Protein AF-B3S530-F1 (afdb_monomer_lite)

Sequence (484 aa):
MNIATVSGSIDFATFRKLKKTHNVGGILVSKGNHGKASSIPSDVLRILDPAKKKLTSVEGQRILAVISEGIKRVEIVSLCKYAIENLDRFSVSFGTELTSCLEAHKELLTKYMDIWTELKNVTGTDFFSLGVSKTTTRRASSATSHSDRGEDTADVHHLSDKERFKGQYNYLQTLEGQIYHSCRTLLRHFSNNPTAVDALKSENIAINRQKETGDLIATMVELKAILLSKLLTTPNEEKIKEQHLAHVTQSERKAGEVIKMLEAELNAAVEDRDEEVSKRNEIIRRLKNDLHSIEKYSEEMNRRTLSEAVKQEAADTKNSEGRRSKMQHDIANIRQTLATITLTHRESELNLRKKKYKLETEVENWIQKYDQDMSERQNEIEEIQEVYTKEKAQLAAIEGKFKTLKEEYDAIMKERRIAREAAEAAERQMAAMARAAIRIQTYYRAFKARRLLQKKKEKLRKKRRKGKGKKTGMLSKLGRKRRR

Organism: Trichoplax adhaerens (NCBI:txid10228)

Foldseek 3Di:
DDDDDDPPPPPPVVVVVVVPPDPDDPPPPVPPPPPDPPPPPVVLCVLVFQPDPDFPDPVLVVVLVVLVVVLLLLLVLQLLVVCLVPVVVCCVQLDDVLSVLSVVLVVLVVVLVVLVVVVCVVVPDDPPPPDDPPDDDDDDDDDDDDDDDDDDDDPPPPPVVVVVSVVSVVVSVVSVVVNVVSSVVSSVSCVVRVSSSVVSVVPDSVPRGDPVSVVVSVVSVVVSVVSSRVSSHDPVSVVSVVVSVVVVVVVVVVVVVVVVVVVVVVVVVVVVVVVVVVVVVVVVVVVVVVVVVVVVVVVVVVVVVVVVVVVVVVVVVVVVVVVVVVVVVVVVVVVVVVVVVVVVVVVVVVVVVVVVVVVVVVVVVVVVVVVVVVVVVVVVVVVVVVVVVVVVVVVVVVVVVVVVVVVVVVVVVVVVVVVVVVVVVVVVVVVVVVVVVVVVVVVVVVVVVVVVVVVPPPPPVPDDDDDDDDDDDDDDDDDDDDDD

Secondary structure (DSSP, 8-state):
-----------HHHHHHGGG---------------------HHHHGGGS-S-SS---HHHHHHHHHHHHHHHHHHHHHHHHHHHHTHHHHHHHHHHHHHHHHHHHHHHHHHHHHHHHHHHHHT-S-GGGS----------------------S--SSHHHHHHHHHHHHHHHHHHHHHHHHHHHHHHHHHHH-HHHHHHHHHS-HHHHS-HHHHHHHHHHHHHHHHHHHHHHS-HHHHHHHHHHHHHHHHHHHHHHHHHHHHHHHHHHHHHHHHHHHHHHHHHHHHHHHHHHHHHHHHHHHHHHHHHHHHHHHHHHHHHHHHHHHHHHHHHHHHHHHHHHHHHHHHHHHHHHHHHHHHHHHHHHHHHHHHHHHHHHHHHHHHHHHHHHHHHHHHHHHHHHHHHHHHHHHHHHHHHHHHHHHHHHHHHHHHHHHHHHHHHHHHHHHHHHHHHHHHTTSSS-SS----------------------

InterPro domains:
  IPR042815 Dynein regulatory complex protein 10 [PTHR31598] (27-472)
  IPR060661 DRC9/10, N-terminal domain [PF27661] (59-235)

pLDDT: mean 73.75, std 22.48, range [25.42, 98.38]

Radius of gyration: 115.24 Å; chains: 1; bounding box: 172×77×327 Å

Structure (mmCIF, N/CA/C/O backbone):
data_AF-B3S530-F1
#
_entry.id   AF-B3S530-F1
#
loop_
_atom_site.group_PDB
_atom_site.id
_atom_site.type_symbol
_atom_site.label_atom_id
_atom_site.label_alt_id
_atom_site.label_comp_id
_atom_site.label_asym_id
_atom_site.label_entity_id
_atom_site.label_seq_id
_atom_site.pdbx_PDB_ins_code
_atom_site.Cartn_x
_atom_site.Cartn_y
_atom_site.Cartn_z
_atom_site.occupancy
_atom_site.B_iso_or_equiv
_atom_site.auth_seq_id
_atom_site.auth_comp_id
_atom_site.auth_asym_id
_atom_site.auth_atom_id
_atom_site.pdbx_PDB_model_num
ATOM 1 N N . MET A 1 1 ? -4.061 6.729 -33.223 1.00 40.56 1 MET A N 1
ATOM 2 C CA . MET A 1 1 ? -4.426 5.880 -32.070 1.00 40.56 1 MET A CA 1
ATOM 3 C C . MET A 1 1 ? -4.106 6.665 -30.808 1.00 40.56 1 MET A C 1
ATOM 5 O O . MET A 1 1 ? -2.953 6.705 -30.412 1.00 40.56 1 MET A O 1
ATOM 9 N N . ASN A 1 2 ? -5.095 7.369 -30.252 1.00 31.06 2 ASN A N 1
ATOM 10 C CA . ASN A 1 2 ? -4.932 8.153 -29.026 1.00 31.06 2 ASN A CA 1
ATOM 11 C C . ASN A 1 2 ? -5.381 7.292 -27.845 1.00 31.06 2 ASN A C 1
ATOM 13 O O . ASN A 1 2 ? -6.569 7.011 -27.713 1.00 31.06 2 ASN A O 1
ATOM 17 N N . ILE A 1 3 ? -4.431 6.855 -27.020 1.00 33.56 3 ILE A N 1
ATOM 18 C CA . ILE A 1 3 ? -4.702 6.182 -25.748 1.00 33.56 3 ILE A CA 1
ATOM 19 C C . ILE A 1 3 ? -4.674 7.270 -24.677 1.00 33.56 3 ILE A C 1
ATOM 21 O O . ILE A 1 3 ? -3.615 7.801 -24.350 1.00 33.56 3 ILE A O 1
ATOM 25 N N . ALA A 1 4 ? -5.855 7.647 -24.191 1.00 33.81 4 ALA A N 1
ATOM 26 C CA . AL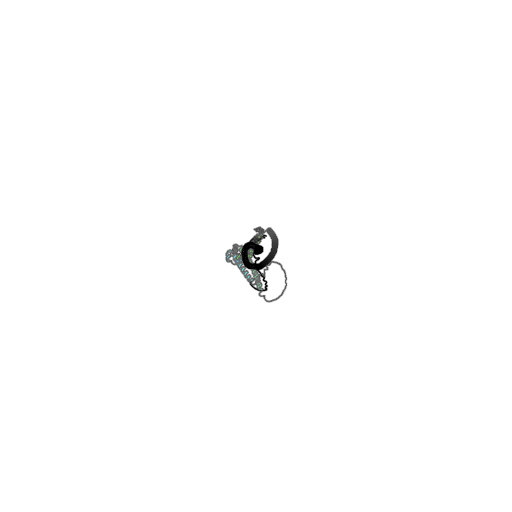A A 1 4 ? -6.010 8.563 -23.072 1.00 33.81 4 ALA A CA 1
ATOM 27 C C . ALA A 1 4 ? -5.726 7.814 -21.762 1.00 33.81 4 ALA A C 1
ATOM 29 O O . ALA A 1 4 ? -6.473 6.925 -21.356 1.00 33.81 4 ALA A O 1
ATOM 30 N N . THR A 1 5 ? -4.625 8.175 -21.113 1.00 36.16 5 THR A N 1
ATOM 31 C CA . THR A 1 5 ? -4.247 7.764 -19.761 1.00 36.16 5 THR A CA 1
ATOM 32 C C . THR A 1 5 ? -5.163 8.459 -18.753 1.00 36.16 5 THR A C 1
ATOM 34 O O . THR A 1 5 ? -5.054 9.660 -18.523 1.00 36.16 5 THR A O 1
ATOM 37 N N . VAL A 1 6 ? -6.077 7.708 -18.138 1.00 36.47 6 VAL A N 1
ATOM 38 C CA . VAL A 1 6 ? -6.858 8.175 -16.986 1.00 36.47 6 VAL A CA 1
ATOM 39 C C . VAL A 1 6 ? -6.040 7.896 -15.725 1.00 36.47 6 VAL A C 1
ATOM 41 O O . VAL A 1 6 ? -6.042 6.787 -15.197 1.00 36.47 6 VAL A O 1
ATOM 44 N N . SER A 1 7 ? -5.301 8.902 -15.256 1.00 37.53 7 SER A N 1
ATOM 45 C CA . SER A 1 7 ? -4.655 8.889 -13.942 1.00 37.53 7 SER A CA 1
ATOM 46 C C . SER A 1 7 ? -5.696 9.202 -12.863 1.00 37.53 7 SER A C 1
ATOM 48 O O . SER A 1 7 ? -5.982 10.363 -12.568 1.00 37.53 7 SER A O 1
ATOM 50 N N . GLY A 1 8 ? -6.289 8.163 -12.282 1.00 36.53 8 GLY A N 1
ATOM 51 C CA . GLY A 1 8 ? -7.101 8.285 -11.074 1.00 36.53 8 GLY A CA 1
ATOM 52 C C . GLY A 1 8 ? -6.208 8.424 -9.843 1.00 36.53 8 GLY A C 1
ATOM 53 O O . GLY A 1 8 ? -5.891 7.428 -9.200 1.00 36.53 8 GLY A O 1
ATOM 54 N N . SER A 1 9 ? -5.795 9.649 -9.512 1.00 38.38 9 SER A N 1
ATOM 55 C CA . SER A 1 9 ? -5.222 9.961 -8.199 1.00 38.38 9 SER A CA 1
ATOM 56 C C . SER A 1 9 ? -6.299 9.764 -7.134 1.00 38.38 9 SER A C 1
ATOM 58 O O . SER A 1 9 ? -7.191 10.597 -6.977 1.00 38.38 9 SER A O 1
ATOM 60 N N . ILE A 1 10 ? -6.236 8.647 -6.407 1.00 43.25 10 ILE A N 1
ATOM 61 C CA . ILE A 1 10 ? -7.031 8.445 -5.195 1.00 43.25 10 ILE A CA 1
ATOM 62 C C . ILE A 1 10 ? -6.402 9.319 -4.113 1.00 43.25 10 ILE A C 1
ATOM 64 O O . ILE A 1 10 ? -5.378 8.992 -3.516 1.00 43.25 10 ILE A O 1
ATOM 68 N N . ASP A 1 11 ? -7.011 10.481 -3.929 1.00 37.88 11 ASP A N 1
ATOM 69 C CA . ASP A 1 11 ? -6.595 11.504 -2.988 1.00 37.88 11 ASP A CA 1
ATOM 70 C C . ASP A 1 11 ? -6.683 10.970 -1.543 1.00 37.88 11 ASP A C 1
ATOM 72 O O . ASP A 1 11 ? -7.767 10.775 -0.979 1.00 37.88 11 ASP A O 1
ATOM 76 N N . PHE A 1 12 ? -5.520 10.711 -0.934 1.00 44.69 12 PHE A N 1
ATOM 77 C CA . PHE A 1 12 ? -5.360 10.215 0.444 1.00 44.69 12 PHE A CA 1
ATOM 78 C C . PHE A 1 12 ? -5.968 11.178 1.490 1.00 44.69 12 PHE A C 1
ATOM 80 O O . PHE A 1 12 ? -6.204 10.801 2.644 1.00 44.69 12 PHE A O 1
ATOM 87 N N . ALA A 1 13 ? -6.271 12.422 1.093 1.00 44.91 13 ALA A N 1
ATOM 88 C CA . ALA A 1 13 ? -6.972 13.411 1.905 1.00 44.91 13 ALA A CA 1
ATOM 89 C C . ALA A 1 13 ? -8.446 13.041 2.164 1.00 44.91 13 ALA A C 1
ATOM 91 O O . ALA A 1 13 ? -8.982 13.342 3.237 1.00 44.91 13 ALA A O 1
ATOM 92 N N . THR A 1 14 ? -9.090 12.323 1.240 1.00 43.94 14 THR A N 1
ATOM 93 C CA . THR A 1 14 ? -10.504 11.930 1.360 1.00 43.94 14 THR A CA 1
ATOM 94 C C . THR A 1 14 ? -10.693 10.806 2.382 1.00 43.94 14 THR A C 1
ATOM 96 O O . THR A 1 14 ? -11.691 10.780 3.102 1.00 43.94 14 THR A O 1
ATOM 99 N N . PHE A 1 15 ? -9.683 9.947 2.566 1.00 40.88 15 PHE A N 1
ATOM 100 C CA . PHE A 1 15 ? -9.720 8.871 3.565 1.00 40.88 15 PHE A CA 1
ATOM 101 C C . PHE A 1 15 ? -9.546 9.387 5.005 1.00 40.88 15 PHE A C 1
ATOM 103 O O . PHE A 1 15 ? -10.064 8.807 5.960 1.00 40.88 15 PHE A O 1
ATOM 110 N N . ARG A 1 16 ? -8.876 10.536 5.190 1.00 43.41 16 ARG A N 1
ATOM 111 C CA . ARG A 1 16 ? -8.687 11.147 6.518 1.00 43.41 16 ARG A CA 1
ATOM 112 C C . ARG A 1 16 ? -9.922 11.934 6.997 1.00 43.41 16 ARG A C 1
ATOM 114 O O . ARG A 1 16 ? -10.062 12.160 8.198 1.00 43.41 16 ARG A O 1
ATOM 121 N N . LYS A 1 17 ? -10.849 12.290 6.094 1.00 38.62 17 LYS A N 1
ATOM 122 C CA . LYS A 1 17 ? -12.123 12.965 6.423 1.00 38.62 17 LYS A CA 1
ATOM 123 C C . LYS A 1 17 ? -13.252 12.017 6.851 1.00 38.62 17 LYS A C 1
ATOM 125 O O . LYS A 1 17 ? -14.174 12.478 7.515 1.00 38.62 17 LYS A O 1
ATOM 130 N N . LEU A 1 18 ? -13.144 10.708 6.596 1.00 34.91 18 LEU A N 1
ATOM 131 C CA . LEU A 1 18 ? -14.108 9.705 7.083 1.00 34.91 18 LEU A CA 1
ATOM 132 C C . LEU A 1 18 ? -13.840 9.194 8.511 1.00 34.91 18 LEU A C 1
ATOM 134 O O . LEU A 1 18 ? -14.651 8.461 9.066 1.00 34.91 18 LEU A O 1
ATOM 138 N N . LYS A 1 19 ? -12.753 9.626 9.163 1.00 40.19 19 LYS A N 1
ATOM 139 C CA . LYS A 1 19 ? -12.438 9.252 10.556 1.00 40.19 19 LYS A CA 1
ATOM 140 C C . LYS A 1 19 ? -13.151 10.101 11.625 1.00 40.19 19 LYS A C 1
ATOM 142 O O . LYS A 1 19 ? -12.833 9.970 12.802 1.00 40.19 19 LYS A O 1
ATOM 147 N N . LYS A 1 20 ? -14.083 10.987 11.242 1.00 43.91 20 LYS A N 1
ATOM 148 C CA . LYS A 1 20 ? -14.747 11.937 12.162 1.00 43.91 20 LYS A CA 1
ATOM 149 C C . LYS A 1 20 ? -16.261 11.777 12.320 1.00 43.91 20 LYS A C 1
ATOM 151 O O . LYS A 1 20 ? -16.861 12.554 13.053 1.00 43.91 20 LYS A O 1
ATOM 156 N N . THR A 1 21 ? -16.880 10.764 11.725 1.00 43.16 21 THR A N 1
ATOM 157 C CA . THR A 1 21 ? -18.330 10.555 11.858 1.00 43.16 21 THR A CA 1
ATOM 158 C C . THR A 1 21 ? -18.654 9.085 12.078 1.00 43.16 21 THR A C 1
ATOM 160 O O . THR A 1 21 ? -19.153 8.413 11.190 1.00 43.16 21 THR A O 1
ATOM 163 N N . HIS A 1 22 ? -18.350 8.587 13.273 1.00 36.12 22 HIS A N 1
ATOM 164 C CA . HIS A 1 22 ? -19.110 7.512 13.914 1.00 36.12 22 HIS A CA 1
ATOM 165 C C . HIS A 1 22 ? -18.867 7.594 15.424 1.00 36.12 22 HIS A C 1
ATOM 167 O O . HIS A 1 22 ? -18.200 6.768 16.034 1.00 36.12 22 HIS A O 1
ATOM 173 N N . ASN A 1 23 ? -19.400 8.660 16.023 1.00 33.09 23 ASN A N 1
ATOM 174 C CA . ASN A 1 23 ? -19.729 8.672 17.441 1.00 33.09 23 ASN A CA 1
ATOM 175 C C . ASN A 1 23 ? -21.113 8.018 17.562 1.00 33.09 23 ASN A C 1
ATOM 177 O O . ASN A 1 23 ? -22.135 8.698 17.539 1.00 33.09 23 ASN A O 1
ATOM 181 N N . VAL A 1 24 ? -21.147 6.685 17.536 1.00 40.38 24 VAL A N 1
ATOM 182 C CA . VAL A 1 24 ? -22.358 5.893 17.778 1.00 40.38 24 VAL A CA 1
ATOM 183 C C . VAL A 1 24 ? -22.036 4.962 18.929 1.00 40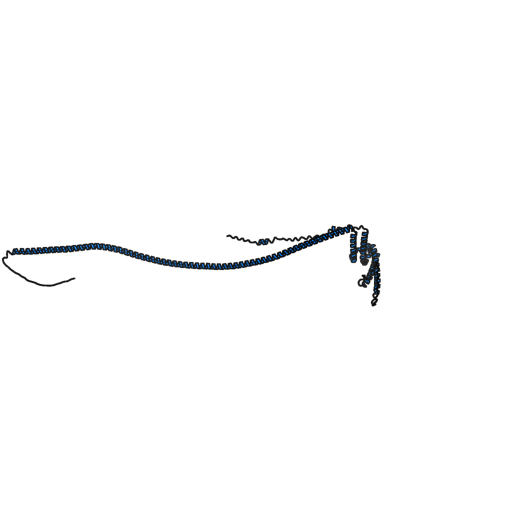.38 24 VAL A C 1
ATOM 185 O O . VAL A 1 24 ? -21.088 4.187 18.863 1.00 40.38 24 VAL A O 1
ATOM 188 N N . GLY A 1 25 ? -22.815 5.096 19.993 1.00 33.59 25 GLY A N 1
ATOM 189 C CA . GLY A 1 25 ? -22.578 4.426 21.262 1.00 33.59 25 GLY A CA 1
ATOM 190 C C . GLY A 1 25 ? -22.526 5.407 22.422 1.00 33.59 25 GLY A C 1
ATOM 191 O O . GLY A 1 25 ? -21.691 5.266 23.308 1.00 33.59 25 GLY A O 1
ATOM 192 N N . GLY A 1 26 ? -23.417 6.406 22.426 1.00 30.34 26 GLY A N 1
ATOM 193 C CA . GLY A 1 26 ? -23.834 7.011 23.679 1.00 30.34 26 GLY A CA 1
ATOM 194 C C . GLY A 1 26 ? -24.391 5.892 24.547 1.00 30.34 26 GLY A C 1
ATOM 195 O O . GLY A 1 26 ? -25.515 5.441 24.341 1.00 30.34 26 GLY A O 1
ATOM 196 N N . ILE A 1 27 ? -23.573 5.409 25.478 1.00 35.16 27 ILE A N 1
ATOM 197 C CA . ILE A 1 27 ? -24.052 4.664 26.629 1.00 35.16 27 ILE A CA 1
ATOM 198 C C . ILE A 1 27 ? -24.945 5.664 27.353 1.00 35.16 27 ILE A C 1
ATOM 200 O O . ILE A 1 27 ? -24.468 6.566 28.043 1.00 35.16 27 ILE A O 1
ATOM 204 N N . LEU A 1 28 ? -26.256 5.544 27.129 1.00 32.91 28 LEU A N 1
ATOM 205 C CA . LEU A 1 28 ? -27.240 5.988 28.096 1.00 32.91 28 LEU A CA 1
ATOM 206 C C . LEU A 1 28 ? -26.914 5.215 29.371 1.00 32.91 28 LEU A C 1
ATOM 208 O O . LEU A 1 28 ? -27.404 4.114 29.605 1.00 32.91 28 LEU A O 1
ATOM 212 N N . VAL A 1 29 ? -26.051 5.805 30.196 1.00 33.69 29 VAL A N 1
ATOM 213 C CA . VAL A 1 29 ? -26.085 5.583 31.629 1.00 33.69 29 VAL A CA 1
ATOM 214 C C . VAL A 1 29 ? -27.457 6.102 32.023 1.00 33.69 29 VAL A C 1
ATOM 216 O O . VAL A 1 29 ? -27.655 7.301 32.229 1.00 33.69 29 VAL A O 1
ATOM 219 N N . SER A 1 30 ? -28.436 5.196 31.983 1.00 33.62 30 SER A N 1
ATOM 220 C CA . SER A 1 30 ? -29.721 5.373 32.629 1.00 33.62 30 SER A CA 1
ATOM 221 C C . SER A 1 30 ? -29.379 5.814 34.039 1.00 33.62 30 SER A C 1
ATOM 223 O O . SER A 1 30 ? -28.806 5.047 34.815 1.00 33.62 30 SER A O 1
ATOM 225 N N . LYS A 1 31 ? -29.595 7.104 34.317 1.00 31.34 31 LYS A N 1
ATOM 226 C CA . LYS A 1 31 ? -29.521 7.640 35.665 1.00 31.34 31 LYS A CA 1
ATOM 227 C C . LYS A 1 31 ? -30.455 6.760 36.469 1.00 31.34 31 LYS A C 1
ATOM 229 O O . LYS A 1 31 ? -31.670 6.864 36.306 1.00 31.34 31 LYS A O 1
ATOM 234 N N . GLY A 1 32 ? -29.866 5.872 37.270 1.00 30.58 32 GLY A N 1
ATOM 235 C CA . GLY A 1 32 ? -30.572 5.138 38.295 1.00 30.58 32 GLY A CA 1
ATOM 236 C C . GLY A 1 32 ? -31.384 6.172 39.043 1.00 30.58 32 GLY A C 1
ATOM 237 O O . GLY A 1 32 ? -30.835 7.076 39.675 1.00 30.58 32 GLY A O 1
ATOM 238 N N . ASN A 1 33 ? -32.695 6.109 38.847 1.00 32.50 33 ASN A N 1
ATOM 239 C CA . ASN A 1 33 ? -33.632 6.864 39.634 1.00 32.50 33 ASN A CA 1
ATOM 240 C C . ASN A 1 33 ? -33.410 6.317 41.039 1.00 32.50 33 ASN A C 1
ATOM 242 O O . ASN A 1 33 ? -33.831 5.199 41.330 1.00 32.50 33 ASN A O 1
ATOM 246 N N . HIS A 1 34 ? -32.621 7.026 41.851 1.00 33.22 34 HIS A N 1
ATOM 247 C CA . HIS A 1 34 ? -32.487 6.729 43.263 1.00 33.22 34 HIS A CA 1
ATOM 248 C C . HIS A 1 34 ? -33.905 6.791 43.804 1.00 33.22 34 HIS A C 1
ATOM 250 O O . HIS A 1 34 ? -34.463 7.876 43.986 1.00 33.22 34 HIS A O 1
ATOM 256 N N . GLY A 1 35 ? -34.512 5.610 43.939 1.00 32.06 35 GLY A N 1
ATOM 257 C CA . GLY A 1 35 ? -35.799 5.434 44.563 1.00 32.06 35 GLY A CA 1
ATOM 258 C C . GLY A 1 35 ? -35.702 6.173 45.876 1.00 32.06 35 GLY A C 1
ATOM 259 O O . GLY A 1 35 ? -34.897 5.814 46.737 1.00 32.06 35 GLY A O 1
ATOM 260 N N . LYS A 1 36 ? -36.457 7.272 45.977 1.00 31.80 36 LYS A N 1
ATOM 261 C CA . LYS A 1 36 ? -36.752 7.902 47.255 1.00 31.80 36 LYS A CA 1
ATOM 262 C C . LYS A 1 36 ? -37.063 6.747 48.186 1.00 31.80 36 LYS A C 1
ATOM 264 O O . LYS A 1 36 ? -37.953 5.965 47.855 1.00 31.80 36 LYS A O 1
ATOM 269 N N . ALA A 1 37 ? -36.302 6.622 49.274 1.00 34.12 37 ALA A N 1
ATOM 270 C CA . ALA A 1 37 ? -36.674 5.758 50.375 1.00 34.12 37 ALA A CA 1
ATOM 271 C C . ALA A 1 37 ? -38.140 6.078 50.649 1.00 34.12 37 ALA A C 1
ATOM 273 O O . ALA A 1 37 ? -38.468 7.186 51.083 1.00 34.12 37 ALA A O 1
ATOM 274 N N . SER A 1 38 ? -39.024 5.178 50.223 1.00 36.41 38 SER A N 1
ATOM 275 C CA . SER A 1 38 ? -40.445 5.328 50.421 1.00 36.41 38 SER A CA 1
ATOM 276 C C . SER A 1 38 ? -40.603 5.136 51.910 1.00 36.41 38 SER A C 1
ATOM 278 O O . SER A 1 38 ? -40.708 4.011 52.394 1.00 36.41 38 SER A O 1
ATOM 280 N N . SER A 1 39 ? -40.538 6.240 52.653 1.00 40.88 39 SER A N 1
ATOM 281 C CA . SER A 1 39 ? -41.166 6.305 53.953 1.00 40.88 39 SER A CA 1
ATOM 282 C C . SER A 1 39 ? -42.571 5.780 53.703 1.00 40.88 39 SER A C 1
ATOM 284 O O . SER A 1 39 ? -43.334 6.409 52.960 1.00 40.88 39 SER A O 1
ATOM 286 N N . ILE A 1 40 ? -42.851 4.577 54.202 1.00 41.97 40 ILE A N 1
ATOM 287 C CA . ILE A 1 40 ? -44.188 3.999 54.215 1.00 41.97 40 ILE A CA 1
ATOM 288 C C . ILE A 1 40 ? -45.115 5.148 54.619 1.00 41.97 40 ILE A C 1
ATOM 290 O O . ILE A 1 40 ? -44.824 5.788 55.638 1.00 41.97 40 ILE A O 1
ATOM 294 N N . PRO A 1 41 ? -46.127 5.508 53.805 1.00 41.34 41 PRO A N 1
ATOM 295 C CA . PRO A 1 41 ? -46.965 6.655 54.105 1.00 41.34 41 PRO A CA 1
ATOM 296 C C . PRO A 1 41 ? -47.445 6.502 55.543 1.00 41.34 41 PRO A C 1
ATOM 298 O O . PRO A 1 41 ? -47.977 5.450 55.901 1.00 41.34 41 PRO A O 1
ATOM 301 N N . SER A 1 42 ? -47.217 7.514 56.380 1.00 51.16 42 SER A N 1
ATOM 302 C CA . SER A 1 42 ? -47.606 7.489 57.796 1.00 51.16 42 SER A CA 1
ATOM 303 C C . SER A 1 42 ? -49.097 7.167 57.984 1.00 51.16 42 SER A C 1
ATOM 305 O O . SER A 1 42 ? -49.502 6.696 59.043 1.00 51.16 42 SER A O 1
ATOM 307 N N . ASP A 1 43 ? -49.896 7.338 56.928 1.00 52.72 43 ASP A N 1
ATOM 308 C CA . ASP A 1 43 ? -51.297 6.939 56.827 1.00 52.72 43 ASP A CA 1
ATOM 309 C C . ASP A 1 43 ? -51.558 5.423 56.804 1.00 52.72 43 ASP A C 1
ATOM 311 O O . ASP A 1 43 ? -52.605 5.002 57.287 1.00 52.72 43 ASP A O 1
ATOM 315 N N . VAL A 1 44 ? -50.635 4.584 56.319 1.00 56.25 44 VAL A N 1
ATOM 316 C CA . VAL A 1 44 ? -50.800 3.113 56.347 1.00 56.25 44 VAL A CA 1
ATOM 317 C C . VAL A 1 44 ? -50.572 2.578 57.764 1.00 56.25 44 VAL A C 1
ATOM 319 O O . VAL A 1 44 ? -51.278 1.688 58.231 1.00 56.25 44 VAL A O 1
ATOM 322 N N . LEU A 1 45 ? -49.626 3.180 58.493 1.00 61.72 45 LEU A N 1
ATOM 323 C CA . LEU A 1 45 ? -49.302 2.802 59.872 1.00 61.72 45 LEU A CA 1
ATOM 324 C C . LEU A 1 45 ? -50.273 3.400 60.900 1.00 61.72 45 LEU A C 1
ATOM 326 O O . LEU A 1 45 ? -50.384 2.860 61.996 1.00 61.72 45 LEU A O 1
ATOM 330 N N . ARG A 1 46 ? -51.045 4.439 60.546 1.00 65.62 46 ARG A N 1
ATOM 331 C CA . ARG A 1 46 ? -52.118 4.994 61.397 1.00 65.62 46 ARG A CA 1
ATOM 332 C C . ARG A 1 46 ? -53.185 3.972 61.778 1.00 65.62 46 ARG A C 1
ATOM 334 O O . ARG A 1 46 ? -53.799 4.108 62.830 1.00 65.62 46 ARG A O 1
ATOM 341 N N . ILE A 1 47 ? -53.396 2.944 60.953 1.00 68.62 47 ILE A N 1
ATOM 342 C CA . ILE A 1 47 ? -54.304 1.830 61.271 1.00 68.62 47 ILE A CA 1
ATOM 343 C C . ILE A 1 47 ? -53.813 1.057 62.508 1.00 68.62 47 ILE A C 1
ATOM 345 O O . ILE A 1 47 ? -54.623 0.447 63.201 1.00 68.62 47 ILE A O 1
ATOM 349 N N . LEU A 1 48 ? -52.512 1.111 62.823 1.00 66.19 48 LEU A N 1
ATOM 350 C CA . LEU A 1 48 ? -51.892 0.447 63.971 1.00 66.19 48 LEU A CA 1
ATOM 351 C C . LEU A 1 48 ? -51.957 1.269 65.267 1.00 66.19 48 LEU A C 1
ATOM 353 O O . LEU A 1 48 ? -51.742 0.702 66.342 1.00 66.19 48 LEU A O 1
ATOM 357 N N . ASP A 1 49 ? -52.329 2.547 65.213 1.00 74.75 49 ASP A N 1
ATOM 358 C CA . ASP A 1 49 ? -52.498 3.370 66.412 1.00 74.75 49 ASP A CA 1
ATOM 359 C C . ASP A 1 49 ? -53.824 3.036 67.129 1.00 74.75 49 ASP A C 1
ATOM 361 O O . ASP A 1 49 ? -54.811 2.663 66.490 1.00 74.75 49 ASP A O 1
ATOM 365 N N . PRO A 1 50 ? -53.896 3.092 68.473 1.00 73.62 50 PRO A N 1
ATOM 366 C CA . PRO A 1 50 ? -55.168 2.982 69.186 1.00 73.62 50 PRO A CA 1
ATOM 367 C C . PRO A 1 50 ? -56.082 4.162 68.830 1.00 73.62 50 PRO A C 1
ATOM 369 O O . PRO A 1 50 ? -55.663 5.320 68.907 1.00 73.62 50 PRO A O 1
ATOM 372 N N . ALA A 1 51 ? -57.350 3.903 68.498 1.00 70.81 51 ALA A N 1
ATOM 373 C CA . ALA A 1 51 ? -58.278 4.978 68.130 1.00 70.81 51 ALA A CA 1
ATOM 374 C C . ALA A 1 51 ? -58.609 5.894 69.326 1.00 70.81 51 ALA A C 1
ATOM 376 O O . ALA A 1 51 ? -58.898 7.086 69.174 1.00 70.81 51 ALA A O 1
ATOM 377 N N . LYS A 1 52 ? -58.553 5.344 70.546 1.00 73.31 52 LYS A N 1
ATOM 378 C CA . LYS A 1 52 ? -58.813 6.066 71.794 1.00 73.31 52 LYS A CA 1
ATOM 379 C C . LYS A 1 52 ? -57.512 6.585 72.394 1.00 73.31 52 LYS A C 1
ATOM 381 O O . LYS A 1 52 ? -56.565 5.841 72.592 1.00 73.31 52 LYS A O 1
ATOM 386 N N . LYS A 1 53 ? -57.507 7.863 72.782 1.00 73.75 53 LYS A N 1
ATOM 387 C CA . LYS A 1 53 ? -56.367 8.515 73.460 1.00 73.75 53 LYS A CA 1
ATOM 388 C C . LYS A 1 53 ? -56.500 8.560 74.988 1.00 73.75 53 LYS A C 1
ATOM 390 O O . LYS A 1 53 ? -55.552 8.925 75.674 1.00 73.75 53 LYS A O 1
ATOM 395 N N . LYS A 1 54 ? -57.682 8.238 75.531 1.00 73.31 54 LYS A N 1
ATOM 396 C CA . LYS A 1 54 ? -57.986 8.263 76.972 1.00 73.31 54 LYS A CA 1
ATOM 397 C C . LYS A 1 54 ? -58.734 7.000 77.384 1.00 73.31 54 LYS A C 1
ATOM 399 O O . LYS A 1 54 ? -59.595 6.518 76.650 1.00 73.31 54 LYS A O 1
ATOM 404 N N . LEU A 1 55 ? -58.422 6.499 78.575 1.00 75.12 55 LEU A N 1
ATOM 405 C CA . LEU A 1 55 ? -59.011 5.283 79.117 1.00 75.12 55 LEU A CA 1
ATOM 406 C C . LEU A 1 55 ? -60.306 5.604 79.866 1.00 75.12 55 LEU A C 1
ATOM 408 O O . LEU A 1 55 ? -60.282 6.356 80.837 1.00 75.12 55 LEU A O 1
ATOM 412 N N . THR A 1 56 ? -61.428 5.042 79.419 1.00 75.12 56 THR A N 1
ATOM 413 C CA . THR A 1 56 ? -62.750 5.233 80.045 1.00 75.12 56 THR A CA 1
ATOM 414 C C . THR A 1 56 ? -63.097 4.148 81.068 1.00 75.12 56 THR A C 1
ATOM 416 O O . THR A 1 56 ? -64.028 4.322 81.847 1.00 75.12 56 THR A O 1
ATOM 419 N N . SER A 1 57 ? -62.356 3.033 81.088 1.00 81.31 57 SER A N 1
ATOM 420 C CA . SER A 1 57 ? -62.559 1.940 82.046 1.00 81.31 57 SER A CA 1
ATOM 421 C C . SER A 1 57 ? -61.902 2.255 83.388 1.00 81.31 57 SER A C 1
ATOM 423 O O . SER A 1 57 ? -60.689 2.463 83.454 1.00 81.31 57 SER A O 1
ATOM 425 N N . VAL A 1 58 ? -62.697 2.225 84.461 1.00 79.62 58 VAL A N 1
ATOM 426 C CA . VAL A 1 58 ? -62.225 2.398 85.846 1.00 79.62 58 VAL A CA 1
ATOM 427 C C . VAL A 1 58 ? -61.188 1.334 86.208 1.00 79.62 58 VAL A C 1
ATOM 429 O O . VAL A 1 58 ? -60.185 1.640 86.846 1.00 79.62 58 VAL A O 1
ATOM 432 N N . GLU A 1 59 ? -61.379 0.095 85.755 1.00 80.62 59 GLU A N 1
ATOM 433 C CA . GLU A 1 59 ? -60.460 -1.004 86.060 1.00 80.62 59 GLU A CA 1
ATOM 434 C C . GLU A 1 59 ? -59.114 -0.835 85.346 1.00 80.62 59 GLU A C 1
ATOM 436 O O . GLU A 1 59 ? -58.055 -0.975 85.952 1.00 80.62 59 GLU A O 1
ATOM 441 N N . GLY A 1 60 ? -59.125 -0.407 84.082 1.00 79.50 60 GLY A N 1
ATOM 442 C CA . GLY A 1 60 ? -57.884 -0.102 83.372 1.00 79.50 60 GLY A CA 1
ATOM 443 C C . GLY A 1 60 ? -57.149 1.116 83.955 1.00 79.50 60 GLY A C 1
ATOM 444 O O . GLY A 1 60 ? -55.917 1.133 83.995 1.00 79.50 60 GLY A O 1
ATOM 445 N N . GLN A 1 61 ? -57.882 2.120 84.458 1.00 83.75 61 GLN A N 1
ATOM 446 C CA . GLN A 1 61 ? -57.286 3.252 85.178 1.00 83.75 61 GLN A CA 1
ATOM 447 C C . GLN A 1 61 ? -56.626 2.793 86.486 1.00 83.75 61 GLN A C 1
ATOM 449 O O . GLN A 1 61 ? -55.529 3.253 86.801 1.00 83.75 61 GLN A O 1
ATOM 454 N N . ARG A 1 62 ? -57.239 1.845 87.212 1.00 84.00 62 ARG A N 1
ATOM 455 C CA . ARG A 1 62 ? -56.651 1.225 88.411 1.00 84.00 62 ARG A CA 1
ATOM 456 C C . ARG A 1 62 ? -55.377 0.451 88.089 1.00 84.00 62 ARG A C 1
ATOM 458 O O . ARG A 1 62 ? -54.377 0.655 88.768 1.00 84.00 62 ARG A O 1
ATOM 465 N N . ILE A 1 63 ? -55.373 -0.364 87.035 1.00 84.62 63 ILE A N 1
ATOM 466 C CA . ILE A 1 63 ? -54.186 -1.127 86.607 1.00 84.62 63 ILE A CA 1
ATOM 467 C C . ILE A 1 63 ? -53.011 -0.183 86.299 1.00 84.62 63 ILE A C 1
ATOM 469 O O . ILE A 1 63 ? -51.901 -0.379 86.798 1.00 84.62 63 ILE A O 1
ATOM 473 N N . LEU A 1 64 ? -53.251 0.897 85.547 1.00 85.19 64 LEU A N 1
ATOM 474 C CA . LEU A 1 64 ? -52.220 1.904 85.264 1.00 85.19 64 LEU A CA 1
ATOM 475 C C . LEU A 1 64 ? -51.783 2.682 86.510 1.00 85.19 64 LEU A C 1
ATOM 477 O O . LEU A 1 64 ? -50.608 3.050 86.617 1.00 85.19 64 LEU A O 1
ATOM 481 N N . ALA A 1 65 ? -52.698 2.939 87.447 1.00 85.44 65 ALA A N 1
ATOM 482 C CA . ALA A 1 65 ? -52.388 3.592 88.714 1.00 85.44 65 ALA A CA 1
ATOM 483 C C . ALA A 1 65 ? -51.488 2.714 89.593 1.00 85.44 65 ALA A C 1
ATOM 485 O O . ALA A 1 65 ? -50.503 3.220 90.120 1.00 85.44 65 ALA A O 1
ATOM 486 N N . VAL A 1 66 ? -51.755 1.405 89.681 1.00 87.56 66 VAL A N 1
ATOM 487 C CA . VAL A 1 66 ? -50.923 0.444 90.427 1.00 87.56 66 VAL A CA 1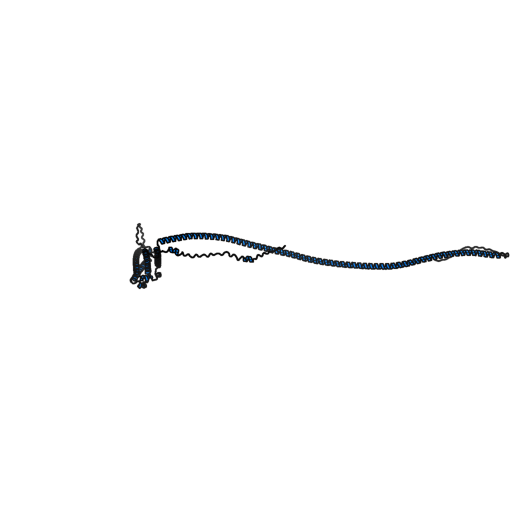
ATOM 488 C C . VAL A 1 66 ? -49.501 0.403 89.875 1.00 87.56 66 VAL A C 1
ATOM 490 O O . VAL A 1 66 ? -48.547 0.471 90.645 1.00 87.56 66 VAL A O 1
ATOM 493 N N . ILE A 1 67 ? -49.337 0.359 88.552 1.00 85.75 67 ILE A N 1
ATOM 494 C CA . ILE A 1 67 ? -48.006 0.347 87.927 1.00 85.75 67 ILE A CA 1
ATOM 495 C C . ILE A 1 67 ? -47.304 1.694 88.101 1.00 85.75 67 ILE A C 1
ATOM 497 O O . ILE A 1 67 ? -46.120 1.732 88.417 1.00 85.75 67 ILE A O 1
ATOM 501 N N . SER A 1 68 ? -48.029 2.806 87.962 1.00 85.44 68 SER A N 1
ATOM 502 C CA . SER A 1 68 ? -47.466 4.144 88.189 1.00 85.44 68 SER A CA 1
ATOM 503 C C . SER A 1 68 ? -47.020 4.340 89.639 1.00 85.44 68 SER A C 1
ATOM 505 O O . SER A 1 68 ? -45.991 4.958 89.886 1.00 85.44 68 SER A O 1
ATOM 507 N N . GLU A 1 69 ? -47.777 3.807 90.593 1.00 84.75 69 GLU A N 1
ATOM 508 C CA . GLU A 1 69 ? -47.440 3.816 92.013 1.00 84.75 69 GLU A CA 1
ATOM 509 C C . GLU A 1 69 ? -46.273 2.867 92.327 1.00 84.75 69 GLU A C 1
ATOM 511 O O . GLU A 1 69 ? -45.380 3.216 93.094 1.00 84.75 69 GLU A O 1
ATOM 516 N N . GLY A 1 70 ? -46.221 1.701 91.677 1.00 82.88 70 GLY A N 1
ATOM 517 C CA . GLY A 1 70 ? -45.089 0.777 91.751 1.00 82.88 70 GLY A CA 1
ATOM 518 C C . GLY A 1 70 ? -43.786 1.414 91.268 1.00 82.88 70 GLY A C 1
ATOM 519 O O . GLY A 1 70 ? -42.791 1.368 91.987 1.00 82.88 70 GLY A O 1
ATOM 520 N N . ILE A 1 71 ? -43.811 2.088 90.111 1.00 83.19 71 ILE A N 1
ATOM 521 C CA . ILE A 1 71 ? -42.663 2.839 89.576 1.00 83.19 71 ILE A CA 1
ATOM 522 C C . ILE A 1 71 ? -42.205 3.898 90.585 1.00 83.19 71 ILE A C 1
ATOM 524 O O . ILE A 1 71 ? -41.031 3.927 90.940 1.00 83.19 71 ILE A O 1
ATOM 528 N N . LYS A 1 72 ? -43.127 4.705 91.130 1.00 82.06 72 LYS A N 1
ATOM 529 C CA . LYS A 1 72 ? -42.798 5.730 92.139 1.00 82.06 72 LYS A CA 1
ATOM 530 C C . LYS A 1 72 ? -42.141 5.145 93.392 1.00 82.06 72 LYS A C 1
ATOM 532 O O . LYS A 1 72 ? -41.212 5.741 93.926 1.00 82.06 72 LYS A O 1
ATOM 537 N N . ARG A 1 73 ? -42.606 3.993 93.882 1.00 83.38 73 ARG A N 1
ATOM 538 C CA . ARG A 1 73 ? -42.030 3.342 95.072 1.00 83.38 73 ARG A CA 1
ATOM 539 C C . ARG A 1 73 ? -40.629 2.805 94.805 1.00 83.38 73 ARG A C 1
ATOM 541 O O . ARG A 1 73 ? -39.743 3.015 95.627 1.00 83.38 73 ARG A O 1
ATOM 548 N N . VAL A 1 74 ? -40.414 2.165 93.656 1.00 82.12 74 VAL A N 1
ATOM 549 C CA . VAL A 1 74 ? -39.089 1.669 93.241 1.00 82.12 74 VAL A CA 1
ATOM 550 C C . VAL A 1 74 ? -38.118 2.836 93.010 1.00 82.12 74 VAL A C 1
ATOM 552 O O . VAL A 1 74 ? -36.956 2.773 93.411 1.00 82.12 74 VAL A O 1
ATOM 555 N N . GLU A 1 75 ? -38.600 3.950 92.457 1.00 79.31 75 GLU A N 1
ATOM 556 C CA . GLU A 1 75 ? -37.840 5.197 92.328 1.00 79.31 75 GLU A CA 1
ATOM 557 C C . GLU A 1 75 ? -37.380 5.771 93.677 1.00 79.31 75 GLU A C 1
ATOM 559 O O . GLU A 1 75 ? -36.265 6.279 93.769 1.00 79.31 75 GLU A O 1
ATOM 564 N N . ILE A 1 76 ? -38.217 5.709 94.714 1.00 78.81 76 ILE A N 1
ATOM 565 C CA . ILE A 1 76 ? -37.869 6.218 96.049 1.00 78.81 76 ILE A CA 1
ATOM 566 C C . ILE A 1 76 ? -36.868 5.278 96.731 1.00 78.81 76 ILE A C 1
ATOM 568 O O . ILE A 1 76 ? -35.824 5.733 97.188 1.00 78.81 76 ILE A O 1
ATOM 572 N N . VAL A 1 77 ? -37.132 3.965 96.735 1.00 79.25 77 VAL A N 1
ATOM 573 C CA . VAL A 1 77 ? -36.249 2.970 97.377 1.00 79.25 77 VAL A CA 1
ATOM 574 C C . VAL A 1 77 ? -34.858 2.944 96.741 1.00 79.25 77 VAL A C 1
ATOM 576 O O . VAL A 1 77 ? -33.861 2.857 97.452 1.00 79.25 77 VAL A O 1
ATOM 579 N N . SER A 1 78 ? -34.766 3.082 95.415 1.00 76.00 78 SER A N 1
ATOM 580 C CA . SER A 1 78 ? -33.474 3.142 94.710 1.00 76.00 78 SER A CA 1
ATOM 581 C C . SER A 1 78 ? -32.625 4.361 95.089 1.00 76.00 78 SER A C 1
ATOM 583 O O . SER A 1 78 ? -31.403 4.298 94.995 1.00 76.00 78 SER A O 1
ATOM 585 N N . LEU A 1 79 ? -33.245 5.449 95.555 1.00 75.19 79 LEU A N 1
ATOM 586 C CA . LEU A 1 79 ? -32.552 6.652 96.028 1.00 75.19 79 LEU A CA 1
ATOM 587 C C . LEU A 1 79 ? -32.298 6.639 97.542 1.00 75.19 79 LEU A C 1
ATOM 589 O O . LEU A 1 79 ? -31.520 7.459 98.026 1.00 75.19 79 LEU A O 1
ATOM 593 N N . CYS A 1 80 ? -32.887 5.703 98.297 1.00 75.19 80 CYS A N 1
ATOM 594 C CA . CYS A 1 80 ? -32.697 5.617 99.746 1.00 75.19 80 CYS A CA 1
ATOM 595 C C . CYS A 1 80 ? -31.231 5.390 100.135 1.00 75.19 80 CYS A C 1
ATOM 597 O O . CYS A 1 80 ? -30.784 5.965 101.118 1.00 75.19 80 CYS A O 1
ATOM 599 N N . LYS A 1 81 ? -30.456 4.620 99.359 1.00 75.62 81 LYS A N 1
ATOM 600 C CA . LYS A 1 81 ? -29.020 4.428 99.631 1.00 75.62 81 LYS A CA 1
ATOM 601 C C . LYS A 1 81 ? -28.241 5.750 99.554 1.00 75.62 81 LYS A C 1
ATOM 603 O O . LYS A 1 81 ? -27.492 6.071 100.468 1.00 75.62 81 LYS A O 1
ATOM 608 N N . TYR A 1 82 ? -28.491 6.548 98.517 1.00 73.31 82 TYR A N 1
ATOM 609 C CA . TYR A 1 82 ? -27.886 7.874 98.355 1.00 73.31 82 TYR A CA 1
ATOM 610 C C . TYR A 1 82 ? -28.332 8.859 99.447 1.00 73.31 82 TYR A C 1
ATOM 612 O O . TYR A 1 82 ? -27.525 9.631 99.968 1.00 73.31 82 TYR A O 1
ATOM 620 N N . ALA A 1 83 ? -29.611 8.795 99.829 1.00 72.56 83 ALA A N 1
ATOM 621 C CA . ALA A 1 83 ? -30.171 9.575 100.930 1.00 72.56 83 ALA A CA 1
ATOM 622 C C . ALA A 1 83 ? -29.481 9.256 102.268 1.00 72.56 83 ALA A C 1
ATOM 624 O O . ALA A 1 83 ? -29.238 10.150 103.072 1.00 72.56 83 ALA A O 1
ATOM 625 N N . ILE A 1 84 ? -29.138 7.981 102.480 1.00 73.69 84 ILE A N 1
ATOM 626 C CA . ILE A 1 84 ? -28.466 7.476 103.682 1.00 73.69 84 ILE A CA 1
ATOM 627 C C . ILE A 1 84 ? -26.987 7.901 103.752 1.00 73.69 84 ILE A C 1
ATOM 629 O O . ILE A 1 84 ? -26.431 8.100 104.837 1.00 73.69 84 ILE A O 1
ATOM 633 N N . GLU A 1 85 ? -26.335 8.037 102.599 1.00 73.69 85 GLU A N 1
ATOM 634 C CA . GLU A 1 85 ? -24.939 8.474 102.488 1.00 73.69 85 GLU A CA 1
ATOM 635 C C . GLU A 1 85 ? -24.783 9.998 102.658 1.00 73.69 85 GLU A C 1
ATOM 637 O O . GLU A 1 85 ? -23.730 10.450 103.095 1.00 73.69 85 GLU A O 1
ATOM 642 N N . ASN A 1 86 ? -25.836 10.786 102.394 1.00 73.62 86 ASN A N 1
ATOM 643 C CA . ASN A 1 86 ? -25.820 12.258 102.428 1.00 73.62 86 ASN A CA 1
ATOM 644 C C . ASN A 1 86 ? -26.869 12.842 103.394 1.00 73.62 86 ASN A C 1
ATOM 646 O O . ASN A 1 86 ? -27.558 13.812 103.070 1.00 73.62 86 ASN A O 1
ATOM 650 N N . LEU A 1 87 ? -27.001 12.239 104.577 1.00 70.88 87 LEU A N 1
ATOM 651 C CA . LEU A 1 87 ? -28.040 12.566 105.562 1.00 70.88 87 LEU A CA 1
ATOM 652 C C . LEU A 1 87 ? -28.042 14.049 105.978 1.00 70.88 87 LEU A C 1
ATOM 654 O O . LEU A 1 87 ? -29.105 14.661 106.082 1.00 70.88 87 LEU A O 1
ATOM 658 N N . ASP A 1 88 ? -26.859 14.648 106.128 1.00 66.56 88 ASP A N 1
ATOM 659 C CA . ASP A 1 88 ? -26.696 16.038 106.574 1.00 66.56 88 ASP A CA 1
ATOM 660 C C . ASP A 1 88 ? -27.348 17.043 105.615 1.00 66.56 88 ASP A C 1
ATOM 662 O O . ASP A 1 88 ? -27.943 18.032 106.048 1.00 66.56 88 ASP A O 1
ATOM 666 N N . ARG A 1 89 ? -27.307 16.751 104.308 1.00 69.75 89 ARG A N 1
ATOM 667 C CA . ARG A 1 89 ? -27.851 17.603 103.240 1.00 69.75 89 ARG A CA 1
ATOM 668 C C . ARG A 1 89 ? -29.380 17.585 103.189 1.00 69.75 89 ARG A C 1
ATOM 670 O O . ARG A 1 89 ? -29.985 18.568 102.770 1.00 69.75 89 ARG A O 1
ATOM 677 N N . PHE A 1 90 ? -29.998 16.487 103.624 1.00 68.00 90 PHE A N 1
ATOM 678 C CA . PHE A 1 90 ? -31.452 16.297 103.586 1.00 68.00 90 PHE A CA 1
ATOM 679 C C . PHE A 1 90 ? -32.119 16.353 104.967 1.00 68.00 90 PHE A C 1
ATOM 681 O O . PHE A 1 90 ? -33.340 16.261 105.062 1.00 68.00 90 PHE A O 1
ATOM 688 N N . SER A 1 91 ? -31.347 16.555 106.036 1.00 62.59 91 SER A N 1
ATOM 689 C CA . SER A 1 91 ? -31.831 16.627 107.423 1.00 62.59 91 SER A CA 1
ATOM 690 C C . SER A 1 91 ? -32.994 17.617 107.612 1.00 62.59 91 SER A C 1
ATOM 692 O O . SER A 1 91 ? -33.972 17.319 108.300 1.00 62.59 91 SER A O 1
ATOM 694 N N . VAL A 1 92 ? -32.939 18.767 106.928 1.00 69.38 92 VAL A N 1
ATOM 695 C CA . VAL A 1 92 ? -33.970 19.818 106.981 1.00 69.38 92 VAL A CA 1
ATOM 696 C C . VAL A 1 92 ? -35.234 19.439 106.200 1.00 69.38 92 VAL A C 1
ATOM 698 O O . VAL A 1 92 ? -36.340 19.745 106.639 1.00 69.38 92 VAL A O 1
ATOM 701 N N . SER A 1 93 ? -35.101 18.768 105.052 1.00 69.44 93 SER A N 1
ATOM 702 C CA . SER A 1 93 ? -36.239 18.391 104.199 1.00 69.44 93 SER A CA 1
ATOM 703 C C . SER A 1 93 ? -36.921 17.098 104.653 1.00 69.44 93 SER A C 1
ATOM 705 O O . SER A 1 93 ? -38.124 16.925 104.439 1.00 69.44 93 SER A O 1
ATOM 707 N N . PHE A 1 94 ? -36.179 16.200 105.303 1.00 74.50 94 PHE A N 1
ATOM 708 C CA . PHE A 1 94 ? -36.694 14.936 105.819 1.00 74.50 94 PHE A CA 1
ATOM 709 C C . PHE A 1 94 ? -37.361 15.087 107.187 1.00 74.50 94 PHE A C 1
ATOM 711 O O . PHE A 1 94 ? -38.369 14.426 107.444 1.00 74.50 94 PHE A O 1
ATOM 718 N N . GLY A 1 95 ? -36.874 15.997 108.033 1.00 75.81 95 GLY A N 1
ATOM 719 C CA . GLY A 1 95 ? -37.364 16.155 109.401 1.00 75.81 95 GLY A CA 1
ATOM 720 C C . GLY A 1 95 ? -36.845 15.054 110.331 1.00 75.81 95 GLY A C 1
ATOM 721 O O . GLY A 1 95 ? -36.301 14.039 109.893 1.00 75.81 95 GLY A O 1
ATOM 722 N N . THR A 1 96 ? -36.995 15.253 111.640 1.00 73.31 96 THR A N 1
ATOM 723 C CA . THR A 1 96 ? -36.364 14.412 112.676 1.00 73.31 96 THR A CA 1
ATOM 724 C C . THR A 1 96 ? -36.808 12.947 112.623 1.00 73.31 96 THR A C 1
ATOM 726 O O . THR A 1 96 ? -35.982 12.049 112.767 1.00 73.31 96 THR A O 1
ATOM 729 N N . GLU A 1 97 ? -38.087 12.687 112.344 1.00 74.69 97 GLU A N 1
ATOM 730 C CA . GLU A 1 97 ? -38.649 11.330 112.296 1.00 74.69 97 GLU A CA 1
ATOM 731 C C . GLU A 1 97 ? -38.136 10.505 111.107 1.00 74.69 97 GLU A C 1
ATOM 733 O O . GLU A 1 97 ? -37.762 9.342 111.268 1.00 74.69 97 GLU A O 1
ATOM 738 N N . LEU A 1 98 ? -38.091 11.094 109.907 1.00 77.62 98 LEU A N 1
ATOM 739 C CA . LEU A 1 98 ? -37.619 10.403 108.703 1.00 77.62 98 LEU A CA 1
ATOM 740 C C . LEU A 1 98 ? -36.096 10.230 108.725 1.00 77.62 98 LEU A C 1
ATOM 742 O O . LEU A 1 98 ? -35.602 9.186 108.308 1.00 77.62 98 LEU A O 1
ATOM 746 N N . THR A 1 99 ? -35.372 11.212 109.266 1.00 76.69 99 THR A N 1
ATOM 747 C CA . THR A 1 99 ? -33.915 11.159 109.471 1.00 76.69 99 THR A CA 1
ATOM 748 C C . THR A 1 99 ? -33.549 10.022 110.430 1.00 76.69 99 THR A C 1
ATOM 750 O O . THR A 1 99 ? -32.747 9.162 110.078 1.00 76.69 99 THR A O 1
ATOM 753 N N . SER A 1 100 ? -34.247 9.917 111.568 1.00 77.31 100 SER A N 1
ATOM 754 C CA . SER A 1 100 ? -34.073 8.812 112.521 1.00 77.31 100 SER A CA 1
ATOM 755 C C . SER A 1 100 ? -34.435 7.447 111.916 1.00 77.31 100 SER A C 1
ATOM 757 O O . SER A 1 100 ? -33.729 6.460 112.123 1.00 77.31 100 SER A O 1
ATOM 759 N N . CYS A 1 101 ? -35.491 7.371 111.097 1.00 79.00 101 CYS A N 1
ATOM 760 C CA . CYS A 1 101 ? -35.840 6.135 110.392 1.00 79.00 101 CYS A CA 1
ATOM 761 C C . CYS A 1 101 ? -34.791 5.729 109.342 1.00 79.00 101 CYS A C 1
ATOM 763 O O . CYS A 1 101 ? -34.561 4.534 109.152 1.00 79.00 101 CYS A O 1
ATOM 765 N N . LEU A 1 102 ? -34.167 6.690 108.652 1.00 79.56 102 LEU A N 1
ATOM 766 C CA . LEU A 1 102 ? -33.094 6.437 107.684 1.00 79.56 102 LEU A CA 1
ATOM 767 C C . LEU A 1 102 ? -31.801 5.993 108.376 1.00 79.56 102 LEU A C 1
ATOM 769 O O . LEU A 1 102 ? -31.137 5.092 107.871 1.00 79.56 102 LEU A O 1
ATOM 773 N N . GLU A 1 103 ? -31.474 6.556 109.540 1.00 78.75 103 GLU A N 1
ATOM 774 C CA . GLU A 1 103 ? -30.350 6.114 110.377 1.00 78.75 103 GLU A CA 1
ATOM 775 C C . GLU A 1 103 ? -30.564 4.694 110.903 1.00 78.75 103 GLU A C 1
ATOM 777 O O . GLU A 1 103 ? -29.693 3.840 110.745 1.00 78.75 103 GLU A O 1
ATOM 782 N N . ALA A 1 104 ? -31.756 4.393 111.422 1.00 79.94 104 ALA A N 1
ATOM 783 C CA . ALA A 1 104 ? -32.106 3.032 111.813 1.00 79.94 104 ALA A CA 1
ATOM 784 C C . ALA A 1 104 ? -32.014 2.072 110.613 1.00 79.94 104 ALA A C 1
ATOM 786 O O . ALA A 1 104 ? -31.451 0.985 110.725 1.00 79.94 104 ALA A O 1
ATOM 787 N N . HIS A 1 105 ? -32.501 2.474 109.434 1.00 81.94 105 HIS A N 1
ATOM 788 C CA . HIS A 1 105 ? -32.371 1.670 108.217 1.00 81.94 105 HIS A CA 1
ATOM 789 C C . HIS A 1 105 ? -30.907 1.452 107.811 1.00 81.94 105 HIS A C 1
ATOM 791 O O . HIS A 1 105 ? -30.542 0.344 107.423 1.00 81.94 105 HIS A O 1
ATOM 797 N N . LYS A 1 106 ? -30.061 2.482 107.939 1.00 82.19 106 LYS A N 1
ATOM 798 C CA . LYS A 1 106 ? -28.615 2.405 107.699 1.00 82.19 106 LYS A CA 1
ATOM 799 C C . LYS A 1 106 ? -27.967 1.375 108.609 1.00 82.19 106 LYS A C 1
ATOM 801 O O . LYS A 1 106 ? -27.243 0.525 108.110 1.00 82.19 106 LYS A O 1
ATOM 806 N N . GLU A 1 107 ? -28.262 1.413 109.905 1.00 80.94 107 GLU A N 1
ATOM 807 C CA . GLU A 1 107 ? -27.729 0.438 110.855 1.00 80.94 107 GLU A CA 1
ATOM 808 C C . GLU A 1 107 ? -28.169 -0.992 110.542 1.00 80.94 107 GLU A C 1
ATOM 810 O O . GLU A 1 107 ? -27.392 -1.932 110.700 1.00 80.94 107 GLU A O 1
ATOM 815 N N . LEU A 1 108 ? -29.422 -1.186 110.118 1.00 80.75 108 LEU A N 1
ATOM 816 C CA . LEU A 1 108 ? -29.895 -2.504 109.699 1.00 80.75 108 LEU A CA 1
ATOM 817 C C . LEU A 1 108 ? -29.179 -2.980 108.431 1.00 80.75 108 LEU A C 1
ATOM 819 O O . LEU A 1 108 ? -28.814 -4.152 108.349 1.00 80.75 108 LEU A O 1
ATOM 823 N N . LEU A 1 109 ? -28.949 -2.085 107.467 1.00 80.00 109 LEU A N 1
ATOM 824 C CA . LEU A 1 109 ? -28.201 -2.393 106.250 1.00 80.00 109 LEU A CA 1
ATOM 825 C C . LEU A 1 109 ? -26.734 -2.713 106.545 1.00 80.00 109 LEU A C 1
ATOM 827 O O . LEU A 1 109 ? -26.221 -3.666 105.970 1.00 80.00 109 LEU A O 1
ATOM 831 N N . THR A 1 110 ? -26.062 -1.976 107.435 1.00 81.12 110 THR A N 1
ATOM 832 C CA . THR A 1 110 ? -24.670 -2.275 107.811 1.00 81.12 110 THR A CA 1
ATOM 833 C C . THR A 1 110 ? -24.585 -3.608 108.536 1.00 81.12 110 THR A C 1
ATOM 835 O O . THR A 1 110 ? -23.825 -4.461 108.104 1.00 81.12 110 THR A O 1
ATOM 838 N N . LYS A 1 111 ? -25.457 -3.861 109.524 1.00 80.81 111 LYS A N 1
ATOM 839 C CA . LYS A 1 111 ? -25.525 -5.159 110.223 1.00 80.81 111 LYS A CA 1
ATOM 840 C C . LYS A 1 111 ? -25.756 -6.312 109.243 1.00 80.81 111 LYS A C 1
ATOM 842 O O . LYS A 1 111 ? -25.094 -7.339 109.333 1.00 80.81 111 LYS A O 1
ATOM 847 N N . TYR A 1 112 ? -26.666 -6.138 108.285 1.00 81.25 112 TYR A N 1
ATOM 848 C CA . TYR A 1 112 ? -26.922 -7.130 107.242 1.00 81.25 112 TYR A CA 1
ATOM 849 C C . TYR A 1 112 ? -25.708 -7.342 106.327 1.00 81.25 112 TYR A C 1
ATOM 851 O O . TYR A 1 112 ? -25.371 -8.484 106.033 1.00 81.25 112 TYR A O 1
ATOM 859 N N . MET A 1 113 ? -25.035 -6.272 105.897 1.00 78.81 113 MET A N 1
ATOM 860 C CA . MET A 1 113 ? -23.848 -6.357 105.038 1.00 78.81 113 MET A CA 1
ATOM 861 C C . MET A 1 113 ? -22.641 -6.953 105.764 1.00 78.81 113 MET A C 1
ATOM 863 O O . MET A 1 113 ? -21.921 -7.742 105.161 1.00 78.81 113 MET A O 1
ATOM 867 N N . ASP A 1 114 ? -22.439 -6.652 107.043 1.00 80.69 114 ASP A N 1
ATOM 868 C CA . ASP A 1 114 ? -21.363 -7.226 107.858 1.00 80.69 114 ASP A CA 1
ATOM 869 C C . ASP A 1 114 ? -21.543 -8.747 107.968 1.00 80.69 114 ASP A C 1
ATOM 871 O O . ASP A 1 114 ? -20.652 -9.516 107.623 1.00 80.69 114 ASP A O 1
ATOM 875 N N . ILE A 1 115 ? -22.753 -9.201 108.299 1.00 76.44 115 ILE A N 1
ATOM 876 C CA . ILE A 1 115 ? -23.075 -10.633 108.385 1.00 76.44 115 ILE A CA 1
ATOM 877 C C . ILE A 1 115 ? -23.009 -11.295 107.007 1.00 76.44 115 ILE A C 1
ATOM 879 O O . ILE A 1 115 ? -22.501 -12.405 106.870 1.00 76.44 115 ILE A O 1
ATOM 883 N N . TRP A 1 116 ? -23.491 -10.624 105.960 1.00 75.69 116 TRP A N 1
ATOM 884 C CA . TRP A 1 116 ? -23.436 -11.147 104.597 1.00 75.69 116 TRP A CA 1
ATOM 885 C C . TRP A 1 116 ? -21.999 -11.255 104.075 1.00 75.69 116 TRP A C 1
ATOM 887 O O . TRP A 1 116 ? -21.669 -12.221 103.391 1.00 75.69 116 TRP A O 1
ATOM 897 N N . THR A 1 117 ? -21.126 -10.299 104.400 1.00 75.69 117 THR A N 1
ATOM 898 C CA . THR A 1 117 ? -19.705 -10.340 104.021 1.00 75.69 117 THR A CA 1
ATOM 899 C C . THR A 1 117 ? -18.939 -11.388 104.815 1.00 75.69 117 THR A C 1
ATOM 901 O O . THR A 1 117 ? -18.145 -12.113 104.218 1.00 75.69 117 THR A O 1
ATOM 904 N N . GLU A 1 118 ? -19.229 -11.554 106.107 1.00 72.94 118 GLU A N 1
ATOM 905 C CA . GLU A 1 118 ? -18.734 -12.684 106.895 1.00 72.94 118 GLU A CA 1
ATOM 906 C C . GLU A 1 118 ? -19.150 -14.015 106.257 1.00 72.94 118 GLU A C 1
ATOM 908 O O . GLU A 1 118 ? -18.297 -14.843 105.945 1.00 72.94 118 GLU A O 1
ATOM 913 N N . LEU A 1 119 ? -20.436 -14.196 105.945 1.00 67.94 119 LEU A N 1
ATOM 914 C CA . LEU A 1 119 ? -20.935 -15.403 105.279 1.00 67.94 119 LEU A CA 1
ATOM 915 C C . LEU A 1 119 ? -20.290 -15.631 103.908 1.00 67.94 119 LEU A C 1
ATOM 917 O O . LEU A 1 119 ? -19.904 -16.757 103.595 1.00 67.94 119 LEU A O 1
ATOM 921 N N . LYS A 1 120 ? -20.130 -14.582 103.097 1.00 67.75 120 LYS A N 1
ATOM 922 C CA . LYS A 1 120 ? -19.494 -14.659 101.774 1.00 67.75 120 LYS A CA 1
ATOM 923 C C . LYS A 1 120 ? -18.015 -15.042 101.859 1.00 67.75 120 LYS A C 1
ATOM 925 O O . LYS A 1 120 ? -17.540 -15.790 101.009 1.00 67.75 120 LYS A O 1
ATOM 930 N N . ASN A 1 121 ? -17.299 -14.550 102.868 1.00 66.19 121 ASN A N 1
ATOM 931 C CA . ASN A 1 121 ? -15.880 -14.844 103.060 1.00 66.19 121 ASN A CA 1
ATOM 932 C C . ASN A 1 121 ? -15.647 -16.283 103.539 1.00 66.19 121 ASN A C 1
ATOM 934 O O . ASN A 1 121 ? -14.643 -16.885 103.165 1.00 66.19 121 ASN A O 1
ATOM 938 N N . VAL A 1 122 ? -16.571 -16.855 104.318 1.00 62.84 122 VAL A N 1
ATOM 939 C CA . VAL A 1 122 ? -16.458 -18.251 104.780 1.00 62.84 122 VAL A CA 1
ATOM 940 C C . VAL A 1 122 ? -16.968 -19.252 103.725 1.00 62.84 122 VAL A C 1
ATOM 942 O O . VAL A 1 122 ? -16.510 -20.388 103.689 1.00 62.84 122 VAL A O 1
ATOM 945 N N . THR A 1 123 ? -17.858 -18.851 102.810 1.00 57.97 123 THR A N 1
ATOM 946 C CA . THR A 1 123 ? -18.469 -19.742 101.794 1.00 57.97 123 THR A CA 1
ATOM 947 C C . THR A 1 123 ? -17.879 -19.600 100.392 1.00 57.97 123 THR A C 1
ATOM 949 O O . THR A 1 123 ? -18.607 -19.771 99.422 1.00 57.97 123 THR A O 1
ATOM 952 N N . GLY A 1 124 ? -16.581 -19.277 100.275 1.00 54.22 124 GLY A N 1
ATOM 953 C CA . GLY A 1 124 ? -15.868 -19.074 99.004 1.00 54.22 124 GLY A CA 1
ATOM 954 C C . GLY A 1 124 ? -16.470 -19.860 97.831 1.00 54.22 124 GLY A C 1
ATOM 955 O O . GLY A 1 124 ? -16.329 -21.075 97.764 1.00 54.22 124 GLY A O 1
ATOM 956 N N . THR A 1 125 ? -17.144 -19.130 96.934 1.00 44.53 125 THR A N 1
ATOM 957 C CA . THR A 1 125 ? -17.971 -19.592 95.798 1.00 44.53 125 THR A CA 1
ATOM 958 C C . THR A 1 125 ? -19.326 -20.256 96.143 1.00 44.53 125 THR A C 1
ATOM 960 O O . THR A 1 125 ? -19.411 -21.346 96.689 1.00 44.53 125 THR A O 1
ATOM 963 N N . ASP A 1 126 ? -20.398 -19.565 95.725 1.00 45.38 126 ASP A N 1
ATOM 964 C CA . ASP A 1 126 ? -21.800 -19.999 95.587 1.00 45.38 126 ASP A CA 1
ATOM 965 C C . ASP A 1 126 ? -22.615 -20.372 96.842 1.00 45.38 126 ASP A C 1
ATOM 967 O O . ASP A 1 126 ? -23.113 -21.481 97.031 1.00 45.38 126 ASP A O 1
ATOM 971 N N . PHE A 1 127 ? -22.943 -19.333 97.613 1.00 45.19 127 PHE A N 1
ATOM 972 C CA . PHE A 1 127 ? -23.957 -19.325 98.677 1.00 45.19 127 PHE A CA 1
ATOM 973 C C . PHE A 1 127 ? -25.411 -19.598 98.208 1.00 45.19 127 PHE A C 1
ATOM 975 O O . PHE A 1 127 ? -26.301 -19.809 99.027 1.00 45.19 127 PHE A O 1
ATOM 982 N N . PHE A 1 128 ? -25.697 -19.635 96.900 1.00 41.06 128 PHE A N 1
ATOM 983 C CA . PHE A 1 128 ? -27.069 -19.789 96.375 1.00 41.06 128 PHE A CA 1
ATOM 984 C C . PHE A 1 128 ? -27.601 -21.238 96.350 1.00 41.06 128 PHE A C 1
ATOM 986 O O . PHE A 1 128 ? -28.718 -21.474 95.890 1.00 41.06 128 PHE A O 1
ATOM 993 N N . SER A 1 129 ? -26.827 -22.207 96.849 1.00 46.09 129 SER A N 1
ATOM 994 C CA . SER A 1 129 ? -27.178 -23.637 96.824 1.00 46.09 129 SER A CA 1
ATOM 995 C C . SER A 1 129 ? -27.766 -24.172 98.144 1.00 46.09 129 SER A C 1
ATOM 997 O O . SER A 1 129 ? -28.453 -25.194 98.145 1.00 46.09 129 SER A O 1
ATOM 999 N N . LEU A 1 130 ? -27.591 -23.481 99.279 1.00 40.38 130 LEU A N 1
ATOM 1000 C CA . LEU A 1 130 ? -28.128 -23.927 100.574 1.00 40.38 130 LEU A CA 1
ATOM 1001 C C . LEU A 1 130 ? -29.208 -22.986 101.121 1.00 40.38 130 LEU A C 1
ATOM 1003 O O . LEU A 1 130 ? -29.004 -22.230 102.064 1.00 40.38 130 LEU A O 1
ATOM 1007 N N . GLY A 1 131 ? -30.409 -23.148 100.565 1.00 36.19 131 GLY A N 1
ATOM 1008 C CA . GLY A 1 131 ? -31.663 -22.895 101.271 1.00 36.19 131 GLY A CA 1
ATOM 1009 C C . GLY A 1 131 ? -32.408 -21.634 100.851 1.00 36.19 131 GLY A C 1
ATOM 1010 O O . GLY A 1 131 ? -32.113 -20.557 101.332 1.00 36.19 131 GLY A O 1
ATOM 1011 N N . VAL A 1 132 ? -33.474 -21.810 100.064 1.00 33.44 132 VAL A N 1
ATOM 1012 C CA . VAL A 1 132 ? -34.807 -21.267 100.377 1.00 33.44 132 VAL A CA 1
ATOM 1013 C C . VAL A 1 132 ? -35.825 -22.325 99.948 1.00 33.44 132 VAL A C 1
ATOM 1015 O O . VAL A 1 132 ? -36.388 -22.277 98.856 1.00 33.44 132 VAL A O 1
ATOM 1018 N N . SER A 1 133 ? -36.106 -23.286 100.830 1.00 33.03 133 SER A N 1
ATOM 1019 C CA . SER A 1 133 ? -37.419 -23.934 100.828 1.00 33.03 133 SER A CA 1
ATOM 1020 C C . SER A 1 133 ? -38.423 -22.905 101.335 1.00 33.03 133 SER A C 1
ATOM 1022 O O . SER A 1 133 ? -38.736 -22.857 102.522 1.00 33.03 133 SER A O 1
ATOM 1024 N N . LYS A 1 134 ? -38.927 -22.050 100.440 1.00 32.44 134 LYS A N 1
ATOM 1025 C CA . LYS A 1 134 ? -40.209 -21.389 100.679 1.00 32.44 134 LYS A CA 1
ATOM 1026 C C . LYS A 1 134 ? -41.263 -22.479 100.562 1.00 32.44 134 LYS A C 1
ATOM 1028 O O . LYS A 1 134 ? -41.515 -23.020 99.487 1.00 32.44 134 LYS A O 1
ATOM 1033 N N . THR A 1 135 ? -41.816 -22.833 101.714 1.00 30.81 135 THR A N 1
ATOM 1034 C CA . THR A 1 135 ? -42.992 -23.674 101.896 1.00 30.81 135 THR A CA 1
ATOM 1035 C C . THR A 1 135 ? -44.090 -23.262 100.921 1.00 30.81 135 THR A C 1
ATOM 1037 O O . THR A 1 135 ? -44.851 -22.328 101.147 1.00 30.81 135 THR A O 1
ATOM 1040 N N . THR A 1 136 ? -44.182 -24.000 99.820 1.00 27.22 136 THR A N 1
ATOM 1041 C CA . THR A 1 136 ? -45.359 -24.011 98.958 1.00 27.22 136 THR A CA 1
ATOM 1042 C C . THR A 1 136 ? -45.692 -25.473 98.710 1.00 27.22 136 THR A C 1
ATOM 1044 O O . THR A 1 136 ? -45.070 -26.168 97.918 1.00 27.22 136 THR A O 1
ATOM 1047 N N . THR A 1 137 ? -46.619 -25.945 99.534 1.00 36.44 137 THR A N 1
ATOM 1048 C CA . THR A 1 137 ? -47.411 -27.172 99.471 1.00 36.44 137 THR A CA 1
ATOM 1049 C C . THR A 1 137 ? -47.316 -27.951 98.151 1.00 36.44 137 THR A C 1
ATOM 1051 O O . THR A 1 137 ? -47.851 -27.477 97.150 1.00 36.44 137 THR A O 1
ATOM 1054 N N . ARG A 1 138 ? -46.767 -29.183 98.175 1.00 30.50 138 ARG A N 1
ATOM 1055 C CA . ARG A 1 138 ? -47.318 -30.378 97.480 1.00 30.50 138 ARG A CA 1
ATOM 1056 C C . ARG A 1 138 ? -46.506 -31.678 97.704 1.00 30.50 138 ARG A C 1
ATOM 1058 O O . ARG A 1 138 ? -45.372 -31.791 97.276 1.00 30.50 138 ARG A O 1
ATOM 1065 N N . ARG A 1 139 ? -47.192 -32.648 98.335 1.00 29.59 139 ARG A N 1
ATOM 1066 C CA . ARG A 1 139 ? -47.200 -34.127 98.171 1.00 29.59 139 ARG A CA 1
ATOM 1067 C C . ARG A 1 139 ? -45.884 -34.937 98.076 1.00 29.59 139 ARG A C 1
ATOM 1069 O O . ARG A 1 139 ? -45.268 -35.021 97.028 1.00 29.59 139 ARG A O 1
ATOM 1076 N N . ALA A 1 140 ? -45.618 -35.639 99.184 1.00 30.44 140 ALA A N 1
ATOM 1077 C CA . ALA A 1 140 ? -45.222 -37.048 99.373 1.00 30.44 140 ALA A CA 1
ATOM 1078 C C . ALA A 1 140 ? -44.669 -37.893 98.203 1.00 30.44 140 ALA A C 1
ATOM 1080 O O . ALA A 1 140 ? -45.382 -38.122 97.232 1.00 30.44 140 ALA A O 1
ATOM 1081 N N . SER A 1 141 ? -43.534 -38.566 98.458 1.00 34.75 141 SER A N 1
ATOM 1082 C CA . SER A 1 141 ? -43.428 -40.040 98.420 1.00 34.75 141 SER A CA 1
ATOM 1083 C C . SER A 1 141 ? -42.091 -40.551 98.988 1.00 34.75 141 SER A C 1
ATOM 1085 O O . SER A 1 141 ? -41.044 -39.937 98.826 1.00 34.75 141 SER A O 1
ATOM 1087 N N . SER A 1 142 ? -42.198 -41.687 99.669 1.00 31.11 142 SER A N 1
ATOM 1088 C CA . SER A 1 142 ? -41.225 -42.518 100.388 1.00 31.11 142 SER A CA 1
ATOM 1089 C C . SER A 1 142 ? -40.130 -43.180 99.541 1.00 31.11 142 SER A C 1
ATOM 1091 O O . SER A 1 142 ? -40.435 -43.619 98.436 1.00 31.11 142 SER A O 1
ATOM 1093 N N . ALA A 1 143 ? -38.957 -43.442 100.134 1.00 29.39 143 ALA A N 1
ATOM 1094 C CA . ALA A 1 143 ? -38.285 -44.752 100.073 1.00 29.39 143 ALA A CA 1
ATOM 1095 C C . ALA A 1 143 ? -37.079 -44.826 101.029 1.00 29.39 143 ALA A C 1
ATOM 1097 O O . ALA A 1 143 ? -36.344 -43.862 101.219 1.00 29.39 143 ALA A O 1
ATOM 1098 N N . THR A 1 144 ? -36.915 -46.009 101.608 1.00 30.69 144 THR A N 1
ATOM 1099 C CA . THR A 1 144 ? -35.954 -46.424 102.633 1.00 30.69 144 THR A CA 1
ATOM 1100 C C . THR A 1 144 ? -34.869 -47.299 101.998 1.00 30.69 144 THR A C 1
ATOM 1102 O O . THR A 1 144 ? -35.233 -48.208 101.259 1.00 30.69 144 THR A O 1
ATOM 1105 N N . SER A 1 145 ? -33.589 -47.114 102.347 1.00 31.94 145 SER A N 1
ATOM 1106 C CA . SER A 1 145 ? -32.549 -48.174 102.402 1.00 31.94 145 SER A CA 1
ATOM 1107 C C . SER A 1 145 ? -31.231 -47.569 102.923 1.00 31.94 145 SER A C 1
ATOM 1109 O O . SER A 1 145 ? -30.751 -46.601 102.348 1.00 31.94 145 SER A O 1
ATOM 1111 N N . HIS A 1 146 ? -30.774 -47.891 104.135 1.00 30.70 146 HIS A N 1
ATOM 1112 C CA . HIS A 1 146 ? -29.939 -49.034 104.561 1.00 30.70 146 HIS A CA 1
ATOM 1113 C C . HIS A 1 146 ? -28.413 -48.817 104.390 1.00 30.70 146 HIS A C 1
ATOM 1115 O O . HIS A 1 146 ? -27.911 -48.826 103.276 1.00 30.70 146 HIS A O 1
ATOM 1121 N N . SER A 1 147 ? -27.749 -48.633 105.547 1.00 33.09 147 SER A N 1
ATOM 1122 C CA . SER A 1 147 ? -26.361 -48.954 105.971 1.00 33.09 147 SER A CA 1
ATOM 1123 C C . SER A 1 147 ? -25.174 -48.851 104.999 1.00 33.09 147 SER A C 1
ATOM 1125 O O . SER A 1 147 ? -25.152 -49.577 104.016 1.00 33.09 147 SER A O 1
ATOM 1127 N N . ASP A 1 148 ? -24.088 -48.188 105.425 1.00 30.97 148 ASP A N 1
ATOM 1128 C CA . ASP A 1 148 ? -22.885 -48.898 105.912 1.00 30.97 148 ASP A CA 1
ATOM 1129 C C . ASP A 1 148 ? -21.941 -47.980 106.721 1.00 30.97 148 ASP A C 1
ATOM 1131 O O . ASP A 1 148 ? -21.953 -46.759 106.561 1.00 30.97 148 ASP A O 1
ATOM 1135 N N . ARG A 1 149 ? -21.172 -48.584 107.632 1.00 35.38 149 ARG A N 1
ATOM 1136 C CA . ARG A 1 149 ? -20.195 -47.978 108.552 1.00 35.38 149 ARG A CA 1
ATOM 1137 C C . ARG A 1 149 ? -18.822 -47.826 107.890 1.00 35.38 149 ARG A C 1
ATOM 1139 O O . ARG A 1 149 ? -18.314 -48.772 107.304 1.00 35.38 149 ARG A O 1
ATOM 1146 N N . GLY A 1 150 ? -18.166 -46.702 108.157 1.00 34.12 150 GLY A N 1
ATOM 1147 C CA . GLY A 1 150 ? -16.722 -46.528 108.014 1.00 34.12 150 GLY A CA 1
ATOM 1148 C C . GLY A 1 150 ? -16.295 -45.280 108.778 1.00 34.12 150 GLY A C 1
ATOM 1149 O O . GLY A 1 150 ? -16.584 -44.170 108.344 1.00 34.12 150 GLY A O 1
ATOM 1150 N N . GLU A 1 151 ? -15.697 -45.471 109.953 1.00 36.03 151 GLU A N 1
ATOM 1151 C CA . GLU A 1 151 ? -14.962 -44.427 110.666 1.00 36.03 151 GLU A CA 1
ATOM 1152 C C . GLU A 1 151 ? -13.692 -44.113 109.878 1.00 36.03 151 GLU A C 1
ATOM 1154 O O . GLU A 1 151 ? -12.935 -45.027 109.581 1.00 36.03 151 GLU A O 1
ATOM 1159 N N . ASP A 1 152 ? -13.448 -42.836 109.591 1.00 35.41 152 ASP A N 1
ATOM 1160 C CA . ASP A 1 152 ? -12.093 -42.301 109.584 1.00 35.41 152 ASP A CA 1
ATOM 1161 C C . ASP A 1 152 ? -12.126 -40.823 109.984 1.00 35.41 152 ASP A C 1
ATOM 1163 O O . ASP A 1 152 ? -12.953 -40.009 109.572 1.00 35.41 152 ASP A O 1
ATOM 1167 N N . THR A 1 153 ? -11.237 -40.528 110.913 1.00 47.78 153 THR A N 1
ATOM 1168 C CA . THR A 1 153 ? -11.145 -39.346 111.751 1.00 47.78 153 THR A CA 1
ATOM 1169 C C . THR A 1 153 ? -10.734 -38.099 110.964 1.00 47.78 153 THR A C 1
ATOM 1171 O O . THR A 1 153 ? -9.557 -37.931 110.652 1.00 47.78 153 THR A O 1
ATOM 1174 N N . ALA A 1 154 ? -11.679 -37.191 110.703 1.00 43.38 154 ALA A N 1
ATOM 1175 C CA . ALA A 1 154 ? -11.394 -35.803 110.302 1.00 43.38 154 ALA A CA 1
ATOM 1176 C C . ALA A 1 154 ? -12.505 -34.791 110.684 1.00 43.38 154 ALA A C 1
ATOM 1178 O O . ALA A 1 154 ? -12.524 -33.680 110.162 1.00 43.38 154 ALA A O 1
ATOM 1179 N N . ASP A 1 155 ? -13.438 -35.141 111.582 1.00 44.66 155 ASP A N 1
ATOM 1180 C CA . ASP A 1 155 ? -14.753 -34.469 111.655 1.00 44.66 155 ASP A CA 1
ATOM 1181 C C . ASP A 1 155 ? -15.101 -33.850 113.024 1.00 44.66 155 ASP A C 1
ATOM 1183 O O . ASP A 1 155 ? -16.217 -33.955 113.523 1.00 44.66 155 ASP A O 1
ATOM 1187 N N . VAL A 1 156 ? -14.130 -33.191 113.665 1.00 46.38 156 VAL A N 1
ATOM 1188 C CA . VAL A 1 156 ? -14.392 -32.367 114.869 1.00 46.38 156 VAL A CA 1
ATOM 1189 C C . VAL A 1 156 ? -14.431 -30.869 114.535 1.00 46.38 156 VAL A C 1
ATOM 1191 O O . VAL A 1 156 ? -15.052 -30.093 115.255 1.00 46.38 156 VAL A O 1
ATOM 1194 N N . HIS A 1 157 ? -13.868 -30.446 113.397 1.00 47.81 157 HIS A N 1
ATOM 1195 C CA . HIS A 1 157 ? -13.919 -29.045 112.963 1.00 47.81 157 HIS A CA 1
ATOM 1196 C C . HIS A 1 157 ? -15.186 -28.689 112.158 1.00 47.81 157 HIS A C 1
ATOM 1198 O O . HIS A 1 157 ? -15.595 -27.534 112.171 1.00 47.81 157 HIS A O 1
ATOM 1204 N N . HIS A 1 158 ? -15.855 -29.650 111.504 1.00 49.50 158 HIS A N 1
ATOM 1205 C CA . HIS A 1 158 ? -16.899 -29.351 110.510 1.00 49.50 158 HIS A CA 1
ATOM 1206 C C . HIS A 1 158 ? -18.350 -29.314 111.034 1.00 49.50 158 HIS A C 1
ATOM 1208 O O . HIS A 1 158 ? -19.202 -28.671 110.414 1.00 49.50 158 HIS A O 1
ATOM 1214 N N . LEU A 1 159 ? -18.659 -29.923 112.188 1.00 46.91 159 LEU A N 1
ATOM 1215 C CA . LEU A 1 159 ? -20.007 -29.842 112.781 1.00 46.91 159 LEU A CA 1
ATOM 1216 C C . LEU A 1 159 ? -20.296 -28.492 113.472 1.00 46.91 159 LEU A C 1
ATOM 1218 O O . LEU A 1 159 ? -21.414 -27.988 113.360 1.00 46.91 159 LEU A O 1
ATOM 1222 N N . SER A 1 160 ? -19.301 -27.870 114.117 1.00 53.28 160 SER A N 1
ATOM 1223 C CA . SER A 1 160 ? -19.440 -26.559 114.789 1.00 53.28 160 SER A CA 1
ATOM 1224 C C . SER A 1 160 ? -19.737 -25.419 113.803 1.00 53.28 160 SER A C 1
ATOM 1226 O O . SER A 1 160 ? -20.490 -24.489 114.105 1.00 53.28 160 SER A O 1
ATOM 1228 N N . ASP A 1 161 ? -19.181 -25.503 112.596 1.00 54.06 161 ASP A N 1
ATOM 1229 C CA . ASP A 1 161 ? -19.367 -24.479 111.572 1.00 54.06 161 ASP A CA 1
ATOM 1230 C C . ASP A 1 161 ? -20.781 -24.541 110.975 1.00 54.06 161 ASP A C 1
ATOM 1232 O O . ASP A 1 161 ? -21.424 -23.511 110.773 1.00 54.06 161 ASP A O 1
ATOM 1236 N N . LYS A 1 162 ? -21.338 -25.743 110.786 1.00 54.38 162 LYS A N 1
ATOM 1237 C CA . LYS A 1 162 ? -22.654 -25.954 110.157 1.00 54.38 162 LYS A CA 1
ATOM 1238 C C . LYS A 1 162 ? -23.829 -25.439 111.002 1.00 54.38 162 LYS A C 1
ATOM 1240 O O . LYS A 1 162 ? -24.799 -24.909 110.454 1.00 54.38 162 LYS A O 1
ATOM 1245 N N . GLU A 1 163 ? -23.750 -25.554 112.327 1.00 59.19 163 GLU A N 1
ATOM 1246 C CA . GLU A 1 163 ? -24.759 -25.004 113.247 1.00 59.19 163 GLU A CA 1
ATOM 1247 C C . GLU A 1 163 ? -24.651 -23.476 113.381 1.00 59.19 163 GLU A C 1
ATOM 1249 O O . GLU A 1 163 ? -25.678 -22.787 113.383 1.00 59.19 163 GLU A O 1
ATOM 1254 N N . ARG A 1 164 ? -23.426 -22.926 113.372 1.00 59.16 164 ARG A N 1
ATOM 1255 C CA . ARG A 1 164 ? -23.180 -21.474 113.288 1.00 59.16 164 ARG A CA 1
ATOM 1256 C C . ARG A 1 164 ? -23.751 -20.864 112.008 1.00 59.16 164 ARG A C 1
ATOM 1258 O O . ARG A 1 164 ? -24.445 -19.851 112.082 1.00 59.16 164 ARG A O 1
ATOM 1265 N N . PHE A 1 165 ? -23.546 -21.513 110.862 1.00 61.81 165 PHE A N 1
ATOM 1266 C CA . PHE A 1 165 ? -24.070 -21.060 109.570 1.00 61.81 165 PHE A CA 1
ATOM 1267 C C . PHE A 1 165 ? -25.599 -21.001 109.527 1.00 61.81 165 PHE A C 1
ATOM 1269 O O . PHE A 1 165 ? -26.174 -20.036 109.025 1.00 61.81 165 PHE A O 1
ATOM 1276 N N . LYS A 1 166 ? -26.284 -22.003 110.088 1.00 66.00 166 LYS A N 1
ATOM 1277 C CA . LYS A 1 166 ? -27.753 -22.030 110.142 1.00 66.00 166 LYS A CA 1
ATOM 1278 C C . LYS A 1 166 ? -28.315 -20.956 111.082 1.00 66.00 166 LYS A C 1
ATOM 1280 O O . LYS A 1 166 ? -29.345 -20.355 110.778 1.00 66.00 166 LYS A O 1
ATOM 1285 N N . GLY A 1 167 ? -27.628 -20.684 112.194 1.00 69.12 167 GLY A N 1
ATOM 1286 C CA . GLY A 1 167 ? -27.947 -19.573 113.096 1.00 69.12 167 GLY A CA 1
ATOM 1287 C C . GLY A 1 167 ? -27.781 -18.205 112.427 1.00 69.12 167 GLY A C 1
ATOM 1288 O O . GLY A 1 167 ? -28.693 -17.380 112.491 1.00 69.12 167 GLY A O 1
ATOM 1289 N N . GLN A 1 168 ? -26.670 -17.996 111.714 1.00 68.12 168 GLN A N 1
ATOM 1290 C CA . GLN A 1 168 ? -26.413 -16.768 110.954 1.00 68.12 168 GLN A CA 1
ATOM 1291 C C . GLN A 1 168 ? -27.405 -16.580 109.798 1.00 68.12 168 GLN A C 1
ATOM 1293 O O . GLN A 1 168 ? -27.878 -15.469 109.590 1.00 68.12 168 GLN A O 1
ATOM 1298 N N . TYR A 1 169 ? -27.800 -17.650 109.101 1.00 69.56 169 TYR A N 1
ATOM 1299 C CA . TYR A 1 169 ? -28.808 -17.596 108.038 1.00 69.56 169 TYR A CA 1
ATOM 1300 C C . TYR A 1 169 ? -30.203 -17.210 108.562 1.00 69.56 169 TYR A C 1
ATOM 1302 O O . TYR A 1 169 ? -30.858 -16.329 108.009 1.00 69.56 169 TYR A O 1
ATOM 1310 N N . ASN A 1 170 ? -30.661 -17.816 109.663 1.00 74.12 170 ASN A N 1
ATOM 1311 C CA . ASN A 1 170 ? -31.947 -17.458 110.277 1.00 74.12 170 ASN A CA 1
ATOM 1312 C C . ASN A 1 170 ? -31.946 -16.015 110.811 1.00 74.12 170 ASN A C 1
ATOM 1314 O O . ASN A 1 170 ? -32.965 -15.319 110.762 1.00 74.12 170 ASN A O 1
ATOM 1318 N N . TYR A 1 171 ? -30.796 -15.550 111.303 1.00 76.81 171 TYR A N 1
ATOM 1319 C CA . TYR A 1 171 ? -30.613 -14.164 111.715 1.00 76.81 171 TYR A CA 1
ATOM 1320 C C . TYR A 1 171 ? -30.615 -13.208 110.514 1.00 76.81 171 TYR A C 1
ATOM 1322 O O . TYR A 1 171 ? -31.288 -12.180 110.562 1.00 76.81 171 TYR A O 1
ATOM 1330 N N . LEU A 1 172 ? -29.982 -13.592 109.401 1.00 76.50 172 LEU A N 1
ATOM 1331 C CA . LEU A 1 172 ? -30.027 -12.867 108.133 1.00 76.50 172 LEU A CA 1
ATOM 1332 C C . LEU A 1 172 ? -31.466 -12.758 107.603 1.00 76.50 172 LEU A C 1
ATOM 1334 O O . LEU A 1 172 ? -31.904 -11.670 107.256 1.00 76.50 172 LEU A O 1
ATOM 1338 N N . GLN A 1 173 ? -32.245 -13.841 107.641 1.00 76.19 173 GLN A N 1
ATOM 1339 C CA . GLN A 1 173 ? -33.656 -13.843 107.236 1.00 76.19 173 GLN A CA 1
ATOM 1340 C C . GLN A 1 173 ? -34.535 -12.967 108.148 1.00 76.19 173 GLN A C 1
ATOM 1342 O O . GLN A 1 173 ? -35.475 -12.310 107.693 1.00 76.19 173 GLN A O 1
ATOM 1347 N N . THR A 1 174 ? -34.217 -12.917 109.443 1.00 80.94 174 THR A N 1
ATOM 1348 C CA . THR A 1 174 ? -34.872 -12.001 110.387 1.00 80.94 174 THR A CA 1
ATOM 1349 C C . THR A 1 174 ? -34.516 -10.546 110.066 1.00 80.94 174 THR A C 1
ATOM 1351 O O . THR A 1 174 ? -35.404 -9.692 110.050 1.00 80.94 174 THR A O 1
ATOM 1354 N N . LEU A 1 175 ? -33.251 -10.265 109.734 1.00 77.38 175 LEU A N 1
ATOM 1355 C CA . LEU A 1 175 ? -32.781 -8.955 109.275 1.00 77.38 175 LEU A CA 1
ATOM 1356 C C . LEU A 1 175 ? -33.412 -8.548 107.939 1.00 77.38 175 LEU A C 1
ATOM 1358 O O . LEU A 1 175 ? -33.849 -7.410 107.824 1.00 77.38 175 LEU A O 1
ATOM 1362 N N . GLU A 1 176 ? -33.567 -9.450 106.966 1.00 77.81 176 GLU A N 1
ATOM 1363 C CA . GLU A 1 176 ? -34.311 -9.186 105.722 1.00 77.81 176 GLU A CA 1
ATOM 1364 C C . GLU A 1 176 ? -35.761 -8.789 106.014 1.00 77.81 176 GLU A C 1
ATOM 1366 O O . GLU A 1 176 ? -36.281 -7.823 105.450 1.00 77.81 176 GLU A O 1
ATOM 1371 N N . GLY A 1 177 ? -36.414 -9.502 106.939 1.00 79.94 177 GLY A N 1
ATOM 1372 C CA . GLY A 1 177 ? -37.756 -9.170 107.406 1.00 79.94 177 GLY A CA 1
ATOM 1373 C C . GLY A 1 177 ? -37.822 -7.779 108.041 1.00 79.94 177 GLY A C 1
ATOM 1374 O O . GLY A 1 177 ? -38.745 -7.014 107.754 1.00 79.94 177 GLY A O 1
ATOM 1375 N N . GLN A 1 178 ? -36.838 -7.413 108.863 1.00 79.94 178 GLN A N 1
ATOM 1376 C CA . GLN A 1 178 ? -36.764 -6.092 109.489 1.00 79.94 178 GLN A CA 1
ATOM 1377 C C . GLN A 1 178 ? -36.418 -4.980 108.482 1.00 79.94 178 GLN A C 1
ATOM 1379 O O . GLN A 1 178 ? -37.034 -3.915 108.527 1.00 79.94 178 GLN A O 1
ATOM 1384 N N . ILE A 1 179 ? -35.524 -5.234 107.520 1.00 81.25 179 ILE A N 1
ATOM 1385 C CA . ILE A 1 179 ? -35.203 -4.333 106.401 1.00 81.25 179 ILE A CA 1
ATOM 1386 C C . ILE A 1 179 ? -36.454 -4.089 105.560 1.00 81.25 179 ILE A C 1
ATOM 1388 O O . ILE A 1 179 ? -36.759 -2.942 105.250 1.00 81.25 179 ILE A O 1
ATOM 1392 N N . TYR A 1 180 ? -37.239 -5.127 105.260 1.00 83.44 180 TYR A N 1
ATOM 1393 C CA . TYR A 1 180 ? -38.502 -4.989 104.536 1.00 83.44 180 TYR A CA 1
ATOM 1394 C C . TYR A 1 180 ? -39.508 -4.093 105.279 1.00 83.44 180 TYR A C 1
ATOM 1396 O O . TYR A 1 180 ? -40.095 -3.183 104.685 1.00 83.44 180 TYR A O 1
ATOM 1404 N N . HIS A 1 181 ? -39.692 -4.302 106.588 1.00 83.75 181 HIS A N 1
ATOM 1405 C CA . HIS A 1 181 ? -40.565 -3.451 107.407 1.00 83.75 181 HIS A CA 1
ATOM 1406 C C . HIS A 1 181 ? -40.032 -2.020 107.513 1.00 83.75 181 HIS A C 1
ATOM 1408 O O . HIS A 1 181 ? -40.814 -1.068 107.477 1.00 83.75 181 HIS A O 1
ATOM 1414 N N . SER A 1 182 ? -38.713 -1.858 107.578 1.00 80.88 182 SER A N 1
ATOM 1415 C CA . SER A 1 182 ? -38.047 -0.562 107.588 1.00 80.88 182 SER A CA 1
ATOM 1416 C C . SER A 1 182 ? -38.225 0.173 106.251 1.00 80.88 182 SER A C 1
ATOM 1418 O O . SER A 1 182 ? -38.712 1.298 106.259 1.00 80.88 182 SER A O 1
ATOM 1420 N N . CYS A 1 183 ? -38.019 -0.472 105.094 1.00 80.44 183 CYS A N 1
ATOM 1421 C CA . CYS A 1 183 ? -38.331 0.090 103.770 1.00 80.44 183 CYS A CA 1
ATOM 1422 C C . CYS A 1 183 ? -39.810 0.473 103.637 1.00 80.44 183 CYS A C 1
ATOM 1424 O O . CYS A 1 183 ? -40.136 1.514 103.073 1.00 80.44 183 CYS A O 1
ATOM 1426 N N . ARG A 1 184 ? -40.728 -0.348 104.163 1.00 82.94 184 ARG A N 1
ATOM 1427 C CA . ARG A 1 184 ? -42.170 -0.052 104.147 1.00 82.94 184 ARG A CA 1
ATOM 1428 C C . ARG A 1 184 ? -42.518 1.148 105.027 1.00 82.94 184 ARG A C 1
ATOM 1430 O O . ARG A 1 184 ? -43.376 1.948 104.660 1.00 82.94 184 ARG A O 1
ATOM 1437 N N . THR A 1 185 ? -41.849 1.275 106.166 1.00 81.75 185 THR A N 1
ATOM 1438 C CA . THR A 1 185 ? -42.003 2.405 107.086 1.00 81.75 185 THR A CA 1
ATOM 1439 C C . THR A 1 185 ? -41.424 3.676 106.465 1.00 81.75 185 THR A C 1
ATOM 1441 O O . THR A 1 185 ? -42.124 4.683 106.417 1.00 81.75 185 THR A O 1
ATOM 1444 N N . LEU A 1 186 ? -40.234 3.603 105.860 1.00 80.00 186 LEU A N 1
ATOM 1445 C CA . LEU A 1 186 ? -39.628 4.684 105.078 1.00 80.00 186 LEU A CA 1
ATOM 1446 C C . LEU A 1 186 ? -40.543 5.141 103.944 1.00 80.00 186 LEU A C 1
ATOM 1448 O O . LEU A 1 186 ? -40.849 6.323 103.854 1.00 80.00 186 LEU A O 1
ATOM 1452 N N . LEU A 1 187 ? -41.055 4.219 103.123 1.00 81.50 187 LEU A N 1
ATOM 1453 C CA . LEU A 1 187 ? -41.998 4.542 102.048 1.00 81.50 187 LEU A CA 1
ATOM 1454 C C . LEU A 1 187 ? -43.270 5.226 102.565 1.00 81.50 187 LEU A C 1
ATOM 1456 O O . LEU A 1 187 ? -43.793 6.106 101.887 1.00 81.50 187 LEU A O 1
ATOM 1460 N N . ARG A 1 188 ? -43.750 4.868 103.765 1.00 83.69 188 ARG A N 1
ATOM 1461 C CA . ARG A 1 188 ? -44.893 5.530 104.411 1.00 83.69 188 ARG A CA 1
ATOM 1462 C C . ARG A 1 188 ? -44.550 6.945 104.891 1.00 83.69 188 ARG A C 1
ATOM 1464 O O . ARG A 1 188 ? -45.356 7.856 104.723 1.00 83.69 188 ARG A O 1
ATOM 1471 N N . HIS A 1 189 ? -43.366 7.153 105.465 1.00 78.69 189 HIS A N 1
ATOM 1472 C CA . HIS A 1 189 ? -42.914 8.492 105.859 1.00 78.69 189 HIS A CA 1
ATOM 1473 C C . HIS A 1 189 ? -42.641 9.381 104.633 1.00 78.69 189 HIS A C 1
ATOM 1475 O O . HIS A 1 189 ? -43.065 10.533 104.624 1.00 78.69 189 HIS A O 1
ATOM 1481 N N . PHE A 1 190 ? -42.068 8.834 103.556 1.00 78.12 190 PHE A N 1
ATOM 1482 C CA . PHE A 1 190 ? -41.940 9.518 102.265 1.00 78.12 190 PHE A CA 1
ATOM 1483 C C . PHE A 1 190 ? -43.301 9.824 101.625 1.00 78.12 190 PHE A C 1
ATOM 1485 O O . PHE A 1 190 ? -43.477 10.900 101.066 1.00 78.12 190 PHE A O 1
ATOM 1492 N N . SER A 1 191 ? -44.305 8.945 101.743 1.00 78.19 191 SER A N 1
ATOM 1493 C CA . SER A 1 191 ? -45.653 9.259 101.244 1.00 78.19 191 SER A CA 1
ATOM 1494 C C . SER A 1 191 ? -46.361 10.352 102.052 1.00 78.19 191 SER A C 1
ATOM 1496 O O . SER A 1 191 ? -47.196 11.062 101.500 1.00 78.19 191 SER A O 1
ATOM 1498 N N . ASN A 1 192 ? -46.030 10.497 103.339 1.00 80.75 192 ASN A N 1
ATOM 1499 C CA . ASN A 1 192 ? -46.608 11.514 104.223 1.00 80.75 192 ASN A CA 1
ATOM 1500 C C . ASN A 1 192 ? -45.882 12.870 104.138 1.00 80.75 192 ASN A C 1
ATOM 1502 O O . ASN A 1 192 ? -46.457 13.880 104.534 1.00 80.75 192 ASN A O 1
ATOM 1506 N N . ASN A 1 193 ? -44.653 12.908 103.607 1.00 79.56 193 ASN A N 1
ATOM 1507 C CA . ASN A 1 193 ? -43.872 14.127 103.378 1.00 79.56 193 ASN A CA 1
ATOM 1508 C C . ASN A 1 193 ? -43.511 14.274 101.878 1.00 79.56 193 ASN A C 1
ATOM 1510 O O . ASN A 1 193 ? -42.434 13.847 101.455 1.00 79.56 193 ASN A O 1
ATOM 1514 N N . PRO A 1 194 ? -44.389 14.887 101.056 1.00 76.88 194 PRO A N 1
ATOM 1515 C CA . PRO A 1 194 ? -44.151 15.081 99.621 1.00 76.88 194 PRO A CA 1
ATOM 1516 C C . PRO A 1 194 ? -42.902 15.919 99.316 1.00 76.88 194 PRO A C 1
ATOM 1518 O O . PRO A 1 194 ? -42.183 15.630 98.364 1.00 76.88 194 PRO A O 1
ATOM 1521 N N . THR A 1 195 ? -42.595 16.900 100.168 1.00 76.75 195 THR A N 1
ATOM 1522 C CA . THR A 1 195 ? -41.415 17.769 100.045 1.00 76.75 195 THR A CA 1
ATOM 1523 C C . THR A 1 195 ? -40.112 16.970 100.126 1.00 76.75 195 THR A C 1
ATOM 1525 O O . THR A 1 195 ? -39.160 17.265 99.406 1.00 76.75 195 THR A O 1
ATOM 1528 N N . ALA A 1 196 ? -40.076 15.913 100.946 1.00 71.50 196 ALA A N 1
ATOM 1529 C CA . ALA A 1 196 ? -38.945 14.989 101.026 1.00 71.50 196 ALA A CA 1
ATOM 1530 C C . ALA A 1 196 ? -38.773 14.152 99.747 1.00 71.50 196 ALA A C 1
ATOM 1532 O O . ALA A 1 196 ? -37.649 13.898 99.315 1.00 71.50 196 ALA A O 1
ATOM 1533 N N . VAL A 1 197 ? -39.876 13.736 99.117 1.00 72.94 197 VAL A N 1
ATOM 1534 C CA . VAL A 1 197 ? -39.845 12.977 97.855 1.00 72.94 197 VAL A CA 1
ATOM 1535 C C . VAL A 1 197 ? -39.381 13.856 96.698 1.00 72.94 197 VAL A C 1
ATOM 1537 O O . VAL A 1 197 ? -38.566 13.411 95.892 1.00 72.94 197 VAL A O 1
ATOM 1540 N N . ASP A 1 198 ? -39.848 15.100 96.627 1.00 74.88 198 ASP A N 1
ATOM 1541 C CA . ASP A 1 198 ? -39.442 16.039 95.579 1.00 74.88 198 ASP A CA 1
ATOM 1542 C C . ASP A 1 198 ? -37.985 16.489 95.750 1.00 74.88 198 ASP A C 1
ATOM 1544 O O . ASP A 1 198 ? -37.261 16.578 94.760 1.00 74.88 198 ASP A O 1
ATOM 1548 N N . ALA A 1 199 ? -37.512 16.665 96.991 1.00 72.31 199 ALA A N 1
ATOM 1549 C CA . ALA A 1 199 ? -36.099 16.913 97.290 1.00 72.31 199 ALA A CA 1
ATOM 1550 C C . ALA A 1 199 ? -35.186 15.735 96.897 1.00 72.31 199 ALA A C 1
ATOM 1552 O O . ALA A 1 199 ? -34.050 15.947 96.487 1.00 72.31 199 ALA A O 1
ATOM 1553 N N . LEU A 1 200 ? -35.677 14.493 96.982 1.00 71.81 200 LEU A N 1
ATOM 1554 C CA . LEU A 1 200 ? -34.946 13.313 96.506 1.00 71.81 200 LEU A CA 1
ATOM 1555 C C . LEU A 1 200 ? -34.971 13.161 94.987 1.00 71.81 200 LEU A C 1
ATOM 1557 O O . LEU A 1 200 ? -34.013 12.661 94.404 1.00 71.81 200 LEU A O 1
ATOM 1561 N N . LYS A 1 201 ? -36.069 13.560 94.342 1.00 70.38 201 LYS A N 1
ATOM 1562 C CA . LYS A 1 201 ? -36.227 13.476 92.886 1.00 70.38 201 LYS A CA 1
ATOM 1563 C C . LYS A 1 201 ? -35.541 14.615 92.132 1.00 70.38 201 LYS A C 1
ATOM 1565 O O . LYS A 1 201 ? -35.246 14.441 90.954 1.00 70.38 201 LYS A O 1
ATOM 1570 N N . SER A 1 202 ? -35.326 15.763 92.776 1.00 68.69 202 SER A N 1
ATOM 1571 C CA . SER A 1 202 ? -34.611 16.909 92.200 1.00 68.69 202 SER A CA 1
ATOM 1572 C C . SER A 1 202 ? -33.093 16.710 92.166 1.00 68.69 202 SER A C 1
ATOM 1574 O O . SER A 1 202 ? -32.413 17.329 91.347 1.00 68.69 202 SER A O 1
ATOM 1576 N N . GLU A 1 203 ? -32.561 15.818 93.002 1.00 65.19 203 GLU A N 1
ATOM 1577 C CA . GLU A 1 203 ? -31.188 15.333 92.885 1.00 65.19 203 GLU A CA 1
ATOM 1578 C C . GLU A 1 203 ? -31.022 14.471 91.638 1.00 65.19 203 GLU A C 1
ATOM 1580 O O . GLU A 1 203 ? -31.957 13.824 91.171 1.00 65.19 203 GLU A O 1
ATOM 1585 N N . ASN A 1 204 ? -29.812 14.460 91.082 1.00 59.75 204 ASN A N 1
ATOM 1586 C CA . ASN A 1 204 ? -29.556 13.883 89.769 1.00 59.75 204 ASN A CA 1
ATOM 1587 C C . ASN A 1 204 ? -29.706 12.347 89.785 1.00 59.75 204 ASN A C 1
ATOM 1589 O O . ASN A 1 204 ? -28.753 11.596 90.008 1.00 59.75 204 ASN A O 1
ATOM 1593 N N . ILE A 1 205 ? -30.938 11.893 89.540 1.00 61.09 205 ILE A N 1
ATOM 1594 C CA . ILE A 1 205 ? -31.395 10.499 89.571 1.00 61.09 205 ILE A CA 1
ATOM 1595 C C . ILE A 1 205 ? -30.505 9.574 88.723 1.00 61.09 205 ILE A C 1
ATOM 1597 O O . ILE A 1 205 ? -30.342 8.400 89.048 1.00 61.09 205 ILE A O 1
ATOM 1601 N N . ALA A 1 206 ? -29.921 10.105 87.648 1.00 55.09 206 ALA A N 1
ATOM 1602 C CA . ALA A 1 206 ? -29.104 9.360 86.698 1.00 55.09 206 ALA A CA 1
ATOM 1603 C C . ALA A 1 206 ? -27.679 9.048 87.196 1.00 55.09 206 ALA A C 1
ATOM 1605 O O . ALA A 1 206 ? -27.071 8.104 86.704 1.00 55.09 206 ALA A O 1
ATOM 1606 N N . ILE A 1 207 ? -27.145 9.819 88.151 1.00 59.06 207 ILE A N 1
ATOM 1607 C CA . ILE A 1 207 ? -25.766 9.657 88.654 1.00 59.06 207 ILE A CA 1
ATOM 1608 C C . ILE A 1 207 ? -25.743 8.794 89.923 1.00 59.06 207 ILE A C 1
ATOM 1610 O O . ILE A 1 207 ? -24.808 8.030 90.145 1.00 59.06 207 ILE A O 1
ATOM 1614 N N . ASN A 1 208 ? -26.795 8.885 90.739 1.00 60.81 208 ASN A N 1
ATOM 1615 C CA . ASN A 1 208 ? -26.818 8.333 92.095 1.00 60.81 208 ASN A CA 1
ATOM 1616 C C . ASN A 1 208 ? -27.549 6.980 92.218 1.00 60.81 208 ASN A C 1
ATOM 1618 O O . ASN A 1 208 ? -27.641 6.432 93.317 1.00 60.81 208 ASN A O 1
ATOM 1622 N N . ARG A 1 209 ? -28.095 6.438 91.117 1.00 68.88 209 ARG A N 1
ATOM 1623 C CA . ARG A 1 209 ? -28.770 5.127 91.081 1.00 68.88 209 ARG A CA 1
ATOM 1624 C C . ARG A 1 209 ? -27.868 4.035 90.516 1.00 68.88 209 ARG A C 1
ATOM 1626 O O . ARG A 1 209 ? -27.087 4.262 89.599 1.00 68.88 209 ARG A O 1
ATOM 1633 N N . GLN A 1 210 ? -28.046 2.815 91.020 1.00 73.88 210 GLN A N 1
ATOM 1634 C CA . GLN A 1 210 ? -27.440 1.620 90.429 1.00 73.88 210 GLN A CA 1
ATOM 1635 C C . GLN A 1 210 ? -28.033 1.351 89.041 1.00 73.88 210 GLN A C 1
ATOM 1637 O O . GLN A 1 210 ? -29.248 1.470 88.850 1.00 73.88 210 GLN A O 1
ATOM 1642 N N . LYS A 1 211 ? -27.187 0.952 88.087 1.00 74.69 211 LYS A N 1
ATOM 1643 C CA . LYS A 1 211 ? -27.567 0.756 86.681 1.00 74.69 211 LYS A CA 1
ATOM 1644 C C . LYS A 1 211 ? -28.720 -0.242 86.532 1.00 74.69 211 LYS A C 1
ATOM 1646 O O . LYS A 1 211 ? -29.699 0.049 85.856 1.00 74.69 211 LYS A O 1
ATOM 1651 N N . GLU A 1 212 ? -28.659 -1.353 87.258 1.00 76.75 212 GLU A N 1
ATOM 1652 C CA . GLU A 1 212 ? -29.648 -2.433 87.231 1.00 76.75 212 GLU A CA 1
ATOM 1653 C C . GLU A 1 212 ? -31.036 -1.949 87.685 1.00 76.75 212 GLU A C 1
ATOM 1655 O O . GLU A 1 212 ? -32.063 -2.347 87.137 1.00 76.75 212 GLU A O 1
ATOM 1660 N N . THR A 1 213 ? -31.081 -1.039 88.665 1.00 77.56 213 THR A N 1
ATOM 1661 C CA . THR A 1 213 ? -32.339 -0.423 89.120 1.00 77.56 213 THR A CA 1
ATOM 1662 C C . THR A 1 213 ? -32.874 0.614 88.132 1.00 77.56 213 THR A C 1
ATOM 1664 O O . THR A 1 213 ? -34.088 0.760 88.000 1.00 77.56 213 THR A O 1
ATOM 1667 N N . GLY A 1 214 ? -31.988 1.306 87.409 1.00 78.50 214 GLY A N 1
ATOM 1668 C CA . GLY A 1 214 ? -32.356 2.218 86.327 1.00 78.50 214 GLY A CA 1
ATOM 1669 C C . GLY A 1 214 ? -32.982 1.481 85.143 1.00 78.50 214 GLY A C 1
ATOM 1670 O O . GLY A 1 214 ? -34.061 1.865 84.693 1.00 78.50 214 GLY A O 1
ATOM 1671 N N . ASP A 1 215 ? -32.362 0.380 84.712 1.00 82.38 215 ASP A N 1
ATOM 1672 C CA . ASP A 1 215 ? -32.863 -0.487 83.639 1.00 82.38 215 ASP A CA 1
ATOM 1673 C C . ASP A 1 215 ? -34.227 -1.105 84.012 1.00 82.38 215 ASP A C 1
ATOM 1675 O O . ASP A 1 215 ? -35.156 -1.139 83.199 1.00 82.38 215 ASP A O 1
ATOM 1679 N N . LEU A 1 216 ? -34.411 -1.514 85.274 1.00 84.31 216 LEU A N 1
ATOM 1680 C CA . LEU A 1 216 ? -35.709 -1.985 85.770 1.00 84.31 216 LEU A CA 1
ATOM 1681 C C . LEU A 1 216 ? -36.789 -0.890 85.711 1.00 84.31 216 LEU A C 1
ATOM 1683 O O . LEU A 1 216 ? -37.910 -1.145 85.281 1.00 84.31 216 LEU A O 1
ATOM 1687 N N . ILE A 1 217 ? -36.479 0.344 86.113 1.00 83.06 217 ILE A N 1
ATOM 1688 C CA . ILE A 1 217 ? -37.446 1.451 86.036 1.00 83.06 217 ILE A CA 1
ATOM 1689 C C . ILE A 1 217 ? -37.779 1.773 84.573 1.00 83.06 217 ILE A C 1
ATOM 1691 O O . ILE A 1 217 ? -38.951 1.964 84.250 1.00 83.06 217 ILE A O 1
ATOM 1695 N N . ALA A 1 218 ? -36.786 1.774 83.679 1.00 85.00 218 ALA A N 1
ATOM 1696 C CA . ALA A 1 218 ? -36.990 1.994 82.248 1.00 85.00 218 ALA A CA 1
ATOM 1697 C C . ALA A 1 218 ? -37.915 0.930 81.632 1.00 85.00 218 ALA A C 1
ATOM 1699 O O . ALA A 1 218 ? -38.901 1.278 80.982 1.00 85.00 218 ALA A O 1
ATOM 1700 N N . THR A 1 219 ? -37.674 -0.351 81.921 1.00 87.06 219 THR A N 1
ATOM 1701 C CA . THR A 1 219 ? -38.541 -1.453 81.465 1.00 87.06 219 THR A CA 1
ATOM 1702 C C . THR A 1 219 ? -39.944 -1.385 82.076 1.00 87.06 219 THR A C 1
ATOM 1704 O O . THR A 1 219 ? -40.922 -1.673 81.389 1.00 87.06 219 THR A O 1
ATOM 1707 N N . MET A 1 220 ? -40.101 -0.941 83.330 1.00 85.25 220 MET A N 1
ATOM 1708 C CA . MET A 1 220 ? -41.426 -0.707 83.926 1.00 85.25 220 MET A CA 1
ATOM 1709 C C . MET A 1 220 ? -42.171 0.467 83.270 1.00 85.25 220 MET A C 1
ATOM 1711 O O . MET A 1 220 ? -43.393 0.404 83.101 1.00 85.25 220 MET A O 1
ATOM 1715 N N . VAL A 1 221 ? -41.465 1.535 82.885 1.00 87.12 221 VAL A N 1
ATOM 1716 C CA . VAL A 1 221 ? -42.035 2.671 82.139 1.00 87.12 221 VAL A CA 1
ATOM 1717 C C . VAL A 1 221 ? -42.449 2.242 80.730 1.00 87.12 221 VAL A C 1
ATOM 1719 O O . VAL A 1 221 ? -43.546 2.587 80.284 1.00 87.12 221 VAL A O 1
ATOM 1722 N N . GLU A 1 222 ? -41.628 1.442 80.055 1.00 87.88 222 GLU A N 1
ATOM 1723 C CA . GLU A 1 222 ? -41.950 0.857 78.754 1.00 87.88 222 GLU A CA 1
ATOM 1724 C C . GLU A 1 222 ? -43.156 -0.088 78.848 1.00 87.88 222 GLU A C 1
ATOM 1726 O O . GLU A 1 222 ? -44.116 0.044 78.089 1.00 87.88 222 GLU A O 1
ATOM 1731 N N . LEU A 1 223 ? -43.190 -0.964 79.857 1.00 88.88 223 LEU A N 1
ATOM 1732 C CA . LEU A 1 223 ? -44.330 -1.837 80.130 1.00 88.88 223 LEU A CA 1
ATOM 1733 C C . LEU A 1 223 ? -45.610 -1.032 80.379 1.00 88.88 223 LEU A C 1
ATOM 1735 O O . LEU A 1 223 ? -46.673 -1.396 79.877 1.00 88.88 223 LEU A O 1
ATOM 1739 N N . LYS A 1 224 ? -45.530 0.084 81.113 1.00 86.06 224 LYS A N 1
ATOM 1740 C CA . LYS A 1 224 ? -46.664 0.999 81.299 1.00 86.06 224 LYS A CA 1
ATOM 1741 C C . LYS A 1 224 ? -47.149 1.567 79.962 1.00 86.06 224 LYS A C 1
ATOM 1743 O O . LYS A 1 224 ? -48.360 1.643 79.757 1.00 86.06 224 LYS A O 1
ATOM 1748 N N . ALA A 1 225 ? -46.244 1.956 79.065 1.00 85.25 225 ALA A N 1
ATOM 1749 C CA . ALA A 1 225 ? -46.602 2.449 77.735 1.00 85.25 225 ALA A CA 1
ATOM 1750 C C . ALA A 1 225 ? -47.273 1.354 76.883 1.00 85.25 225 ALA A C 1
ATOM 1752 O O . ALA A 1 225 ? -48.321 1.599 76.280 1.00 85.25 225 ALA A O 1
ATOM 1753 N N . ILE A 1 226 ? -46.745 0.126 76.914 1.00 85.25 226 ILE A N 1
ATOM 1754 C CA . ILE A 1 226 ? -47.330 -1.038 76.233 1.00 85.25 226 ILE A CA 1
ATOM 1755 C C . ILE A 1 226 ? -48.723 -1.343 76.792 1.00 85.25 226 ILE A C 1
ATOM 1757 O O . ILE A 1 226 ? -49.678 -1.471 76.028 1.00 85.25 226 ILE A O 1
ATOM 1761 N N . LEU A 1 227 ? -48.880 -1.415 78.113 1.00 83.69 227 LEU A N 1
ATOM 1762 C CA . LEU A 1 227 ? -50.171 -1.683 78.748 1.00 83.69 227 LEU A CA 1
ATOM 1763 C C . LEU A 1 227 ? -51.188 -0.586 78.457 1.00 83.69 227 LEU A C 1
ATOM 1765 O O . LEU A 1 227 ? -52.344 -0.896 78.190 1.00 83.69 227 LEU A O 1
ATOM 1769 N N . LEU A 1 228 ? -50.769 0.680 78.448 1.00 83.88 228 LEU A N 1
ATOM 1770 C CA . LEU A 1 228 ? -51.628 1.781 78.029 1.00 83.88 228 LEU A CA 1
ATOM 1771 C C . LEU A 1 228 ? -52.087 1.591 76.578 1.00 83.88 228 LEU A C 1
ATOM 1773 O O . LEU A 1 228 ? -53.281 1.691 76.315 1.00 83.88 228 LEU A O 1
ATOM 1777 N N . SER A 1 229 ? -51.176 1.264 75.656 1.00 82.31 229 SER A N 1
ATOM 1778 C CA . SER A 1 229 ? -51.537 1.018 74.255 1.00 82.31 229 SER A CA 1
ATOM 1779 C C . SER A 1 229 ? -52.535 -0.139 74.114 1.00 82.31 229 SER A C 1
ATOM 1781 O O . SER A 1 229 ? -53.553 0.027 73.448 1.00 82.31 229 SER A O 1
ATOM 1783 N N . LYS A 1 230 ? -52.328 -1.249 74.839 1.00 80.88 230 LYS A N 1
ATOM 1784 C CA . LYS A 1 230 ? -53.219 -2.421 74.840 1.00 80.88 230 LYS A CA 1
ATOM 1785 C C . LYS A 1 230 ? -54.579 -2.160 75.493 1.00 80.88 230 LYS A C 1
ATOM 1787 O O . LYS A 1 230 ? -55.589 -2.688 75.045 1.00 80.88 230 LYS A O 1
ATOM 1792 N N . LEU A 1 231 ? -54.625 -1.345 76.547 1.00 82.50 231 LEU A N 1
ATOM 1793 C CA . LEU A 1 231 ? -55.872 -0.955 77.217 1.00 82.50 231 LEU A CA 1
ATOM 1794 C C . LEU A 1 231 ? -56.677 0.073 76.405 1.00 82.50 231 LEU A C 1
ATOM 1796 O O . LEU A 1 231 ? -57.885 0.205 76.608 1.00 82.50 231 LEU A O 1
ATOM 1800 N N . LEU A 1 232 ? -56.019 0.819 75.513 1.00 81.25 232 LEU A N 1
ATOM 1801 C CA . LEU A 1 232 ? -56.657 1.775 74.607 1.00 81.25 232 LEU A CA 1
ATOM 1802 C C . LEU A 1 232 ? -57.149 1.133 73.303 1.00 81.25 232 LEU A C 1
ATOM 1804 O O . LEU A 1 232 ? -58.049 1.690 72.674 1.00 81.25 232 LEU A O 1
ATOM 1808 N N . THR A 1 233 ? -56.603 -0.020 72.908 1.00 80.69 233 THR A N 1
ATOM 1809 C CA . THR A 1 233 ? -57.068 -0.784 71.744 1.00 80.69 233 THR A CA 1
ATOM 1810 C C . THR A 1 233 ? -58.307 -1.604 72.066 1.00 80.69 233 THR A C 1
ATOM 1812 O O . THR A 1 233 ? -58.353 -2.331 73.057 1.00 80.69 233 THR A O 1
ATOM 1815 N N . THR A 1 234 ? -59.321 -1.521 71.205 1.00 81.50 234 THR A N 1
ATOM 1816 C CA . THR A 1 234 ? -60.491 -2.403 71.300 1.00 81.50 234 THR A CA 1
ATOM 1817 C C . THR A 1 234 ? -60.226 -3.754 70.617 1.00 81.50 234 THR A C 1
ATOM 1819 O O . THR A 1 234 ? -59.449 -3.803 69.663 1.00 81.50 234 THR A O 1
ATOM 1822 N N . PRO A 1 235 ? -60.906 -4.848 71.015 1.00 79.62 235 PRO A N 1
ATOM 1823 C CA . PRO A 1 235 ? -60.749 -6.152 70.356 1.00 79.62 235 PRO A CA 1
ATOM 1824 C C . PRO A 1 235 ? -61.063 -6.117 68.851 1.00 79.62 235 PRO A C 1
ATOM 1826 O O . PRO A 1 235 ? -60.479 -6.849 68.057 1.00 79.62 235 PRO A O 1
ATOM 1829 N N . ASN A 1 236 ? -61.984 -5.240 68.438 1.00 81.06 236 ASN A N 1
ATOM 1830 C CA . ASN A 1 236 ? -62.307 -5.043 67.028 1.00 81.06 236 ASN A CA 1
ATOM 1831 C C . ASN A 1 236 ? -61.195 -4.287 66.279 1.00 81.06 236 ASN A C 1
ATOM 1833 O O . ASN A 1 236 ? -60.868 -4.652 65.156 1.00 81.06 236 ASN A O 1
ATOM 1837 N N . GLU A 1 237 ? -60.584 -3.270 66.899 1.00 80.69 237 GLU A N 1
ATOM 1838 C CA . GLU A 1 237 ? -59.401 -2.593 66.345 1.00 80.69 237 GLU A CA 1
ATOM 1839 C C . GLU A 1 237 ? -58.219 -3.559 66.195 1.00 80.69 237 GLU A C 1
ATOM 1841 O O . GLU A 1 237 ? -57.535 -3.524 65.178 1.00 80.69 237 GLU A O 1
ATOM 1846 N N . GLU A 1 238 ? -57.997 -4.450 67.163 1.00 81.44 238 GLU A N 1
ATOM 1847 C CA . GLU A 1 238 ? -56.946 -5.475 67.097 1.00 81.44 238 GLU A CA 1
ATOM 1848 C C . GLU A 1 238 ? -57.162 -6.438 65.921 1.00 81.44 238 GLU A C 1
ATOM 1850 O O . GLU A 1 238 ? -56.248 -6.657 65.127 1.00 81.44 238 GLU A O 1
ATOM 1855 N N . LYS A 1 239 ? -58.400 -6.908 65.721 1.00 85.50 239 LYS A N 1
ATOM 1856 C CA . LYS A 1 239 ? -58.763 -7.748 64.570 1.00 85.50 239 LYS A CA 1
ATOM 1857 C C . LYS A 1 239 ? -58.565 -7.035 63.226 1.00 85.50 239 LYS A C 1
ATOM 1859 O O . LYS A 1 239 ? -58.101 -7.652 62.270 1.00 85.50 239 LYS A O 1
ATOM 1864 N N . ILE A 1 240 ? -58.897 -5.743 63.134 1.00 84.44 240 ILE A N 1
ATOM 1865 C CA . ILE A 1 240 ? -58.683 -4.938 61.917 1.00 84.44 240 ILE A CA 1
ATOM 1866 C C . ILE A 1 240 ? -57.183 -4.789 61.626 1.00 84.44 240 ILE A C 1
ATOM 1868 O O . ILE A 1 240 ? -56.767 -4.944 60.476 1.00 84.44 240 ILE A O 1
ATOM 1872 N N . LYS A 1 241 ? -56.363 -4.538 62.656 1.00 85.06 241 LYS A N 1
ATOM 1873 C CA . LYS A 1 241 ? -54.898 -4.467 62.528 1.00 85.06 241 LYS A CA 1
ATOM 1874 C C . LYS A 1 241 ? -54.319 -5.787 62.036 1.00 85.06 241 LYS A C 1
ATOM 1876 O O . LYS A 1 241 ? -53.525 -5.782 61.102 1.00 85.06 241 LYS A O 1
ATOM 1881 N N . GLU A 1 242 ? -54.748 -6.903 62.618 1.00 87.31 242 GLU A N 1
ATOM 1882 C CA . GLU A 1 242 ? -54.296 -8.241 62.231 1.00 87.31 242 GLU A CA 1
ATOM 1883 C C . GLU A 1 242 ? -54.648 -8.566 60.772 1.00 87.31 242 GLU A C 1
ATOM 1885 O O . GLU A 1 242 ? -53.791 -9.007 60.008 1.00 87.31 242 GLU A O 1
ATOM 1890 N N . GLN A 1 243 ? -55.878 -8.268 60.342 1.00 87.12 243 GLN A N 1
ATOM 1891 C CA . GLN A 1 243 ? -56.302 -8.457 58.950 1.00 87.12 243 GLN A CA 1
ATOM 1892 C C . GLN A 1 243 ? -55.525 -7.566 57.973 1.00 87.12 243 GLN A C 1
ATOM 1894 O O . GLN A 1 243 ? -55.142 -8.023 56.894 1.00 87.12 243 GLN A O 1
ATOM 1899 N N . HIS A 1 244 ? -55.274 -6.307 58.340 1.00 87.00 244 HIS A N 1
ATOM 1900 C CA . HIS A 1 244 ? -54.500 -5.390 57.509 1.00 87.00 244 HIS A CA 1
ATOM 1901 C C . HIS A 1 244 ? -53.042 -5.843 57.378 1.00 87.00 244 HIS A C 1
ATOM 1903 O O . HIS A 1 244 ? -52.522 -5.899 56.265 1.00 87.00 244 HIS A O 1
ATOM 1909 N N . LEU A 1 245 ? -52.413 -6.241 58.488 1.00 88.62 245 LEU A N 1
ATOM 1910 C CA . LEU A 1 245 ? -51.063 -6.803 58.489 1.00 88.62 245 LEU A CA 1
ATOM 1911 C C . LEU A 1 245 ? -50.992 -8.059 57.620 1.00 88.62 245 LEU A C 1
ATOM 1913 O O . LEU A 1 245 ? -50.136 -8.132 56.745 1.00 88.62 245 LEU A O 1
ATOM 1917 N N . ALA A 1 246 ? -51.930 -8.997 57.774 1.00 89.50 246 ALA A N 1
ATOM 1918 C CA . ALA A 1 246 ? -51.976 -10.206 56.954 1.00 89.50 246 ALA A CA 1
ATOM 1919 C C . ALA A 1 246 ? -52.099 -9.892 55.451 1.00 89.50 246 ALA A C 1
ATOM 1921 O O . ALA A 1 246 ? -51.398 -10.493 54.633 1.00 89.50 246 ALA A O 1
ATOM 1922 N N . HIS A 1 247 ? -52.940 -8.920 55.081 1.00 91.25 247 HIS A N 1
ATOM 1923 C CA . HIS A 1 247 ? -53.069 -8.468 53.695 1.00 91.25 247 HIS A CA 1
ATOM 1924 C C . HIS A 1 247 ? -51.767 -7.845 53.167 1.00 91.25 247 HIS A C 1
ATOM 1926 O O . HIS A 1 247 ? -51.330 -8.185 52.066 1.00 91.25 247 HIS A O 1
ATOM 1932 N N . VAL A 1 248 ? -51.130 -6.960 53.942 1.00 91.50 248 VAL A N 1
ATOM 1933 C CA . VAL A 1 248 ? -49.851 -6.331 53.570 1.00 91.50 248 VAL A CA 1
ATOM 1934 C C . VAL A 1 248 ? -48.768 -7.392 53.397 1.00 91.50 248 VAL A C 1
ATOM 1936 O O . VAL A 1 248 ? -48.144 -7.437 52.342 1.00 91.50 248 VAL A O 1
ATOM 1939 N N . THR A 1 249 ? -48.613 -8.313 54.349 1.00 90.44 249 THR A N 1
ATOM 1940 C CA . THR A 1 249 ? -47.635 -9.407 54.260 1.00 90.44 249 THR A CA 1
ATOM 1941 C C . THR A 1 249 ? -47.885 -10.298 53.044 1.00 90.44 249 THR A C 1
ATOM 1943 O O . THR A 1 249 ? -46.946 -10.702 52.359 1.00 90.44 249 THR A O 1
ATOM 1946 N N . GLN A 1 250 ? -49.147 -10.598 52.722 1.00 93.38 250 GLN A N 1
ATOM 1947 C CA . GLN A 1 250 ? -49.469 -11.379 51.529 1.00 93.38 250 GLN A CA 1
ATOM 1948 C C . GLN A 1 250 ? -49.163 -10.611 50.235 1.00 93.38 250 GLN A C 1
ATOM 1950 O O . GLN A 1 250 ? -48.665 -11.206 49.277 1.00 93.38 250 GLN A O 1
ATOM 1955 N N . SER A 1 251 ? -49.446 -9.308 50.198 1.00 91.81 251 SER A N 1
ATOM 1956 C CA . SER A 1 251 ? -49.106 -8.443 49.067 1.00 91.81 251 SER A CA 1
ATOM 1957 C C . SER A 1 251 ? -47.593 -8.338 48.879 1.00 91.81 251 SER A C 1
ATOM 1959 O O . SER A 1 251 ? -47.115 -8.473 47.757 1.00 91.81 251 SER A O 1
ATOM 1961 N N . GLU A 1 252 ? -46.833 -8.158 49.959 1.00 92.81 252 GLU A N 1
ATOM 1962 C CA . GLU A 1 252 ? -45.369 -8.143 49.931 1.00 92.81 252 GLU A CA 1
ATOM 1963 C C . GLU A 1 252 ? -44.800 -9.475 49.453 1.00 92.81 252 GLU A C 1
ATOM 1965 O O . GLU A 1 252 ? -43.881 -9.488 48.639 1.00 92.81 252 GLU A O 1
ATOM 1970 N N . ARG A 1 253 ? -45.373 -10.605 49.882 1.00 95.00 253 ARG A N 1
ATOM 1971 C CA . ARG A 1 253 ? -44.943 -11.928 49.418 1.00 95.00 253 ARG A CA 1
ATOM 1972 C C . ARG A 1 253 ? -45.146 -12.097 47.913 1.00 95.00 253 ARG A C 1
ATOM 1974 O O . ARG A 1 253 ? -44.215 -12.505 47.226 1.00 95.00 253 ARG A O 1
ATOM 1981 N N . LYS A 1 254 ? -46.328 -11.739 47.397 1.00 95.06 254 LYS A N 1
ATOM 1982 C CA . LYS A 1 254 ? -46.618 -11.781 45.953 1.00 95.06 254 LYS A CA 1
ATOM 1983 C C . LYS A 1 254 ? -45.717 -10.826 45.170 1.00 95.06 254 LYS A C 1
ATOM 1985 O O . LYS A 1 254 ? -45.176 -11.209 44.139 1.00 95.06 254 LYS A O 1
ATOM 1990 N N . ALA A 1 255 ? -45.519 -9.604 45.665 1.00 94.81 255 ALA A N 1
ATOM 1991 C CA . ALA A 1 255 ? -44.606 -8.645 45.052 1.00 94.81 255 ALA A CA 1
ATOM 1992 C C . ALA A 1 255 ? -43.162 -9.172 45.045 1.00 94.81 255 ALA A C 1
ATOM 1994 O O . ALA A 1 255 ? -42.482 -9.061 44.032 1.00 94.81 255 ALA A O 1
ATOM 1995 N N . GLY A 1 256 ? -42.718 -9.812 46.129 1.00 96.19 256 GLY A N 1
ATOM 1996 C CA . GLY A 1 256 ? -41.403 -10.441 46.230 1.00 96.19 256 GLY A CA 1
ATOM 1997 C C . GLY A 1 256 ? -41.214 -11.616 45.267 1.00 96.19 256 GLY A C 1
ATOM 1998 O O . GLY A 1 256 ? -40.134 -11.770 44.706 1.00 96.19 256 GLY A O 1
ATOM 1999 N N . GLU A 1 257 ? -42.247 -12.427 45.032 1.00 96.38 257 GLU A N 1
ATOM 2000 C CA . GLU A 1 257 ? -42.223 -13.490 44.015 1.00 96.38 257 GLU A CA 1
ATOM 2001 C C . GLU A 1 257 ? -42.093 -12.909 42.599 1.00 96.38 257 GLU A C 1
ATOM 2003 O O . GLU A 1 257 ? -41.257 -13.373 41.825 1.00 96.38 257 GLU A O 1
ATOM 2008 N N . VAL A 1 258 ? -42.843 -11.847 42.283 1.00 95.88 258 VAL A N 1
ATOM 2009 C CA . VAL A 1 258 ? -42.742 -11.150 40.988 1.00 95.88 258 VAL A CA 1
ATOM 2010 C C . VAL A 1 258 ? -41.368 -10.505 40.808 1.00 95.88 258 VAL A C 1
ATOM 2012 O O . VAL A 1 258 ? -40.778 -10.638 39.740 1.00 95.88 258 VAL A O 1
ATOM 2015 N N . ILE A 1 259 ? -40.828 -9.854 41.843 1.00 96.00 259 ILE A N 1
ATOM 2016 C CA . ILE A 1 259 ? -39.476 -9.279 41.811 1.00 96.00 259 ILE A CA 1
ATOM 2017 C C . ILE A 1 259 ? -38.450 -10.371 41.515 1.00 96.00 259 ILE A C 1
ATOM 2019 O O . ILE A 1 259 ? -37.673 -10.215 40.582 1.00 96.00 259 ILE A O 1
ATOM 2023 N N . LYS A 1 260 ? -38.500 -11.508 42.219 1.00 97.44 260 LYS A N 1
ATOM 2024 C CA . LYS A 1 260 ? -37.585 -12.633 41.968 1.00 97.44 260 LYS A CA 1
ATOM 2025 C C . LYS A 1 260 ? -37.692 -13.177 40.545 1.00 97.44 260 LYS A C 1
ATOM 2027 O O . LYS A 1 260 ? -36.673 -13.510 39.949 1.00 97.44 260 LYS A O 1
ATOM 2032 N N . MET A 1 261 ? -38.906 -13.283 40.001 1.00 97.19 261 MET A N 1
ATOM 2033 C CA . MET A 1 261 ? -39.102 -13.714 38.615 1.00 97.19 261 MET A CA 1
ATOM 2034 C C . MET A 1 261 ? -38.495 -12.725 37.618 1.00 97.19 261 MET A C 1
ATOM 2036 O O . MET A 1 261 ? -37.779 -13.144 36.714 1.00 97.19 261 MET A O 1
ATOM 2040 N N . LEU A 1 262 ? -38.741 -11.426 37.803 1.00 96.88 262 LEU A N 1
ATOM 2041 C CA . LEU A 1 262 ? -38.194 -10.380 36.937 1.00 96.88 262 LEU A CA 1
ATOM 2042 C C . LEU A 1 262 ? -36.670 -10.270 37.058 1.00 96.88 262 LEU A C 1
ATOM 2044 O O . LEU A 1 262 ? -35.994 -10.055 36.060 1.00 96.88 262 LEU A O 1
ATOM 2048 N N . GLU A 1 263 ? -36.116 -10.446 38.258 1.00 97.31 263 GLU A N 1
ATOM 2049 C CA . GLU A 1 263 ? -34.668 -10.513 38.479 1.00 97.31 263 GLU A CA 1
ATOM 2050 C C . GLU A 1 263 ? -34.051 -11.717 37.759 1.00 97.31 263 GLU A C 1
ATOM 2052 O O . GLU A 1 263 ? -32.998 -11.584 37.138 1.00 97.31 263 GLU A O 1
ATOM 2057 N N . ALA A 1 264 ? -34.710 -12.880 37.788 1.00 97.50 264 ALA A N 1
ATOM 2058 C CA . ALA A 1 264 ? -34.254 -14.063 37.065 1.00 97.50 264 ALA A CA 1
ATOM 2059 C C . ALA A 1 264 ? -34.308 -13.871 35.540 1.00 97.50 264 ALA A C 1
ATOM 2061 O O . ALA A 1 264 ? -33.345 -14.204 34.853 1.00 97.50 264 ALA A O 1
ATOM 2062 N N . GLU A 1 265 ? -35.394 -13.298 35.013 1.00 97.75 265 GLU A N 1
ATOM 2063 C CA . GLU A 1 265 ? -35.531 -12.987 33.583 1.00 97.75 265 GLU A CA 1
ATOM 2064 C C . GLU A 1 265 ? -34.491 -11.953 33.130 1.00 97.75 265 GLU A C 1
ATOM 2066 O O . GLU A 1 265 ? -33.860 -12.117 32.085 1.00 97.75 265 GLU A O 1
ATOM 2071 N N . LEU A 1 266 ? -34.250 -10.922 33.947 1.00 97.19 266 LEU A N 1
ATOM 2072 C CA . LEU A 1 266 ? -33.218 -9.926 33.684 1.00 97.19 266 LEU A CA 1
ATOM 2073 C C . LEU A 1 266 ? -31.824 -10.560 33.653 1.00 97.19 266 LEU A C 1
ATOM 2075 O O . LEU A 1 266 ? -31.053 -10.268 32.743 1.00 97.19 266 LEU A O 1
ATOM 2079 N N . ASN A 1 267 ? -31.504 -11.428 34.615 1.00 97.50 267 ASN A N 1
ATOM 2080 C CA . ASN A 1 267 ? -30.211 -12.109 34.656 1.00 97.50 267 ASN A CA 1
ATOM 2081 C C . ASN A 1 267 ? -30.013 -13.014 33.435 1.00 97.50 267 ASN A C 1
ATOM 2083 O O . ASN A 1 267 ? -28.967 -12.927 32.798 1.00 97.50 267 ASN A O 1
ATOM 2087 N N . ALA A 1 268 ? -31.026 -13.795 33.049 1.00 98.12 268 ALA A N 1
ATOM 2088 C CA . ALA A 1 268 ? -30.968 -14.625 31.845 1.00 98.12 268 ALA A CA 1
ATOM 2089 C C . ALA A 1 268 ? -30.739 -13.780 30.577 1.00 98.12 268 ALA A C 1
ATOM 2091 O O . ALA A 1 268 ? -29.859 -14.080 29.774 1.00 98.12 268 ALA A O 1
ATOM 2092 N N . ALA A 1 269 ? -31.455 -12.660 30.429 1.00 97.50 269 ALA A N 1
ATOM 2093 C CA . ALA A 1 269 ? -31.267 -11.752 29.296 1.00 97.50 269 ALA A CA 1
ATOM 2094 C C . ALA A 1 269 ? -29.874 -11.089 29.278 1.00 97.50 269 ALA A C 1
ATOM 2096 O O . ALA A 1 269 ? -29.324 -10.804 28.209 1.00 97.50 269 ALA A O 1
ATOM 2097 N N . VAL A 1 270 ? -29.296 -10.816 30.452 1.00 97.38 270 VAL A N 1
ATOM 2098 C CA . VAL A 1 270 ? -27.928 -10.294 30.576 1.00 97.38 270 VAL A CA 1
ATOM 2099 C C . VAL A 1 270 ? -26.905 -11.353 30.167 1.00 97.38 270 VAL A C 1
ATOM 2101 O O . VAL A 1 270 ? -26.007 -11.016 29.393 1.00 97.38 270 VAL A O 1
ATOM 2104 N N . GLU A 1 271 ? -27.065 -12.599 30.617 1.00 98.00 271 GLU A N 1
ATOM 2105 C CA . GLU A 1 271 ? -26.199 -13.730 30.260 1.00 98.00 271 GLU A CA 1
ATOM 2106 C C . GLU A 1 271 ? -26.226 -14.009 28.751 1.00 98.00 271 GLU A C 1
ATOM 2108 O O . GLU A 1 271 ? -25.168 -14.019 28.121 1.00 98.00 271 GLU A O 1
ATOM 2113 N N . ASP A 1 272 ? -27.411 -14.104 28.138 1.00 98.12 272 ASP A N 1
ATOM 2114 C CA . ASP A 1 272 ? -27.565 -14.304 26.688 1.00 98.12 272 ASP A CA 1
ATOM 2115 C C . ASP A 1 272 ? -26.858 -13.206 25.878 1.00 98.12 272 ASP A C 1
ATOM 2117 O O . ASP A 1 272 ? -26.160 -13.459 24.885 1.00 98.12 272 ASP A O 1
ATOM 2121 N N . ARG A 1 273 ? -27.010 -11.949 26.315 1.00 97.88 273 ARG A N 1
ATOM 2122 C CA . ARG A 1 273 ? -26.331 -10.804 25.702 1.00 97.88 273 ARG A CA 1
ATOM 2123 C C . ARG A 1 273 ? -24.814 -10.922 25.852 1.00 97.88 273 ARG A C 1
ATOM 2125 O O . ARG A 1 273 ? -24.100 -10.645 24.886 1.00 97.88 273 ARG A O 1
ATOM 2132 N N . ASP A 1 274 ? -24.312 -11.287 27.027 1.00 97.88 274 ASP A N 1
ATOM 2133 C CA . ASP A 1 274 ? -22.874 -11.421 27.274 1.00 97.88 274 ASP A CA 1
ATOM 2134 C C . ASP A 1 274 ? -22.258 -12.587 26.486 1.00 97.88 274 ASP A C 1
ATOM 2136 O O . ASP A 1 274 ? -21.159 -12.444 25.936 1.00 97.88 274 ASP A O 1
ATOM 2140 N N . GLU A 1 275 ? -22.983 -13.694 26.312 1.00 98.00 275 GLU A N 1
ATOM 2141 C CA . GLU A 1 275 ? -22.576 -14.782 25.422 1.00 98.00 275 GLU A CA 1
ATOM 2142 C C . GLU A 1 275 ? -22.467 -14.336 23.961 1.00 98.00 275 GLU A C 1
ATOM 2144 O O . GLU A 1 275 ? -21.477 -14.635 23.286 1.00 98.00 275 GLU A O 1
ATOM 2149 N N . GLU A 1 276 ? -23.466 -13.615 23.449 1.00 98.12 276 GLU A N 1
ATOM 2150 C CA . GLU A 1 276 ? -23.467 -13.125 22.068 1.00 98.12 276 GLU A CA 1
ATOM 2151 C C . GLU A 1 276 ? -22.354 -12.091 21.840 1.00 98.12 276 GLU A C 1
ATOM 2153 O O . GLU A 1 276 ? -21.657 -12.119 20.820 1.00 98.12 276 GLU A O 1
ATOM 2158 N N . VAL A 1 277 ? -22.117 -11.212 22.818 1.00 98.12 277 VAL A N 1
ATOM 2159 C CA . VAL A 1 277 ? -20.979 -10.283 22.806 1.00 98.12 277 VAL A CA 1
ATOM 2160 C C . VAL A 1 277 ? -19.657 -11.051 22.783 1.00 98.12 277 VAL A C 1
ATOM 2162 O O . VAL A 1 277 ? -18.769 -10.705 22.000 1.00 98.12 277 VAL A O 1
ATOM 2165 N N . SER A 1 278 ? -19.522 -12.118 23.574 1.00 97.94 278 SER A N 1
ATOM 2166 C CA . SER A 1 278 ? -18.336 -12.981 23.578 1.00 97.94 278 SER A CA 1
ATOM 2167 C C . SER A 1 278 ? -18.104 -13.646 22.211 1.00 97.94 278 SER A C 1
ATOM 2169 O O . SER A 1 278 ? -17.012 -13.530 21.644 1.00 97.94 278 SER A O 1
ATOM 2171 N N . LYS A 1 279 ? -19.148 -14.233 21.605 1.00 98.31 279 LYS A N 1
ATOM 2172 C CA . LYS A 1 279 ? -19.099 -14.853 20.264 1.00 98.31 279 LYS A CA 1
ATOM 2173 C C . LYS A 1 279 ? -18.663 -13.848 19.190 1.00 98.31 279 LYS A C 1
ATOM 2175 O O . LYS A 1 279 ? -17.773 -14.139 18.385 1.00 98.31 279 LYS A O 1
ATOM 2180 N N . ARG A 1 280 ? -19.233 -12.637 19.196 1.00 97.94 280 ARG A N 1
ATOM 2181 C CA . ARG A 1 280 ? -18.861 -11.559 18.259 1.00 97.94 280 ARG A CA 1
ATOM 2182 C C . ARG A 1 280 ? -17.437 -11.069 18.471 1.00 97.94 280 ARG A C 1
ATOM 2184 O O . ARG A 1 280 ? -16.720 -10.868 17.493 1.00 97.94 280 ARG A O 1
ATOM 2191 N N . ASN A 1 281 ? -17.004 -10.911 19.719 1.00 98.25 281 ASN A N 1
ATOM 2192 C CA . ASN A 1 281 ? -15.636 -10.506 20.034 1.00 98.25 281 ASN A CA 1
ATOM 2193 C C . ASN A 1 281 ? -14.605 -11.518 19.517 1.00 98.25 281 ASN A C 1
ATOM 2195 O O . ASN A 1 281 ? -13.548 -11.117 19.026 1.00 98.25 281 ASN A O 1
ATOM 2199 N N . GLU A 1 282 ? -14.927 -12.811 19.548 1.00 98.12 282 GLU A N 1
ATOM 2200 C CA . GLU A 1 282 ? -14.052 -13.853 19.013 1.00 98.12 282 GLU A CA 1
ATOM 2201 C C . GLU A 1 282 ? -13.981 -13.835 17.478 1.00 98.12 282 GLU A C 1
ATOM 2203 O O . GLU A 1 282 ? -12.905 -13.974 16.892 1.00 98.12 282 GLU A O 1
ATOM 2208 N N . ILE A 1 283 ? -15.106 -13.581 16.801 1.00 98.25 283 ILE A N 1
ATOM 2209 C CA . ILE A 1 283 ? -15.120 -13.348 15.346 1.00 98.25 283 ILE A CA 1
ATOM 2210 C C . ILE A 1 283 ? -14.281 -12.113 14.998 1.00 98.25 283 ILE A C 1
ATOM 2212 O O . ILE A 1 283 ? -13.458 -12.166 14.087 1.00 98.25 283 ILE A O 1
ATOM 2216 N N . ILE A 1 284 ? -14.436 -11.019 15.749 1.00 98.19 284 ILE A N 1
ATOM 2217 C CA . ILE A 1 284 ? -13.655 -9.792 15.551 1.00 98.19 284 ILE A CA 1
ATOM 2218 C C . ILE A 1 284 ? -12.157 -10.067 15.722 1.00 98.19 284 ILE A C 1
ATOM 2220 O O . ILE A 1 284 ? -11.363 -9.557 14.933 1.00 98.19 284 ILE A O 1
ATOM 2224 N N . ARG A 1 285 ? -11.746 -10.870 16.715 1.00 98.12 285 ARG A N 1
ATOM 2225 C CA . ARG A 1 285 ? -10.336 -11.268 16.868 1.00 98.12 285 ARG A CA 1
ATOM 2226 C C . ARG A 1 285 ? -9.825 -12.040 15.659 1.00 98.12 285 ARG A C 1
ATOM 2228 O O . ARG A 1 285 ? -8.770 -11.685 15.140 1.00 98.12 285 ARG A O 1
ATOM 2235 N N . ARG A 1 286 ? -10.567 -13.050 15.195 1.00 98.25 286 ARG A N 1
ATOM 2236 C CA . ARG A 1 286 ? -10.184 -13.840 14.014 1.00 98.25 286 ARG A CA 1
ATOM 2237 C C . ARG A 1 286 ? -10.041 -12.963 12.774 1.00 98.25 286 ARG A C 1
ATOM 2239 O O . ARG A 1 286 ? -8.974 -12.950 12.177 1.00 98.25 286 ARG A O 1
ATOM 2246 N N . LEU A 1 287 ? -11.038 -12.130 12.478 1.00 98.31 287 LEU A N 1
ATOM 2247 C CA . LEU A 1 287 ? -10.994 -11.224 11.326 1.00 98.31 287 LEU A CA 1
ATOM 2248 C C . LEU A 1 287 ? -9.849 -10.208 11.411 1.00 98.31 287 LEU A C 1
ATOM 2250 O O . LEU A 1 287 ? -9.246 -9.887 10.393 1.00 98.31 287 LEU A O 1
ATOM 2254 N N . LYS A 1 288 ? -9.518 -9.708 12.608 1.00 98.38 288 LYS A N 1
ATOM 2255 C CA . LYS A 1 288 ? -8.351 -8.831 12.798 1.00 98.38 288 LYS A CA 1
ATOM 2256 C C . LYS A 1 288 ? -7.036 -9.555 12.510 1.00 98.38 288 LYS A C 1
ATOM 2258 O O . LYS A 1 288 ? -6.153 -8.965 11.894 1.00 98.38 288 LYS A O 1
ATOM 2263 N N . ASN A 1 289 ? -6.909 -10.809 12.938 1.00 98.19 289 ASN A N 1
ATOM 2264 C CA . ASN A 1 289 ? -5.722 -11.619 12.668 1.00 98.19 289 ASN A CA 1
ATOM 2265 C C . ASN A 1 289 ? -5.600 -11.949 11.176 1.00 98.19 289 ASN A C 1
ATOM 2267 O O . ASN A 1 289 ? -4.520 -11.793 10.608 1.00 98.19 289 ASN A O 1
ATOM 2271 N N . ASP A 1 290 ? -6.706 -12.333 10.536 1.00 98.31 290 ASP A N 1
ATOM 2272 C CA . ASP A 1 290 ? -6.752 -12.629 9.104 1.00 98.31 290 ASP A CA 1
ATOM 2273 C C . ASP A 1 290 ? -6.391 -11.386 8.289 1.00 98.31 290 ASP A C 1
ATOM 2275 O O . ASP A 1 290 ? -5.507 -11.451 7.436 1.00 98.31 290 ASP A O 1
ATOM 2279 N N . LEU A 1 291 ? -6.985 -10.231 8.614 1.00 98.31 291 LEU A N 1
ATOM 2280 C CA . LEU A 1 291 ? -6.656 -8.952 7.985 1.00 98.31 291 LEU A CA 1
ATOM 2281 C C . LEU A 1 291 ? -5.163 -8.637 8.116 1.00 98.31 291 LEU A C 1
ATOM 2283 O O . LEU A 1 291 ? -4.511 -8.370 7.111 1.00 98.31 291 LEU A O 1
ATOM 2287 N N . HIS A 1 292 ? -4.607 -8.743 9.325 1.00 98.12 292 HIS A N 1
ATOM 2288 C CA . HIS A 1 292 ? -3.184 -8.499 9.551 1.00 98.12 292 HIS A CA 1
ATOM 2289 C C . HIS A 1 292 ? -2.292 -9.460 8.747 1.00 98.12 292 HIS A C 1
ATOM 2291 O O . HIS A 1 292 ? -1.260 -9.058 8.206 1.00 98.12 292 HIS A O 1
ATOM 2297 N N . SER A 1 293 ? -2.686 -10.732 8.640 1.00 97.94 293 SER A N 1
ATOM 2298 C CA . SER A 1 293 ? -1.946 -11.728 7.863 1.00 97.94 293 SER A CA 1
ATOM 2299 C C . SER A 1 293 ? -1.968 -11.428 6.359 1.00 97.94 293 SER A C 1
ATOM 2301 O O . SER A 1 293 ? -0.924 -11.513 5.708 1.00 97.94 293 SER A O 1
ATOM 2303 N N . ILE A 1 294 ? -3.122 -11.011 5.823 1.00 98.00 294 ILE A N 1
ATOM 2304 C CA . ILE A 1 294 ? -3.302 -10.641 4.416 1.00 98.00 294 ILE A CA 1
ATOM 2305 C C . ILE A 1 294 ? -2.529 -9.361 4.106 1.00 98.00 294 ILE A C 1
ATOM 2307 O O . ILE A 1 294 ? -1.817 -9.322 3.106 1.00 98.00 294 ILE A O 1
ATOM 2311 N N . GLU A 1 295 ? -2.617 -8.344 4.965 1.00 98.12 295 GLU A N 1
ATOM 2312 C CA . GLU A 1 295 ? -1.859 -7.097 4.827 1.00 98.12 295 GLU A CA 1
ATOM 2313 C C . GLU A 1 295 ? -0.363 -7.399 4.743 1.00 98.12 295 GLU A C 1
ATOM 2315 O O . GLU A 1 295 ? 0.266 -7.087 3.732 1.00 98.12 295 GLU A O 1
ATOM 2320 N N . LYS A 1 296 ? 0.184 -8.132 5.720 1.00 98.06 296 LYS A N 1
ATOM 2321 C CA . LYS A 1 296 ? 1.604 -8.503 5.746 1.00 98.06 296 LYS A CA 1
ATOM 2322 C C . LYS A 1 296 ? 2.027 -9.320 4.522 1.00 98.06 296 LYS A C 1
ATOM 2324 O O . LYS A 1 296 ? 3.104 -9.095 3.971 1.00 98.06 296 LYS A O 1
ATOM 2329 N N . TYR A 1 297 ? 1.202 -10.276 4.092 1.00 98.12 297 TYR A N 1
ATOM 2330 C CA . TYR A 1 297 ? 1.478 -11.067 2.893 1.00 98.12 297 TYR A CA 1
ATOM 2331 C C . TYR A 1 297 ? 1.475 -10.194 1.632 1.00 98.12 297 TYR A C 1
ATOM 2333 O O . TYR A 1 297 ? 2.387 -10.292 0.812 1.00 98.12 297 TYR A O 1
ATOM 2341 N N . SER A 1 298 ? 0.486 -9.310 1.494 1.00 96.75 298 SER A N 1
ATOM 2342 C CA . SER A 1 298 ? 0.357 -8.412 0.346 1.00 96.75 298 SER A CA 1
ATOM 2343 C C . SER A 1 298 ? 1.496 -7.392 0.277 1.00 96.75 298 SER A C 1
ATOM 2345 O O . SER A 1 298 ? 2.051 -7.174 -0.797 1.00 96.75 298 SER A O 1
ATOM 2347 N N . GLU A 1 299 ? 1.912 -6.826 1.412 1.00 97.88 299 GLU A N 1
ATOM 2348 C CA . GLU A 1 299 ? 3.064 -5.928 1.507 1.00 97.88 299 GLU A CA 1
ATOM 2349 C C . GLU A 1 299 ? 4.351 -6.635 1.080 1.00 97.88 299 GLU A C 1
ATOM 2351 O O . GLU A 1 299 ? 5.121 -6.096 0.284 1.00 97.88 299 GLU A O 1
ATOM 2356 N N . GLU A 1 300 ? 4.566 -7.868 1.546 1.00 97.50 300 GLU A N 1
ATOM 2357 C CA . GLU A 1 300 ? 5.729 -8.668 1.165 1.00 97.50 300 GLU A CA 1
ATOM 2358 C C . GLU A 1 300 ? 5.719 -9.014 -0.332 1.00 97.50 300 GLU A C 1
ATOM 2360 O O . GLU A 1 300 ? 6.751 -8.888 -0.996 1.00 97.50 300 GLU A O 1
ATOM 2365 N N . MET A 1 301 ? 4.567 -9.407 -0.885 1.00 97.56 301 MET A N 1
ATOM 2366 C CA . MET A 1 301 ? 4.418 -9.692 -2.318 1.00 97.56 301 MET A CA 1
ATOM 2367 C C . MET A 1 301 ? 4.652 -8.448 -3.177 1.00 97.56 301 MET A C 1
ATOM 2369 O O . MET A 1 301 ? 5.397 -8.510 -4.158 1.00 97.56 301 MET A O 1
ATOM 2373 N N . ASN A 1 302 ? 4.092 -7.302 -2.786 1.00 97.44 302 ASN A N 1
ATOM 2374 C CA . ASN A 1 302 ? 4.318 -6.026 -3.462 1.00 97.44 302 ASN A CA 1
ATOM 2375 C C . ASN A 1 302 ? 5.798 -5.634 -3.411 1.00 97.44 302 ASN A C 1
ATOM 2377 O O . ASN A 1 302 ? 6.376 -5.266 -4.432 1.00 97.44 302 ASN A O 1
ATOM 2381 N N . ARG A 1 303 ? 6.444 -5.775 -2.247 1.00 97.88 303 ARG A N 1
ATOM 2382 C CA . ARG A 1 303 ? 7.874 -5.489 -2.075 1.00 97.88 303 ARG A CA 1
ATOM 2383 C C . ARG A 1 303 ? 8.744 -6.359 -2.981 1.00 97.88 303 ARG A C 1
ATOM 2385 O O . ARG A 1 303 ? 9.673 -5.843 -3.600 1.00 97.88 303 ARG A O 1
ATOM 2392 N N . ARG A 1 304 ? 8.451 -7.661 -3.073 1.00 97.50 304 ARG A N 1
ATOM 2393 C CA . ARG A 1 304 ? 9.169 -8.590 -3.964 1.00 97.50 304 ARG A CA 1
ATOM 2394 C C . ARG A 1 304 ? 8.980 -8.218 -5.425 1.00 97.50 304 ARG A C 1
ATOM 2396 O O . ARG A 1 304 ? 9.972 -8.031 -6.118 1.00 97.50 304 ARG A O 1
ATOM 2403 N N . THR A 1 305 ? 7.735 -8.011 -5.844 1.00 97.69 305 THR A N 1
ATOM 2404 C CA . THR A 1 305 ? 7.392 -7.640 -7.223 1.00 97.69 305 THR A CA 1
ATOM 2405 C C . THR A 1 305 ? 8.085 -6.343 -7.635 1.00 97.69 305 THR A C 1
ATOM 2407 O O . THR A 1 305 ? 8.713 -6.285 -8.688 1.00 97.69 305 THR A O 1
ATOM 2410 N N . LEU A 1 306 ? 8.047 -5.313 -6.781 1.00 97.81 306 LEU A N 1
ATOM 2411 C CA . LEU A 1 306 ? 8.743 -4.050 -7.033 1.00 97.81 306 LEU A CA 1
ATOM 2412 C C . LEU A 1 306 ? 10.262 -4.237 -7.093 1.00 97.81 306 LEU A C 1
ATOM 2414 O O . LEU A 1 306 ? 10.911 -3.693 -7.981 1.00 97.81 306 LEU A O 1
ATOM 2418 N N . SER A 1 307 ? 10.845 -5.017 -6.178 1.00 97.88 307 SER A N 1
ATOM 2419 C CA . SER A 1 307 ? 12.290 -5.271 -6.183 1.00 97.88 307 SER A CA 1
ATOM 2420 C C . SER A 1 307 ? 12.744 -6.029 -7.432 1.00 97.88 307 SER A C 1
ATOM 2422 O O . SER A 1 307 ? 13.780 -5.691 -8.003 1.00 97.88 307 SER A O 1
ATOM 2424 N N . GLU A 1 308 ? 11.986 -7.035 -7.867 1.00 97.31 308 GLU A N 1
ATOM 2425 C CA . GLU A 1 308 ? 12.256 -7.790 -9.093 1.00 97.31 308 GLU A CA 1
ATOM 2426 C C . GLU A 1 308 ? 12.094 -6.917 -10.337 1.00 97.31 308 GLU A C 1
ATOM 2428 O O . GLU A 1 308 ? 12.987 -6.915 -11.182 1.00 97.31 308 GLU A O 1
ATOM 2433 N N . ALA A 1 309 ? 11.034 -6.107 -10.409 1.00 97.44 309 ALA A N 1
ATOM 2434 C CA . ALA A 1 309 ? 10.820 -5.166 -11.506 1.00 97.44 309 ALA A CA 1
ATOM 2435 C C . ALA A 1 309 ? 11.971 -4.154 -11.625 1.00 97.44 309 ALA A C 1
ATOM 2437 O O . ALA A 1 309 ? 12.512 -3.979 -12.712 1.00 97.44 309 ALA A O 1
ATOM 2438 N N . VAL A 1 310 ? 12.417 -3.559 -10.511 1.00 97.94 310 VAL A N 1
ATOM 2439 C CA . VAL A 1 310 ? 13.550 -2.613 -10.499 1.00 97.94 310 VAL A CA 1
ATOM 2440 C C . VAL A 1 310 ? 14.857 -3.293 -10.913 1.00 97.94 310 VAL A C 1
ATOM 2442 O O . VAL A 1 310 ? 15.645 -2.718 -11.663 1.00 97.94 310 VAL A O 1
ATOM 2445 N N . LYS A 1 311 ? 15.111 -4.525 -10.453 1.00 98.06 311 LYS A N 1
ATOM 2446 C CA . LYS A 1 311 ? 16.300 -5.289 -10.870 1.00 98.06 311 LYS A CA 1
ATOM 2447 C C . LYS A 1 311 ? 16.272 -5.598 -12.364 1.00 98.06 311 LYS A C 1
ATOM 2449 O O . LYS A 1 311 ? 17.304 -5.475 -13.021 1.00 98.06 311 LYS A O 1
ATOM 2454 N N . GLN A 1 312 ? 15.110 -5.988 -12.882 1.00 97.12 312 GLN A N 1
ATOM 2455 C CA . GLN A 1 312 ? 14.926 -6.284 -14.296 1.00 97.12 312 GLN A CA 1
ATOM 2456 C C . GLN A 1 312 ? 15.100 -5.021 -15.148 1.00 97.12 312 GLN A C 1
ATOM 2458 O O . GLN A 1 312 ? 15.869 -5.036 -16.104 1.00 97.12 312 GLN A O 1
ATOM 2463 N N . GLU A 1 313 ? 14.495 -3.901 -14.747 1.00 97.06 313 GLU A N 1
ATOM 2464 C CA . GLU A 1 313 ? 14.663 -2.603 -15.406 1.00 97.06 313 GLU A CA 1
ATOM 2465 C C . GLU A 1 313 ? 16.135 -2.161 -15.421 1.00 97.06 313 GLU A C 1
ATOM 2467 O O . GLU A 1 313 ? 16.660 -1.766 -16.462 1.00 97.06 313 GLU A O 1
ATOM 2472 N N . ALA A 1 314 ? 16.847 -2.286 -14.297 1.00 97.75 314 ALA A N 1
ATOM 2473 C CA . ALA A 1 314 ? 18.276 -1.978 -14.213 1.00 97.75 314 ALA A CA 1
ATOM 2474 C C . ALA A 1 314 ? 19.137 -2.873 -15.131 1.00 97.75 314 ALA A C 1
ATOM 2476 O O . ALA A 1 314 ? 20.123 -2.418 -15.718 1.00 97.75 314 ALA A O 1
ATOM 2477 N N . ALA A 1 315 ? 18.779 -4.151 -15.278 1.00 97.75 315 ALA A N 1
ATOM 2478 C CA . ALA A 1 315 ? 19.461 -5.060 -16.195 1.00 97.75 315 ALA A CA 1
ATOM 2479 C C . ALA A 1 315 ? 19.189 -4.691 -17.664 1.00 97.75 315 ALA A C 1
ATOM 2481 O O . ALA A 1 315 ? 20.125 -4.621 -18.468 1.00 97.75 315 ALA A O 1
ATOM 2482 N N . ASP A 1 316 ? 17.932 -4.407 -18.007 1.00 97.25 316 ASP A N 1
ATOM 2483 C CA . ASP A 1 316 ? 17.508 -4.081 -19.369 1.00 97.25 316 ASP A CA 1
ATOM 2484 C C . ASP A 1 316 ? 18.057 -2.732 -19.834 1.00 97.25 316 ASP A C 1
ATOM 2486 O O . ASP A 1 316 ? 18.569 -2.626 -20.954 1.00 97.25 316 ASP A O 1
ATOM 2490 N N . THR A 1 317 ? 18.042 -1.722 -18.962 1.00 97.25 317 THR A N 1
ATOM 2491 C CA . THR A 1 317 ? 18.668 -0.415 -19.214 1.00 97.25 317 THR A CA 1
ATOM 2492 C C . THR A 1 317 ? 20.154 -0.577 -19.506 1.00 97.25 317 THR A C 1
ATOM 2494 O O . THR A 1 317 ? 20.587 -0.207 -20.599 1.00 97.25 317 THR A O 1
ATOM 2497 N N . LYS A 1 318 ? 20.918 -1.251 -18.639 1.00 97.69 318 LYS A N 1
ATOM 2498 C CA . LYS A 1 318 ? 22.351 -1.513 -18.863 1.00 97.69 318 LYS A CA 1
ATOM 2499 C C . LYS A 1 318 ? 22.616 -2.269 -20.170 1.00 97.69 318 LYS A C 1
ATOM 2501 O O . LYS A 1 318 ? 23.558 -1.956 -20.902 1.00 97.69 318 LYS A O 1
ATOM 2506 N N . ASN A 1 319 ? 21.792 -3.265 -20.493 1.00 97.50 319 ASN A N 1
ATOM 2507 C CA . ASN A 1 319 ? 21.945 -4.050 -21.718 1.00 97.50 319 ASN A CA 1
ATOM 2508 C C . ASN A 1 319 ? 21.610 -3.219 -22.974 1.00 97.50 319 ASN A C 1
ATOM 2510 O O . ASN A 1 319 ? 22.271 -3.323 -24.012 1.00 97.50 319 ASN A O 1
ATOM 2514 N N . SER A 1 320 ? 20.600 -2.350 -22.891 1.00 95.81 320 SER A N 1
ATOM 2515 C CA . SER A 1 320 ? 20.255 -1.402 -23.955 1.00 95.81 320 SER A CA 1
ATOM 2516 C C . SER A 1 320 ? 21.346 -0.344 -24.161 1.00 95.81 320 SER A C 1
ATOM 2518 O O . SER A 1 320 ? 21.730 -0.088 -25.302 1.00 95.81 320 SER A O 1
ATOM 2520 N N . GLU A 1 321 ? 21.925 0.192 -23.085 1.00 97.88 321 GLU A N 1
ATOM 2521 C CA . GLU A 1 321 ? 23.040 1.140 -23.126 1.00 97.88 321 GLU A CA 1
ATOM 2522 C C . GLU A 1 321 ? 24.283 0.514 -23.756 1.00 97.88 321 GLU A C 1
ATOM 2524 O O . GLU A 1 321 ? 24.906 1.125 -24.627 1.00 97.88 321 GLU A O 1
ATOM 2529 N N . GLY A 1 322 ? 24.599 -0.733 -23.390 1.00 97.50 322 GLY A N 1
ATOM 2530 C CA . GLY A 1 322 ? 25.688 -1.494 -23.998 1.00 97.50 322 GLY A CA 1
ATOM 2531 C C . GLY A 1 322 ? 25.499 -1.683 -25.506 1.00 97.50 322 GLY A C 1
ATOM 2532 O O . GLY A 1 322 ? 26.438 -1.478 -26.278 1.00 97.50 322 GLY A O 1
ATOM 2533 N N . ARG A 1 323 ? 24.280 -2.015 -25.955 1.00 97.75 323 ARG A N 1
ATOM 2534 C CA . ARG A 1 323 ? 23.952 -2.114 -27.391 1.00 97.75 323 ARG A CA 1
ATOM 2535 C C . ARG A 1 323 ? 24.038 -0.764 -28.098 1.00 97.75 323 ARG A C 1
ATOM 2537 O O . ARG A 1 323 ? 24.624 -0.689 -29.175 1.00 97.75 323 ARG A O 1
ATOM 2544 N N . ARG A 1 324 ? 23.517 0.303 -27.485 1.00 97.06 324 ARG A N 1
ATOM 2545 C CA . ARG A 1 324 ? 23.581 1.666 -28.031 1.00 97.06 324 ARG A CA 1
ATOM 2546 C C . ARG A 1 324 ? 25.026 2.127 -28.206 1.00 97.06 324 ARG A C 1
ATOM 2548 O O . ARG A 1 324 ? 25.350 2.673 -29.252 1.00 97.06 324 ARG A O 1
ATOM 2555 N N . SER A 1 325 ? 25.886 1.868 -27.222 1.00 97.75 325 SER A N 1
ATOM 2556 C CA . SER A 1 325 ? 27.312 2.208 -27.282 1.00 97.75 325 SER A CA 1
ATOM 2557 C C . SER A 1 325 ? 28.025 1.482 -28.429 1.00 97.75 325 SER A C 1
ATOM 2559 O O . SER A 1 325 ? 28.715 2.119 -29.223 1.00 97.75 325 SER A O 1
ATOM 2561 N N . LYS A 1 326 ? 27.774 0.173 -28.603 1.00 98.12 326 LYS A N 1
ATOM 2562 C CA . LYS A 1 326 ? 28.302 -0.598 -29.745 1.00 98.12 326 LYS A CA 1
ATOM 2563 C C . LYS A 1 326 ? 27.844 -0.024 -31.087 1.00 98.12 326 LYS A C 1
ATOM 2565 O O . LYS A 1 326 ? 28.678 0.275 -31.930 1.00 98.12 326 LYS A O 1
ATOM 2570 N N . MET A 1 327 ? 26.543 0.222 -31.251 1.00 97.56 327 MET A N 1
ATOM 2571 C CA . MET A 1 327 ? 26.010 0.815 -32.484 1.00 97.56 327 MET A CA 1
ATOM 2572 C C . MET A 1 327 ? 26.581 2.213 -32.753 1.00 97.56 327 MET A C 1
ATOM 2574 O O . MET A 1 327 ? 26.870 2.550 -33.896 1.00 97.56 327 MET A O 1
ATOM 2578 N N . GLN A 1 328 ? 26.766 3.037 -31.719 1.00 98.06 328 GLN A N 1
ATOM 2579 C CA . GLN A 1 328 ? 27.400 4.350 -31.858 1.00 98.06 328 GLN A CA 1
ATOM 2580 C C . GLN A 1 328 ? 28.858 4.234 -32.311 1.00 98.06 328 GLN A C 1
ATOM 2582 O O . GLN A 1 328 ? 29.284 5.004 -33.172 1.00 98.06 328 GLN A O 1
ATOM 2587 N N . HIS A 1 329 ? 29.600 3.265 -31.772 1.00 98.00 329 HIS A N 1
ATOM 2588 C CA . HIS A 1 329 ? 30.962 2.977 -32.204 1.00 98.00 329 HIS A CA 1
ATOM 2589 C C . HIS A 1 329 ? 31.001 2.515 -33.668 1.00 98.00 329 HIS A C 1
ATOM 2591 O O . HIS A 1 329 ? 31.770 3.063 -34.453 1.00 98.00 329 HIS A O 1
ATOM 2597 N N . ASP A 1 330 ? 30.111 1.606 -34.071 1.00 98.12 330 ASP A N 1
ATOM 2598 C CA . ASP A 1 330 ? 30.015 1.136 -35.458 1.00 98.12 330 ASP A CA 1
ATOM 2599 C C . ASP A 1 330 ? 29.656 2.274 -36.422 1.00 98.12 330 ASP A C 1
ATOM 2601 O O . ASP A 1 330 ? 30.270 2.410 -37.479 1.00 98.12 330 ASP A O 1
ATOM 2605 N N . ILE A 1 331 ? 28.719 3.153 -36.045 1.00 98.25 331 ILE A N 1
ATOM 2606 C CA . ILE A 1 331 ? 28.384 4.353 -36.826 1.00 98.25 331 ILE A CA 1
ATOM 2607 C C . ILE A 1 331 ? 29.609 5.260 -36.977 1.00 98.25 331 ILE A C 1
ATOM 2609 O O . ILE A 1 331 ? 29.860 5.764 -38.073 1.00 98.25 331 ILE A O 1
ATOM 2613 N N . ALA A 1 332 ? 30.365 5.490 -35.900 1.00 98.06 332 ALA A N 1
ATOM 2614 C CA . ALA A 1 332 ? 31.574 6.307 -35.948 1.00 98.06 332 ALA A CA 1
ATOM 2615 C C . ALA A 1 332 ? 32.636 5.683 -36.868 1.00 98.06 332 ALA A C 1
ATOM 2617 O O . ALA A 1 332 ? 33.172 6.374 -37.736 1.00 98.06 332 ALA A O 1
ATOM 2618 N N . ASN A 1 333 ? 32.858 4.373 -36.751 1.00 98.19 333 ASN A N 1
ATOM 2619 C CA . ASN A 1 333 ? 33.792 3.624 -37.587 1.00 98.19 333 ASN A CA 1
ATOM 2620 C C . ASN A 1 333 ? 33.383 3.676 -39.065 1.00 98.19 333 ASN A C 1
ATOM 2622 O O . ASN A 1 333 ? 34.197 4.012 -39.923 1.00 98.19 333 ASN A O 1
ATOM 2626 N N . ILE A 1 334 ? 32.109 3.424 -39.382 1.00 98.06 334 ILE A N 1
ATOM 2627 C CA . ILE A 1 334 ? 31.600 3.488 -40.759 1.00 98.06 334 ILE A CA 1
ATOM 2628 C C . ILE A 1 334 ? 31.754 4.905 -41.321 1.00 98.06 334 ILE A C 1
ATOM 2630 O O . ILE A 1 334 ? 32.238 5.069 -42.438 1.00 98.06 334 ILE A O 1
ATOM 2634 N N . ARG A 1 335 ? 31.427 5.947 -40.548 1.00 98.25 335 ARG A N 1
ATOM 2635 C CA . ARG A 1 335 ? 31.638 7.342 -40.973 1.00 98.25 335 ARG A CA 1
ATOM 2636 C C . ARG A 1 335 ? 33.105 7.637 -41.273 1.00 98.25 335 ARG A C 1
ATOM 2638 O O . ARG A 1 335 ? 33.391 8.280 -42.281 1.00 98.25 335 ARG A O 1
ATOM 2645 N N . GLN A 1 336 ? 34.021 7.152 -40.437 1.00 98.19 336 GLN A N 1
ATOM 2646 C CA . GLN A 1 336 ? 35.455 7.313 -40.658 1.00 98.19 336 GLN A CA 1
ATOM 2647 C C . GLN A 1 336 ? 35.909 6.583 -41.928 1.00 98.19 336 GLN A C 1
ATOM 2649 O O . GLN A 1 336 ? 36.559 7.193 -42.772 1.00 98.19 336 GLN A O 1
ATOM 2654 N N . THR A 1 337 ? 35.521 5.316 -42.109 1.00 98.12 337 THR A N 1
ATOM 2655 C CA . THR A 1 337 ? 35.877 4.544 -43.315 1.00 98.12 337 THR A CA 1
ATOM 2656 C C . THR A 1 337 ? 35.332 5.184 -44.591 1.00 98.12 337 THR A C 1
ATOM 2658 O O . THR A 1 337 ? 36.062 5.300 -45.573 1.00 98.12 337 THR A O 1
ATOM 2661 N N . LEU A 1 338 ? 34.092 5.685 -44.569 1.00 98.00 338 LEU A N 1
ATOM 2662 C CA . LEU A 1 338 ? 33.488 6.405 -45.689 1.00 98.00 338 LEU A CA 1
ATOM 2663 C C . LEU A 1 338 ? 34.275 7.677 -46.014 1.00 98.00 338 LEU A C 1
ATOM 2665 O O . LEU A 1 338 ? 34.560 7.934 -47.186 1.00 98.00 338 LEU A O 1
ATOM 2669 N N . ALA A 1 339 ? 34.658 8.457 -44.999 1.00 98.12 339 ALA A N 1
ATOM 2670 C CA . ALA A 1 339 ? 35.470 9.655 -45.188 1.00 98.12 339 ALA A CA 1
ATOM 2671 C C . ALA A 1 339 ? 36.829 9.318 -45.824 1.00 98.12 339 ALA A C 1
ATOM 2673 O O . ALA A 1 339 ? 37.221 9.956 -46.801 1.00 98.12 339 ALA A O 1
ATOM 2674 N N . THR A 1 340 ? 37.510 8.276 -45.336 1.00 97.94 340 THR A N 1
ATOM 2675 C CA . THR A 1 340 ? 38.778 7.806 -45.909 1.00 97.94 340 THR A CA 1
ATOM 2676 C C . THR A 1 340 ? 38.616 7.369 -47.365 1.00 97.94 340 THR A C 1
ATOM 2678 O O . THR A 1 340 ? 39.370 7.830 -48.215 1.00 97.94 340 THR A O 1
ATOM 2681 N N . ILE A 1 341 ? 37.614 6.543 -47.682 1.00 97.69 341 ILE A N 1
ATOM 2682 C CA . ILE A 1 341 ? 37.357 6.061 -49.051 1.00 97.69 341 ILE A CA 1
ATOM 2683 C C . ILE A 1 341 ? 37.007 7.220 -49.996 1.00 97.69 341 ILE A C 1
ATOM 2685 O O . ILE A 1 341 ? 37.455 7.269 -51.140 1.00 97.69 341 ILE A O 1
ATOM 2689 N N . THR A 1 342 ? 36.239 8.197 -49.519 1.00 98.00 342 THR A N 1
ATOM 2690 C CA . THR A 1 342 ? 35.897 9.388 -50.310 1.00 98.00 342 THR A CA 1
ATOM 2691 C C . THR A 1 342 ? 37.146 10.198 -50.656 1.00 98.00 342 THR A C 1
ATOM 2693 O O . THR A 1 342 ? 37.289 10.655 -51.791 1.00 98.00 342 THR A O 1
ATOM 2696 N N . LEU A 1 343 ? 38.070 10.356 -49.701 1.00 97.88 343 LEU A N 1
ATOM 2697 C CA . LEU A 1 343 ? 39.344 11.038 -49.929 1.00 97.88 343 LEU A CA 1
ATOM 2698 C C . LEU A 1 343 ? 40.230 10.272 -50.916 1.00 97.88 343 LEU A C 1
ATOM 2700 O O . LEU A 1 343 ? 40.695 10.872 -51.884 1.00 97.88 343 LEU A O 1
ATOM 2704 N N . THR A 1 344 ? 40.406 8.958 -50.742 1.00 97.44 344 THR A N 1
ATOM 2705 C CA . THR A 1 344 ? 41.245 8.154 -51.648 1.00 97.44 344 THR A CA 1
ATOM 2706 C C . THR A 1 344 ? 40.686 8.134 -53.069 1.00 97.44 344 THR A C 1
ATOM 2708 O O . THR A 1 344 ? 41.441 8.280 -54.032 1.00 97.44 344 THR A O 1
ATOM 2711 N N . HIS A 1 345 ? 39.362 8.038 -53.231 1.00 97.38 345 HIS A N 1
ATOM 2712 C CA . HIS A 1 345 ? 38.732 8.149 -54.543 1.00 97.38 345 HIS A CA 1
ATOM 2713 C C . HIS A 1 345 ? 38.944 9.527 -55.158 1.00 97.38 345 HIS A C 1
ATOM 2715 O O . HIS A 1 345 ? 39.350 9.603 -56.317 1.00 97.38 345 HIS A O 1
ATOM 2721 N N . ARG A 1 346 ? 38.761 10.606 -54.389 1.00 97.44 346 ARG A N 1
ATOM 2722 C CA . ARG A 1 346 ? 39.012 11.971 -54.867 1.00 97.44 346 ARG A CA 1
ATOM 2723 C C . ARG A 1 346 ? 40.463 12.167 -55.311 1.00 97.44 346 ARG A C 1
ATOM 2725 O O . ARG A 1 346 ? 40.698 12.756 -56.359 1.00 97.44 346 ARG A O 1
ATOM 2732 N N . GLU A 1 347 ? 41.434 11.652 -54.565 1.00 97.12 347 GLU A N 1
ATOM 2733 C CA . GLU A 1 347 ? 42.850 11.700 -54.950 1.00 97.12 347 GLU A CA 1
ATOM 2734 C C . GLU A 1 347 ? 43.140 10.877 -56.210 1.00 97.12 347 GLU A C 1
ATOM 2736 O O . GLU A 1 347 ? 43.827 11.353 -57.118 1.00 97.12 347 GLU A O 1
ATOM 2741 N N . SER A 1 348 ? 42.594 9.660 -56.300 1.00 96.62 348 SER A N 1
ATOM 2742 C CA . SER A 1 348 ? 42.755 8.799 -57.477 1.00 96.62 348 SER A CA 1
ATOM 2743 C C . SER A 1 348 ? 42.169 9.440 -58.739 1.00 96.62 348 SER A C 1
ATOM 2745 O O . SER A 1 348 ? 42.798 9.427 -59.797 1.00 96.62 348 SER A O 1
ATOM 2747 N N . GLU A 1 349 ? 41.010 10.082 -58.606 1.00 97.44 349 GLU A N 1
ATOM 2748 C CA . GLU A 1 349 ? 40.303 10.777 -59.673 1.00 97.44 349 GLU A CA 1
ATOM 2749 C C . GLU A 1 349 ? 41.086 12.006 -60.142 1.00 97.44 349 GLU A C 1
ATOM 2751 O O . GLU A 1 349 ? 41.345 12.146 -61.339 1.00 97.44 349 GLU A O 1
ATOM 2756 N N . LEU A 1 350 ? 41.590 12.824 -59.210 1.00 97.38 350 LEU A N 1
ATOM 2757 C CA . LEU A 1 350 ? 42.468 13.954 -59.525 1.00 97.38 350 LEU A CA 1
ATOM 2758 C C . LEU A 1 350 ? 43.750 13.500 -60.231 1.00 97.38 350 LEU A C 1
ATOM 2760 O O . LEU A 1 350 ? 44.210 14.157 -61.167 1.00 97.38 350 LEU A O 1
ATOM 2764 N N . ASN A 1 351 ? 44.333 12.376 -59.814 1.00 97.25 351 ASN A N 1
ATOM 2765 C CA . ASN A 1 351 ? 45.513 11.811 -60.463 1.00 97.25 351 ASN A CA 1
ATOM 2766 C C . ASN A 1 351 ? 45.210 11.343 -61.893 1.00 97.25 351 ASN A C 1
ATOM 2768 O O . ASN A 1 351 ? 46.014 11.592 -62.794 1.00 97.25 351 ASN A O 1
ATOM 2772 N N . LEU A 1 352 ? 44.053 10.719 -62.127 1.00 96.94 352 LEU A N 1
ATOM 2773 C CA . LEU A 1 352 ? 43.605 10.347 -63.470 1.00 96.94 352 LEU A CA 1
ATOM 2774 C C . LEU A 1 352 ? 43.317 11.578 -64.334 1.00 96.94 352 LEU A C 1
ATOM 2776 O O . LEU A 1 352 ? 43.778 11.614 -65.472 1.00 96.94 352 LEU A O 1
ATOM 2780 N N . ARG A 1 353 ? 42.666 12.622 -63.798 1.00 97.44 353 ARG A N 1
ATOM 2781 C CA . ARG A 1 353 ? 42.476 13.904 -64.505 1.00 97.44 353 ARG A CA 1
ATOM 2782 C C . ARG A 1 353 ? 43.803 14.520 -64.932 1.00 97.44 353 ARG A C 1
ATOM 2784 O O . ARG A 1 353 ? 43.942 14.927 -66.080 1.00 97.44 353 ARG A O 1
ATOM 2791 N N . LYS A 1 354 ? 44.798 14.548 -64.038 1.00 97.81 354 LYS A N 1
ATOM 2792 C CA . LYS A 1 354 ? 46.145 15.052 -64.353 1.00 97.81 354 LYS A CA 1
ATOM 2793 C C . LYS A 1 354 ? 46.823 14.232 -65.453 1.00 97.81 354 LYS A C 1
ATOM 2795 O O . LYS A 1 354 ? 47.446 14.813 -66.333 1.00 97.81 354 LYS A O 1
ATOM 2800 N N . LYS A 1 355 ? 46.720 12.896 -65.413 1.00 97.50 355 LYS A N 1
ATOM 2801 C CA . LYS A 1 355 ? 47.263 12.015 -66.465 1.00 97.50 355 LYS A CA 1
ATOM 2802 C C . LYS A 1 355 ? 46.559 12.233 -67.804 1.00 97.50 355 LYS A C 1
ATOM 2804 O O . LYS A 1 355 ? 47.239 12.370 -68.812 1.00 97.50 355 LYS A O 1
ATOM 2809 N N . LYS A 1 356 ? 45.224 12.315 -67.792 1.00 97.75 356 LYS A N 1
ATOM 2810 C CA . LYS A 1 356 ? 44.403 12.616 -68.968 1.00 97.75 356 LYS A CA 1
ATOM 2811 C C . LYS A 1 356 ? 44.847 13.932 -69.613 1.00 97.75 356 LYS A C 1
ATOM 2813 O O . LYS A 1 356 ? 45.210 13.919 -70.777 1.00 97.75 356 LYS A O 1
ATOM 2818 N N . TYR A 1 357 ? 44.922 15.014 -68.837 1.00 97.69 357 TYR A N 1
ATOM 2819 C CA . TYR A 1 357 ? 45.342 16.328 -69.335 1.00 97.69 357 TYR A CA 1
ATOM 2820 C C . TYR A 1 357 ? 46.742 16.309 -69.970 1.00 97.69 357 TYR A C 1
ATOM 2822 O O . TYR A 1 357 ? 46.956 16.904 -71.023 1.00 97.69 357 TYR A O 1
ATOM 2830 N N . LYS A 1 358 ? 47.701 15.599 -69.353 1.00 97.50 358 LYS A N 1
ATOM 2831 C CA . LYS A 1 358 ? 49.054 15.432 -69.912 1.00 97.50 358 LYS A CA 1
ATOM 2832 C C . LYS A 1 358 ? 49.030 14.738 -71.272 1.00 97.50 358 LYS A C 1
ATOM 2834 O O . LYS A 1 358 ? 49.629 15.251 -72.207 1.00 97.50 358 LYS A O 1
ATOM 2839 N N . LEU A 1 359 ? 48.314 13.619 -71.383 1.00 96.19 359 LEU A N 1
ATOM 2840 C CA . LEU A 1 359 ? 48.186 12.888 -72.644 1.00 96.19 359 LEU A CA 1
ATOM 2841 C C . LEU A 1 359 ? 47.451 13.710 -73.708 1.00 96.19 359 LEU A C 1
ATOM 2843 O O . LEU A 1 359 ? 47.881 13.727 -74.852 1.00 96.19 359 LEU A O 1
ATOM 2847 N N . GLU A 1 360 ? 46.383 14.422 -73.340 1.00 95.69 360 GLU A N 1
ATOM 2848 C CA . GLU A 1 360 ? 45.674 15.330 -74.253 1.00 95.69 360 GLU A CA 1
ATOM 2849 C C . GLU A 1 360 ? 46.606 16.430 -74.774 1.00 95.69 360 GLU A C 1
ATOM 2851 O O . GLU A 1 360 ? 46.624 16.694 -75.969 1.00 95.69 360 GLU A O 1
ATOM 2856 N N . THR A 1 361 ? 47.444 17.007 -73.907 1.00 96.88 361 THR A N 1
ATOM 2857 C CA . THR A 1 361 ? 48.444 18.009 -74.312 1.00 96.88 361 THR A CA 1
ATOM 2858 C C . THR A 1 361 ? 49.524 17.399 -75.213 1.00 96.88 361 THR A C 1
ATOM 2860 O O . THR A 1 361 ? 49.954 18.031 -76.170 1.00 96.88 361 THR A O 1
ATOM 2863 N N . GLU A 1 362 ? 49.975 16.170 -74.941 1.00 96.50 362 GLU A N 1
ATOM 2864 C CA . GLU A 1 362 ? 50.922 15.460 -75.812 1.00 96.50 362 GLU A CA 1
ATOM 2865 C C . GLU A 1 362 ? 50.321 15.181 -77.195 1.00 96.50 362 GLU A C 1
ATOM 2867 O O . GLU A 1 362 ? 50.993 15.417 -78.196 1.00 96.50 362 GLU A O 1
ATOM 2872 N N . VAL A 1 363 ? 49.065 14.727 -77.265 1.00 96.69 363 VAL A N 1
ATOM 2873 C CA . VAL A 1 363 ? 48.340 14.511 -78.527 1.00 96.69 363 VAL A CA 1
ATOM 2874 C C . VAL A 1 363 ? 48.187 15.820 -79.295 1.00 96.69 363 VAL A C 1
ATOM 2876 O O . VAL A 1 363 ? 48.510 15.852 -80.477 1.00 96.69 363 VAL A O 1
ATOM 2879 N N . GLU A 1 364 ? 47.773 16.898 -78.631 1.00 96.69 364 GLU A N 1
ATOM 2880 C CA . GLU A 1 364 ? 47.665 18.229 -79.237 1.00 96.69 364 GLU A CA 1
ATOM 2881 C C . GLU A 1 364 ? 49.013 18.691 -79.812 1.00 96.69 364 GLU A C 1
ATOM 2883 O O . GLU A 1 364 ? 49.088 19.144 -80.951 1.00 96.69 364 GLU A O 1
ATOM 2888 N N . ASN A 1 365 ? 50.111 18.481 -79.078 1.00 97.31 365 ASN A N 1
ATOM 2889 C CA . ASN A 1 365 ? 51.455 18.785 -79.571 1.00 97.31 365 ASN A CA 1
ATOM 2890 C C . ASN A 1 365 ? 51.831 17.949 -80.809 1.00 97.31 365 ASN A C 1
ATOM 2892 O O . ASN A 1 365 ? 52.524 18.448 -81.694 1.00 97.31 365 ASN A O 1
ATOM 2896 N N . TRP A 1 366 ? 51.425 16.675 -80.879 1.00 97.44 366 TRP A N 1
ATOM 2897 C CA . TRP A 1 366 ? 51.656 15.831 -82.059 1.00 97.44 366 TRP A CA 1
ATOM 2898 C C . TRP A 1 366 ? 50.806 16.259 -83.255 1.00 97.44 366 TRP A C 1
ATOM 2900 O O . TRP A 1 366 ? 51.324 16.259 -84.369 1.00 97.44 366 TRP A O 1
ATOM 2910 N N . ILE A 1 367 ? 49.551 16.657 -83.027 1.00 96.31 367 ILE A N 1
ATOM 2911 C CA . ILE A 1 367 ? 48.677 17.222 -84.062 1.00 96.31 367 ILE A CA 1
ATOM 2912 C C . ILE A 1 367 ? 49.306 18.498 -84.623 1.00 96.31 367 ILE A C 1
ATOM 2914 O O . ILE A 1 367 ? 49.515 18.578 -85.825 1.00 96.31 367 ILE A O 1
ATOM 2918 N N . GLN A 1 368 ? 49.723 19.436 -83.767 1.00 96.75 368 GLN A N 1
ATOM 2919 C CA . GLN A 1 368 ? 50.361 20.683 -84.206 1.00 96.75 368 GLN A CA 1
ATOM 2920 C C . GLN A 1 368 ? 51.627 20.443 -85.034 1.00 96.75 368 GLN A C 1
ATOM 2922 O O . GLN A 1 368 ? 51.834 21.107 -86.046 1.00 96.75 368 GLN A O 1
ATOM 2927 N N . LYS A 1 369 ? 52.472 19.483 -84.631 1.00 97.56 369 LYS A N 1
ATOM 2928 C CA . LYS A 1 369 ? 53.651 19.093 -85.420 1.00 97.56 369 LYS A CA 1
ATOM 2929 C C . LYS A 1 369 ? 53.262 18.511 -86.773 1.00 97.56 369 LYS A C 1
ATOM 2931 O O . LYS A 1 369 ? 53.853 18.878 -87.777 1.00 97.56 369 LYS A O 1
ATOM 2936 N N . TYR A 1 370 ? 52.278 17.615 -86.797 1.00 97.75 370 TYR A N 1
ATOM 2937 C CA . TYR A 1 370 ? 51.801 17.015 -88.036 1.00 97.75 370 TYR A CA 1
ATOM 2938 C C . TYR A 1 370 ? 51.208 18.065 -88.982 1.00 97.75 370 TYR A C 1
ATOM 2940 O O . TYR A 1 370 ? 51.558 18.081 -90.156 1.00 97.75 370 TYR A O 1
ATOM 2948 N N . ASP A 1 371 ? 50.365 18.965 -88.478 1.00 97.56 371 ASP A N 1
ATOM 2949 C CA . ASP A 1 371 ? 49.762 20.041 -89.267 1.00 97.56 371 ASP A CA 1
ATOM 2950 C C . ASP A 1 371 ? 50.830 20.994 -89.822 1.00 97.56 371 ASP A C 1
ATOM 2952 O O . ASP A 1 371 ? 50.753 21.390 -90.986 1.00 97.56 371 ASP A O 1
ATOM 2956 N N . GLN A 1 372 ? 51.855 21.317 -89.023 1.00 96.94 372 GLN A N 1
ATOM 2957 C CA . GLN A 1 372 ? 53.004 22.108 -89.464 1.00 96.94 372 GLN A CA 1
ATOM 2958 C C . GLN A 1 372 ? 53.774 21.398 -90.585 1.00 96.94 372 GLN A C 1
ATOM 2960 O O . GLN A 1 372 ? 53.961 21.982 -91.650 1.00 96.94 372 GLN A O 1
ATOM 2965 N N . ASP A 1 373 ? 54.161 20.136 -90.381 1.00 97.62 373 ASP A N 1
ATOM 2966 C CA . ASP A 1 373 ? 54.895 19.350 -91.376 1.00 97.62 373 ASP A CA 1
ATOM 2967 C C . ASP A 1 373 ? 54.078 19.199 -92.671 1.00 97.62 373 ASP A C 1
ATOM 2969 O O . ASP A 1 373 ? 54.601 19.375 -93.769 1.00 97.62 373 ASP A O 1
ATOM 2973 N N . MET A 1 374 ? 52.777 18.906 -92.572 1.00 96.81 374 MET A N 1
ATOM 2974 C CA . MET A 1 374 ? 51.890 18.794 -93.733 1.00 96.81 374 MET A CA 1
ATOM 2975 C C . MET A 1 374 ? 51.745 20.122 -94.480 1.00 96.81 374 MET A C 1
ATOM 2977 O O . MET A 1 374 ? 51.741 20.120 -95.711 1.00 96.81 374 MET A O 1
ATOM 2981 N N . SER A 1 375 ? 51.657 21.243 -93.759 1.00 96.62 375 SER A N 1
ATOM 2982 C CA . SER A 1 375 ? 51.642 22.589 -94.342 1.00 96.62 375 SER A CA 1
ATOM 2983 C C . SER A 1 375 ? 52.949 22.895 -95.078 1.00 96.62 375 SER A C 1
ATOM 2985 O O . SER A 1 375 ? 52.924 23.334 -96.225 1.00 96.62 375 SER A O 1
ATOM 2987 N N . GLU A 1 376 ? 54.101 22.582 -94.478 1.00 95.75 376 GLU A N 1
ATOM 2988 C CA . GLU A 1 376 ? 55.415 22.730 -95.116 1.00 95.75 376 GLU A CA 1
ATOM 2989 C C . GLU A 1 376 ? 55.525 21.885 -96.390 1.00 95.75 376 GLU A C 1
ATOM 2991 O O . GLU A 1 376 ? 55.910 22.404 -97.437 1.00 95.75 376 GLU A O 1
ATOM 2996 N N . ARG A 1 377 ? 55.102 20.614 -96.351 1.00 95.62 377 ARG A N 1
ATOM 2997 C CA . ARG A 1 377 ? 55.069 19.748 -97.543 1.00 95.62 377 ARG A CA 1
ATOM 2998 C C . ARG A 1 377 ? 54.139 20.266 -98.627 1.00 95.62 377 ARG A C 1
ATOM 3000 O O . ARG A 1 377 ? 54.468 20.160 -99.806 1.00 95.62 377 ARG A O 1
ATOM 3007 N N . GLN A 1 378 ? 52.986 20.804 -98.249 1.00 95.81 378 GLN A N 1
ATOM 3008 C CA . GLN A 1 378 ? 52.058 21.394 -99.204 1.00 95.81 378 GLN A CA 1
ATOM 3009 C C . GLN A 1 378 ? 52.676 22.630 -99.871 1.00 95.81 378 GLN A C 1
ATOM 3011 O O . GLN A 1 378 ? 52.620 22.738 -101.094 1.00 95.81 378 GLN A O 1
ATOM 3016 N N . ASN A 1 379 ? 53.352 23.490 -99.104 1.00 95.44 379 ASN A N 1
ATOM 3017 C CA . ASN A 1 379 ? 54.081 24.641 -99.641 1.00 95.44 379 ASN A CA 1
ATOM 3018 C C . ASN A 1 379 ? 55.211 24.209 -100.595 1.00 95.44 379 ASN A C 1
ATOM 3020 O O . ASN A 1 379 ? 55.338 24.778 -101.676 1.00 95.44 379 ASN A O 1
ATOM 3024 N N . GLU A 1 380 ? 55.989 23.173 -100.246 1.00 95.44 380 GLU A N 1
ATOM 3025 C CA . GLU A 1 380 ? 57.019 22.597 -101.131 1.00 95.44 380 GLU A CA 1
ATOM 3026 C C . GLU A 1 380 ? 56.411 22.101 -102.454 1.00 95.44 380 GLU A C 1
ATOM 3028 O O . GLU A 1 380 ? 56.954 22.344 -103.534 1.00 95.44 380 GLU A O 1
ATOM 3033 N N . ILE A 1 381 ? 55.272 21.400 -102.388 1.00 94.44 381 ILE A N 1
ATOM 3034 C CA . ILE A 1 381 ? 54.565 20.914 -103.578 1.00 94.44 381 ILE A CA 1
ATOM 3035 C C . ILE A 1 381 ? 54.096 22.087 -104.437 1.00 94.44 381 ILE A C 1
ATOM 3037 O O . ILE A 1 381 ? 54.274 22.042 -105.652 1.00 94.44 381 ILE A O 1
ATOM 3041 N N . GLU A 1 382 ? 53.506 23.117 -103.835 1.00 95.81 382 GLU A N 1
ATOM 3042 C CA . GLU A 1 382 ? 53.034 24.307 -104.546 1.00 95.81 382 GLU A CA 1
ATOM 3043 C C . GLU A 1 382 ? 54.188 25.063 -105.214 1.00 95.81 382 GLU A C 1
ATOM 3045 O O . GLU A 1 382 ? 54.076 25.418 -106.388 1.00 95.81 382 GLU A O 1
ATOM 3050 N N . GLU A 1 383 ? 55.329 25.217 -104.535 1.00 95.25 383 GLU A N 1
ATOM 3051 C CA . GLU A 1 383 ? 56.535 25.832 -105.100 1.00 95.25 383 GLU A CA 1
ATOM 3052 C C . GLU A 1 383 ? 57.071 25.023 -106.292 1.00 95.25 383 GLU A C 1
ATOM 3054 O O . GLU A 1 383 ? 57.318 25.571 -107.371 1.00 95.25 383 GLU A O 1
ATOM 3059 N N . ILE A 1 384 ? 57.188 23.698 -106.150 1.00 94.50 384 ILE A N 1
ATOM 3060 C CA . ILE A 1 384 ? 57.626 22.819 -107.244 1.00 94.50 384 ILE A CA 1
ATOM 3061 C C . ILE A 1 384 ? 56.624 22.852 -108.399 1.00 94.50 384 ILE A C 1
ATOM 3063 O O . ILE A 1 384 ? 57.031 22.876 -109.560 1.00 94.50 384 ILE A O 1
ATOM 3067 N N . GLN A 1 385 ? 55.320 22.857 -108.122 1.00 93.81 385 GLN A N 1
ATOM 3068 C CA . GLN A 1 385 ? 54.290 22.982 -109.153 1.00 93.81 385 GLN A CA 1
ATOM 3069 C C . GLN A 1 385 ? 54.395 24.326 -109.879 1.00 93.81 385 GLN A C 1
ATOM 3071 O O . GLN A 1 385 ? 54.287 24.369 -111.108 1.00 93.81 385 GLN A O 1
ATOM 3076 N N . GLU A 1 386 ? 54.666 25.418 -109.165 1.00 95.31 386 GLU A N 1
ATOM 3077 C CA . GLU A 1 386 ? 54.891 26.729 -109.766 1.00 95.31 386 GLU A CA 1
ATOM 3078 C C . GLU A 1 386 ? 56.119 26.709 -110.691 1.00 95.31 386 GLU A C 1
ATOM 3080 O O . GLU A 1 386 ? 56.042 27.152 -111.841 1.00 95.31 386 GLU A O 1
ATOM 3085 N N . VAL A 1 387 ? 57.237 26.130 -110.247 1.00 94.69 387 VAL A N 1
ATOM 3086 C CA . VAL A 1 387 ? 58.434 25.963 -111.087 1.00 94.69 387 VAL A CA 1
ATOM 3087 C C . VAL A 1 387 ? 58.136 25.072 -112.295 1.00 94.69 387 VAL A C 1
ATOM 3089 O O . VAL A 1 387 ? 58.410 25.467 -113.427 1.00 94.69 387 VAL A O 1
ATOM 3092 N N . TYR A 1 388 ? 57.501 23.918 -112.093 1.00 93.31 388 TYR A N 1
ATOM 3093 C CA . TYR A 1 388 ? 57.147 22.982 -113.160 1.00 93.31 388 TYR A CA 1
ATOM 3094 C C . TYR A 1 388 ? 56.250 23.630 -114.220 1.00 93.31 388 TYR A C 1
ATOM 3096 O O . TYR A 1 388 ? 56.459 23.437 -115.418 1.00 93.31 388 TYR A O 1
ATOM 3104 N N . THR A 1 389 ? 55.257 24.426 -113.816 1.00 94.56 389 THR A N 1
ATOM 3105 C CA . THR A 1 389 ? 54.388 25.134 -114.770 1.00 94.56 389 THR A CA 1
ATOM 3106 C C . THR A 1 389 ? 55.163 26.173 -115.581 1.00 94.56 389 THR A C 1
ATOM 3108 O O . THR A 1 389 ? 54.964 26.256 -116.798 1.00 94.56 389 THR A O 1
ATOM 3111 N N . LYS A 1 390 ? 56.096 26.905 -114.954 1.00 93.50 390 LYS A N 1
ATOM 3112 C CA . LYS A 1 390 ? 57.004 27.839 -115.641 1.00 93.50 390 LYS A CA 1
ATOM 3113 C C . LYS A 1 390 ? 57.918 27.111 -116.627 1.00 93.50 390 LYS A C 1
ATOM 3115 O O . LYS A 1 390 ? 57.983 27.504 -117.791 1.00 93.50 390 LYS A O 1
ATOM 3120 N N . GLU A 1 391 ? 58.586 26.042 -116.204 1.00 93.69 391 GLU A N 1
ATOM 3121 C CA . GLU A 1 391 ? 59.479 25.248 -117.059 1.00 93.69 391 GLU A CA 1
ATOM 3122 C C . GLU A 1 391 ? 58.728 24.594 -118.219 1.00 93.69 391 GLU A C 1
ATOM 3124 O O . GLU A 1 391 ? 59.189 24.630 -119.357 1.00 93.69 391 GLU A O 1
ATOM 3129 N N . LYS A 1 392 ? 57.526 24.064 -117.976 1.00 93.94 392 LYS A N 1
ATOM 3130 C CA . LYS A 1 392 ? 56.664 23.507 -119.024 1.00 93.94 392 LYS A CA 1
ATOM 3131 C C . LYS A 1 392 ? 56.274 24.563 -120.059 1.00 93.94 392 LYS A C 1
ATOM 3133 O O . LYS A 1 392 ? 56.276 24.273 -121.255 1.00 93.94 392 LYS A O 1
ATOM 3138 N N . ALA A 1 393 ? 55.970 25.787 -119.625 1.00 93.19 393 ALA A N 1
ATOM 3139 C CA . ALA A 1 393 ? 55.698 26.898 -120.533 1.00 93.19 393 ALA A CA 1
ATOM 3140 C C . ALA A 1 393 ? 56.946 27.296 -121.343 1.00 93.19 393 ALA A C 1
ATOM 3142 O O . ALA A 1 393 ? 56.852 27.524 -122.551 1.00 93.19 393 ALA A O 1
ATOM 3143 N N . GLN A 1 394 ? 58.123 27.331 -120.708 1.00 91.25 394 GLN A N 1
ATOM 3144 C CA . GLN A 1 394 ? 59.396 27.587 -121.391 1.00 91.25 394 GLN A CA 1
ATOM 3145 C C . GLN A 1 394 ? 59.721 26.499 -122.418 1.00 91.25 394 GLN A C 1
ATOM 3147 O O . GLN A 1 394 ? 60.088 26.819 -123.550 1.00 91.25 394 GLN A O 1
ATOM 3152 N N . LEU A 1 395 ? 59.539 25.227 -122.057 1.00 90.19 395 LEU A N 1
ATOM 3153 C CA . LEU A 1 395 ? 59.728 24.093 -122.953 1.00 90.19 395 LEU A CA 1
ATOM 3154 C C . LEU A 1 395 ? 58.795 24.202 -124.158 1.00 90.19 395 LEU A C 1
ATOM 3156 O O . LEU A 1 395 ? 59.273 24.141 -125.284 1.00 90.19 395 LEU A O 1
ATOM 3160 N N . ALA A 1 396 ? 57.503 24.467 -123.944 1.00 90.19 396 ALA A N 1
ATOM 3161 C CA . ALA A 1 396 ? 56.544 24.654 -125.031 1.00 90.19 396 ALA A CA 1
ATOM 3162 C C . ALA A 1 396 ? 56.942 25.809 -125.972 1.00 90.19 396 ALA A C 1
ATOM 3164 O O . ALA A 1 396 ? 56.838 25.689 -127.195 1.00 90.19 396 ALA A O 1
ATOM 3165 N N . ALA A 1 397 ? 57.454 26.919 -125.427 1.00 89.88 397 ALA A N 1
ATOM 3166 C CA . ALA A 1 397 ? 57.956 28.034 -126.229 1.00 89.88 397 ALA A CA 1
ATOM 3167 C C . ALA A 1 397 ? 59.199 27.647 -127.053 1.00 89.88 397 ALA A C 1
ATOM 3169 O O . ALA A 1 397 ? 59.332 28.053 -128.210 1.00 89.88 397 ALA A O 1
ATOM 3170 N N . ILE A 1 398 ? 60.111 26.862 -126.475 1.00 88.50 398 ILE A N 1
ATOM 3171 C CA . ILE A 1 398 ? 61.318 26.371 -127.148 1.00 88.50 398 ILE A CA 1
ATOM 3172 C C . ILE A 1 398 ? 60.964 25.332 -128.217 1.00 88.50 398 ILE A C 1
ATOM 3174 O O . ILE A 1 398 ? 61.446 25.443 -129.340 1.00 88.50 398 ILE A O 1
ATOM 3178 N N . GLU A 1 399 ? 60.096 24.368 -127.922 1.00 86.81 399 GLU A N 1
ATOM 3179 C CA . GLU A 1 399 ? 59.587 23.388 -128.887 1.00 86.81 399 GLU A CA 1
ATOM 3180 C C . GLU A 1 399 ? 58.886 24.072 -130.063 1.00 86.81 399 GLU A C 1
ATOM 3182 O O . GLU A 1 399 ? 59.117 23.701 -131.214 1.00 86.81 399 GLU A O 1
ATOM 3187 N N . GLY A 1 400 ? 58.103 25.125 -129.797 1.00 85.56 400 GLY A N 1
ATOM 3188 C CA . GLY A 1 400 ? 57.516 25.974 -130.832 1.00 85.56 400 GLY A CA 1
ATOM 3189 C C . GLY A 1 400 ? 58.576 26.575 -131.761 1.00 85.56 400 GLY A C 1
ATOM 3190 O O . GLY A 1 400 ? 58.470 26.436 -132.979 1.00 85.56 400 GLY A O 1
ATOM 3191 N N . LYS A 1 401 ? 59.644 27.161 -131.196 1.00 87.31 401 LYS A N 1
ATOM 3192 C CA . LYS A 1 401 ? 60.787 27.692 -131.967 1.00 87.31 401 LYS A CA 1
ATOM 3193 C C . LYS A 1 401 ? 61.556 26.604 -132.721 1.00 87.31 401 LYS A C 1
ATOM 3195 O O . LYS A 1 401 ? 61.986 26.822 -133.849 1.00 87.31 401 LYS A O 1
ATOM 3200 N N . PHE A 1 402 ? 61.753 25.428 -132.126 1.00 85.25 402 PHE A N 1
ATOM 3201 C CA . PHE A 1 402 ? 62.405 24.305 -132.805 1.00 85.25 402 PHE A CA 1
ATOM 3202 C C . PHE A 1 402 ? 61.568 23.794 -133.971 1.00 85.25 402 PHE A C 1
ATOM 3204 O O . PHE A 1 402 ? 62.132 23.423 -134.997 1.00 85.25 402 PHE A O 1
ATOM 3211 N N . LYS A 1 403 ? 60.239 23.786 -133.842 1.00 87.19 403 LYS A N 1
ATOM 3212 C CA . LYS A 1 403 ? 59.338 23.383 -134.921 1.00 87.19 403 LYS A CA 1
ATOM 3213 C C . LYS A 1 403 ? 59.451 24.331 -136.113 1.00 87.19 403 LYS A C 1
ATOM 3215 O O . LYS A 1 403 ? 59.669 23.852 -137.223 1.00 87.19 403 LYS A O 1
ATOM 3220 N N . THR A 1 404 ? 59.403 25.644 -135.879 1.00 85.19 404 THR A N 1
ATOM 3221 C CA . THR A 1 404 ? 59.587 26.636 -136.952 1.00 85.19 404 THR A CA 1
ATOM 3222 C C . THR A 1 404 ? 60.976 26.526 -137.577 1.00 85.19 404 THR A C 1
ATOM 3224 O O . THR A 1 404 ? 61.101 26.447 -138.795 1.00 85.19 404 THR A O 1
ATOM 3227 N N . LEU A 1 405 ? 62.028 26.411 -136.761 1.00 85.12 405 LEU A N 1
ATOM 3228 C CA . LEU A 1 405 ? 63.397 26.269 -137.260 1.00 85.12 405 LEU A CA 1
ATOM 3229 C C . LEU A 1 405 ? 63.597 24.975 -138.063 1.00 85.12 405 LEU A C 1
ATOM 3231 O O . LEU A 1 405 ? 64.356 24.954 -139.027 1.00 85.12 405 LEU A O 1
ATOM 3235 N N . LYS A 1 406 ? 62.926 23.882 -137.685 1.00 83.88 406 LYS A N 1
ATOM 3236 C CA . LYS A 1 406 ? 62.970 22.615 -138.424 1.00 83.88 406 LYS A CA 1
ATOM 3237 C C . LYS A 1 406 ? 62.289 22.738 -139.786 1.00 83.88 406 LYS A C 1
ATOM 3239 O O . LYS A 1 406 ? 62.830 22.235 -140.766 1.00 83.88 406 LYS A O 1
ATOM 3244 N N . GLU A 1 407 ? 61.154 23.429 -139.859 1.00 84.25 407 GLU A N 1
ATOM 3245 C CA . GLU A 1 407 ? 60.476 23.732 -141.126 1.00 84.25 407 GLU A CA 1
ATOM 3246 C C . GLU A 1 407 ? 61.370 24.580 -142.048 1.00 84.25 407 GLU A C 1
ATOM 3248 O O . GLU A 1 407 ? 61.531 24.249 -143.226 1.00 84.25 407 GLU A O 1
ATOM 3253 N N . GLU A 1 408 ? 62.025 25.610 -141.504 1.00 83.25 408 GLU A N 1
ATOM 3254 C CA . GLU A 1 408 ? 63.003 26.435 -142.227 1.00 83.25 408 GLU A CA 1
ATOM 3255 C C . GLU A 1 408 ? 64.234 25.629 -142.674 1.00 83.25 408 GLU A C 1
ATOM 3257 O O . GLU A 1 408 ? 64.667 25.729 -143.824 1.00 83.25 408 GLU A O 1
ATOM 3262 N N . TYR A 1 409 ? 64.791 24.785 -141.802 1.00 81.81 409 TYR A N 1
ATOM 3263 C CA . TYR A 1 409 ? 65.922 23.913 -142.125 1.00 81.81 409 TYR A CA 1
ATOM 3264 C C . TYR A 1 409 ? 65.579 22.942 -143.258 1.00 81.81 409 TYR A C 1
ATOM 3266 O O . TYR A 1 409 ? 66.342 22.815 -144.218 1.00 81.81 409 TYR A O 1
ATOM 3274 N N . ASP A 1 410 ? 64.421 22.284 -143.183 1.00 82.25 410 ASP A N 1
ATOM 3275 C CA . ASP A 1 410 ? 63.956 21.373 -144.225 1.00 82.25 410 ASP A CA 1
ATOM 3276 C C . ASP A 1 410 ? 63.727 22.115 -145.551 1.00 82.25 410 ASP A C 1
ATOM 3278 O O . ASP A 1 410 ? 64.029 21.569 -146.617 1.00 82.25 410 ASP A O 1
ATOM 3282 N N . ALA A 1 411 ? 63.244 23.363 -145.509 1.00 79.75 411 ALA A N 1
ATOM 3283 C CA . ALA A 1 411 ? 63.114 24.219 -146.687 1.00 79.75 411 ALA A CA 1
ATOM 3284 C C . ALA A 1 411 ? 64.482 24.548 -147.310 1.00 79.75 411 ALA A C 1
ATOM 3286 O O . ALA A 1 411 ? 64.679 24.291 -148.498 1.00 79.75 411 ALA A O 1
ATOM 3287 N N . ILE A 1 412 ? 65.459 24.996 -146.514 1.00 76.25 412 ILE A N 1
ATOM 3288 C CA . ILE A 1 412 ? 66.831 25.285 -146.975 1.00 76.25 412 ILE A CA 1
ATOM 3289 C C . ILE A 1 412 ? 67.500 24.022 -147.530 1.00 76.25 412 ILE A C 1
ATOM 3291 O O . ILE A 1 412 ? 68.208 24.070 -148.538 1.00 76.25 412 ILE A O 1
ATOM 3295 N N . MET A 1 413 ? 67.302 22.866 -146.895 1.00 78.12 413 MET A N 1
ATOM 3296 C CA . MET A 1 413 ? 67.882 21.605 -147.357 1.00 78.12 413 MET A CA 1
ATOM 3297 C C . MET A 1 413 ? 67.258 21.131 -148.671 1.00 78.12 413 MET A C 1
ATOM 3299 O O . MET A 1 413 ? 67.988 20.660 -149.549 1.00 78.12 413 MET A O 1
ATOM 3303 N N . LYS A 1 414 ? 65.940 21.297 -148.847 1.00 75.31 414 LYS A N 1
ATOM 3304 C CA . LYS A 1 414 ? 65.258 21.071 -150.132 1.00 75.31 414 LYS A CA 1
ATOM 3305 C C . LYS A 1 414 ? 65.768 22.039 -151.197 1.00 75.31 414 LYS A C 1
ATOM 3307 O O . LYS A 1 414 ? 66.105 21.594 -152.290 1.00 75.31 414 LYS A O 1
ATOM 3312 N N . GLU A 1 415 ? 65.916 23.317 -150.867 1.00 75.19 415 GLU A N 1
ATOM 3313 C CA . GLU A 1 415 ? 66.439 24.341 -151.774 1.00 75.19 415 GLU A CA 1
ATOM 3314 C C . GLU A 1 415 ? 67.885 24.038 -152.200 1.00 75.19 415 GLU A C 1
ATOM 3316 O O . GLU A 1 415 ? 68.190 24.013 -153.390 1.00 75.19 415 GLU A O 1
ATOM 3321 N N . ARG A 1 416 ? 68.767 23.662 -151.264 1.00 73.12 416 ARG A N 1
ATOM 3322 C CA . ARG A 1 416 ? 70.136 23.197 -151.565 1.00 73.12 416 ARG A CA 1
ATOM 3323 C C . ARG A 1 416 ? 70.174 21.902 -152.373 1.00 73.12 416 ARG A C 1
ATOM 3325 O O . ARG A 1 416 ? 71.157 21.665 -153.079 1.00 73.12 416 ARG A O 1
ATOM 3332 N N . ARG A 1 417 ? 69.172 21.026 -152.240 1.00 77.38 417 ARG A N 1
ATOM 3333 C CA . ARG A 1 417 ? 69.054 19.809 -153.058 1.00 77.38 417 ARG A CA 1
ATOM 3334 C C . ARG A 1 417 ? 68.692 20.173 -154.496 1.00 77.38 417 ARG A C 1
ATOM 3336 O O . ARG A 1 417 ? 69.412 19.774 -155.405 1.00 77.38 417 ARG A O 1
ATOM 3343 N N . ILE A 1 418 ? 67.669 21.010 -154.674 1.00 78.06 418 ILE A N 1
ATOM 3344 C CA . ILE A 1 418 ? 67.221 21.515 -155.979 1.00 78.06 418 ILE A CA 1
ATOM 3345 C C . ILE A 1 418 ? 68.342 22.309 -156.666 1.00 78.06 418 ILE A C 1
ATOM 3347 O O . ILE A 1 418 ? 68.617 22.092 -157.841 1.00 78.06 418 ILE A O 1
ATOM 3351 N N . ALA A 1 419 ? 69.051 23.173 -155.935 1.00 75.50 419 ALA A N 1
ATOM 3352 C CA . ALA A 1 419 ? 70.167 23.950 -156.470 1.00 75.50 419 ALA A CA 1
ATOM 3353 C C . ALA A 1 419 ? 71.347 23.068 -156.919 1.00 75.50 419 ALA A C 1
ATOM 3355 O O . ALA A 1 419 ? 71.950 23.338 -157.957 1.00 75.50 419 ALA A O 1
ATOM 3356 N N . ARG A 1 420 ? 71.664 21.989 -156.184 1.00 73.75 420 ARG A N 1
ATOM 3357 C CA . ARG A 1 420 ? 72.672 21.003 -156.617 1.00 73.75 420 ARG A CA 1
ATOM 3358 C C . ARG A 1 420 ? 72.238 20.260 -157.875 1.00 73.75 420 ARG A C 1
ATOM 3360 O O . ARG A 1 420 ? 73.031 20.154 -158.804 1.00 73.75 420 ARG A O 1
ATOM 3367 N N . GLU A 1 421 ? 70.995 19.786 -157.918 1.00 75.88 421 GLU A N 1
ATOM 3368 C CA . GLU A 1 421 ? 70.439 19.099 -159.091 1.00 75.88 421 GLU A CA 1
ATOM 3369 C C . GLU A 1 421 ? 70.424 20.021 -160.328 1.00 75.88 421 GLU A C 1
ATOM 3371 O O . GLU A 1 421 ? 70.787 19.594 -161.426 1.00 75.88 421 GLU A O 1
ATOM 3376 N N . ALA A 1 422 ? 70.090 21.305 -160.152 1.00 79.38 422 ALA A N 1
ATOM 3377 C CA . ALA A 1 422 ? 70.120 22.315 -161.209 1.00 79.38 422 ALA A CA 1
ATOM 3378 C C . ALA A 1 422 ? 71.548 22.639 -161.688 1.00 79.38 422 ALA A C 1
ATOM 3380 O O . ALA A 1 422 ? 71.781 22.726 -162.896 1.00 79.38 422 ALA A O 1
ATOM 3381 N N . ALA A 1 423 ? 72.514 22.774 -160.773 1.00 77.44 423 ALA A N 1
ATOM 3382 C CA . ALA A 1 423 ? 73.921 22.990 -161.119 1.00 77.44 423 ALA A CA 1
ATOM 3383 C C . ALA A 1 423 ? 74.498 21.804 -161.911 1.00 77.44 423 ALA A C 1
ATOM 3385 O O . ALA A 1 423 ? 75.156 22.000 -162.934 1.00 77.44 423 ALA A O 1
ATOM 3386 N N . GLU A 1 424 ? 74.184 20.574 -161.500 1.00 74.19 424 GLU A N 1
ATOM 3387 C CA . GLU A 1 424 ? 74.607 19.363 -162.206 1.00 74.19 424 GLU A CA 1
ATOM 3388 C C . GLU A 1 424 ? 73.946 19.253 -163.596 1.00 74.19 424 GLU A C 1
ATOM 3390 O O . GLU A 1 424 ? 74.587 18.875 -164.580 1.00 74.19 424 GLU A O 1
ATOM 3395 N N . ALA A 1 425 ? 72.671 19.639 -163.727 1.00 74.56 425 ALA A N 1
ATOM 3396 C CA . ALA A 1 425 ? 71.986 19.699 -165.019 1.00 74.56 425 ALA A CA 1
ATOM 3397 C C . ALA A 1 425 ? 72.604 20.746 -165.968 1.00 74.56 425 ALA A C 1
ATOM 3399 O O . ALA A 1 425 ? 72.798 20.460 -167.156 1.00 74.56 425 ALA A O 1
ATOM 3400 N N . ALA A 1 426 ? 72.962 21.927 -165.454 1.00 75.75 426 ALA A N 1
ATOM 3401 C CA . ALA A 1 426 ? 73.640 22.976 -166.215 1.00 75.75 426 ALA A CA 1
ATOM 3402 C C . ALA A 1 426 ? 75.039 22.533 -166.677 1.00 75.75 426 ALA A C 1
ATOM 3404 O O . ALA A 1 426 ? 75.408 22.757 -167.832 1.00 75.75 426 ALA A O 1
ATOM 3405 N N . GLU A 1 427 ? 75.791 21.826 -165.829 1.00 72.81 427 GLU A N 1
ATOM 3406 C CA . GLU A 1 427 ? 77.085 21.248 -166.200 1.00 72.81 427 GLU A CA 1
ATOM 3407 C C . GLU A 1 427 ? 76.940 20.222 -167.337 1.00 72.81 427 GLU A C 1
ATOM 3409 O O . GLU A 1 427 ? 77.696 20.257 -168.314 1.00 72.81 427 GLU A O 1
ATOM 3414 N N . ARG A 1 428 ? 75.910 19.362 -167.297 1.00 75.94 428 ARG A N 1
ATOM 3415 C CA . ARG A 1 428 ? 75.622 18.416 -168.393 1.00 75.94 428 ARG A CA 1
ATOM 3416 C C . ARG A 1 428 ? 75.279 19.126 -169.706 1.00 75.94 428 ARG A C 1
ATOM 3418 O O . ARG A 1 428 ? 75.728 18.673 -170.766 1.00 75.94 428 ARG A O 1
ATOM 3425 N N . GLN A 1 429 ? 74.523 20.227 -169.659 1.00 74.94 429 GLN A N 1
ATOM 3426 C CA . GLN A 1 429 ? 74.202 21.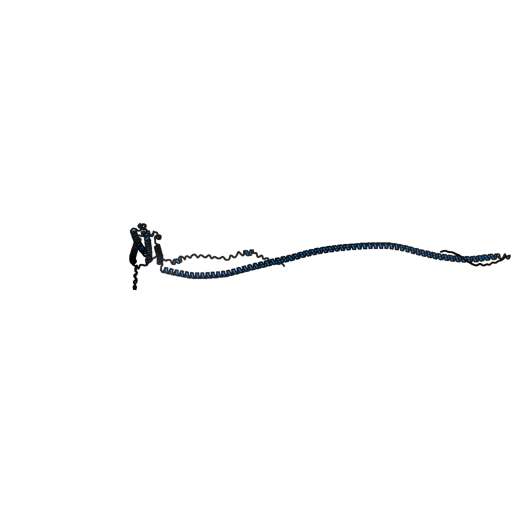035 -170.843 1.00 74.94 429 GLN A CA 1
ATOM 3427 C C . GLN A 1 429 ? 75.440 21.747 -171.406 1.00 74.94 429 GLN A C 1
ATOM 3429 O O . GLN A 1 429 ? 75.698 21.656 -172.608 1.00 74.94 429 GLN A O 1
ATOM 3434 N N . MET A 1 430 ? 76.260 22.365 -170.552 1.00 70.50 430 MET A N 1
ATOM 3435 C CA . MET A 1 430 ? 77.539 22.975 -170.938 1.00 70.50 430 MET A CA 1
ATOM 3436 C C . MET A 1 430 ? 78.488 21.940 -171.558 1.00 70.50 430 MET A C 1
ATOM 3438 O O . MET A 1 430 ? 79.080 22.182 -172.612 1.00 70.50 430 MET A O 1
ATOM 3442 N N . ALA A 1 431 ? 78.564 20.735 -170.990 1.00 75.50 431 ALA A N 1
ATOM 3443 C CA . ALA A 1 431 ? 79.337 19.632 -171.554 1.00 75.50 431 ALA A CA 1
ATOM 3444 C C . ALA A 1 431 ? 78.775 19.147 -172.907 1.00 75.50 431 ALA A C 1
ATOM 3446 O O . ALA A 1 431 ? 79.528 18.739 -173.797 1.00 75.50 431 ALA A O 1
ATOM 3447 N N . ALA A 1 432 ? 77.453 19.167 -173.108 1.00 74.00 432 ALA A N 1
ATOM 3448 C CA . ALA A 1 432 ? 76.831 18.859 -174.398 1.00 74.00 432 ALA A CA 1
ATOM 3449 C C . ALA A 1 432 ? 77.137 19.934 -175.460 1.00 74.00 432 ALA A C 1
ATOM 3451 O O . ALA A 1 432 ? 77.550 19.582 -176.571 1.00 74.00 432 ALA A O 1
ATOM 3452 N N . MET A 1 433 ? 77.033 21.220 -175.107 1.00 71.50 433 MET A N 1
ATOM 3453 C CA . MET A 1 433 ? 77.407 22.346 -175.972 1.00 71.50 433 MET A CA 1
ATOM 3454 C C . MET A 1 433 ? 78.896 22.330 -176.331 1.00 71.50 433 MET A C 1
ATOM 3456 O O . MET A 1 433 ? 79.238 22.485 -177.501 1.00 71.50 433 MET A O 1
ATOM 3460 N N . ALA A 1 434 ? 79.789 22.041 -175.381 1.00 72.06 434 ALA A N 1
ATOM 3461 C CA . ALA A 1 434 ? 81.219 21.896 -175.652 1.00 72.06 434 ALA A CA 1
ATOM 3462 C C . ALA A 1 434 ? 81.501 20.759 -176.654 1.00 72.06 434 ALA A C 1
ATOM 3464 O O . ALA A 1 434 ? 82.275 20.926 -177.599 1.00 72.06 434 ALA A O 1
ATOM 3465 N N . ARG A 1 435 ? 80.809 19.616 -176.528 1.00 71.81 435 ARG A N 1
ATOM 3466 C CA . ARG A 1 435 ? 80.901 18.499 -177.489 1.00 71.81 435 ARG A CA 1
ATOM 3467 C C . ARG A 1 435 ? 80.353 18.858 -178.876 1.00 71.81 435 ARG A C 1
ATOM 3469 O O . ARG A 1 435 ? 80.861 18.359 -179.883 1.00 71.81 435 ARG A O 1
ATOM 3476 N N . ALA A 1 436 ? 79.321 19.697 -178.960 1.00 72.50 436 ALA A N 1
ATOM 3477 C CA . ALA A 1 436 ? 78.819 20.231 -180.229 1.00 72.50 436 ALA A CA 1
ATOM 3478 C C . ALA A 1 436 ? 79.814 21.226 -180.860 1.00 72.50 436 ALA A C 1
ATOM 3480 O O . ALA A 1 436 ? 80.150 21.091 -182.037 1.00 72.50 436 ALA A O 1
ATOM 3481 N N . ALA A 1 437 ? 80.377 22.140 -180.065 1.00 73.62 437 ALA A N 1
ATOM 3482 C CA . ALA A 1 437 ? 81.388 23.104 -180.495 1.00 73.62 437 ALA A CA 1
ATOM 3483 C C . ALA A 1 437 ? 82.660 22.419 -181.023 1.00 73.62 437 ALA A C 1
ATOM 3485 O O . ALA A 1 437 ? 83.159 22.795 -182.082 1.00 73.62 437 ALA A O 1
ATOM 3486 N N . ILE A 1 438 ? 83.143 21.358 -180.365 1.00 71.06 438 ILE A N 1
ATOM 3487 C CA . ILE A 1 438 ? 84.295 20.570 -180.836 1.00 71.06 438 ILE A CA 1
ATOM 3488 C C . ILE A 1 438 ? 84.008 19.928 -182.204 1.00 71.06 438 ILE A C 1
ATOM 3490 O O . ILE A 1 438 ? 84.867 19.963 -183.085 1.00 71.06 438 ILE A O 1
ATOM 3494 N N . ARG A 1 439 ? 82.800 19.389 -182.426 1.00 70.00 439 ARG A N 1
ATOM 3495 C CA . ARG A 1 439 ? 82.393 18.797 -183.718 1.00 70.00 439 ARG A CA 1
ATOM 3496 C C . ARG A 1 439 ? 82.312 19.825 -184.851 1.00 70.00 439 ARG A C 1
ATOM 3498 O O . ARG A 1 439 ? 82.726 19.534 -185.970 1.00 70.00 439 ARG A O 1
ATOM 3505 N N . ILE A 1 440 ? 81.841 21.036 -184.561 1.00 68.19 440 ILE A N 1
ATOM 3506 C CA . ILE A 1 440 ? 81.802 22.141 -185.532 1.00 68.19 440 ILE A CA 1
ATOM 3507 C C . ILE A 1 440 ? 83.226 22.639 -185.836 1.00 68.19 440 ILE A C 1
ATOM 3509 O O . ILE A 1 440 ? 83.597 22.829 -186.999 1.00 68.19 440 ILE A O 1
ATOM 3513 N N . GLN A 1 441 ? 84.066 22.790 -184.806 1.00 69.94 441 GLN A N 1
ATOM 3514 C CA . GLN A 1 441 ? 85.457 23.229 -184.947 1.00 69.94 441 GLN A CA 1
ATOM 3515 C C . GLN A 1 441 ? 86.315 22.237 -185.747 1.00 69.94 441 GLN A C 1
ATOM 3517 O O . GLN A 1 441 ? 87.155 22.668 -186.542 1.00 69.94 441 GLN A O 1
ATOM 3522 N N . THR A 1 442 ? 86.116 20.925 -185.591 1.00 70.88 442 THR A N 1
ATOM 3523 C CA . THR A 1 442 ? 86.843 19.910 -186.375 1.00 70.88 442 THR A CA 1
ATOM 3524 C C . THR A 1 442 ? 86.437 19.928 -187.850 1.00 70.88 442 THR A C 1
ATOM 3526 O O . THR A 1 442 ? 87.318 19.921 -188.715 1.00 70.88 442 THR A O 1
ATOM 3529 N N . TYR A 1 443 ? 85.142 20.058 -188.156 1.00 70.50 443 TYR A N 1
ATOM 3530 C CA . TYR A 1 443 ? 84.652 20.183 -189.535 1.00 70.50 443 TYR A CA 1
ATOM 3531 C C . TYR A 1 443 ? 85.157 21.458 -190.230 1.00 70.50 443 TYR A C 1
ATOM 3533 O O . TYR A 1 443 ? 85.640 21.394 -191.363 1.00 70.50 443 TYR A O 1
ATOM 3541 N N . TYR A 1 444 ? 85.141 22.610 -189.551 1.00 70.12 444 TYR A N 1
ATOM 3542 C CA . TYR A 1 444 ? 85.629 23.873 -190.121 1.00 70.12 444 TYR A CA 1
ATOM 3543 C C . TYR A 1 444 ? 87.152 23.883 -190.336 1.00 70.12 444 TYR A C 1
ATOM 3545 O O . TYR A 1 444 ? 87.636 24.356 -191.368 1.00 70.12 444 TYR A O 1
ATOM 3553 N N . ARG A 1 445 ? 87.932 23.295 -189.415 1.00 67.75 445 ARG A N 1
ATOM 3554 C CA . ARG A 1 445 ? 89.383 23.100 -189.604 1.00 67.75 445 ARG A CA 1
ATOM 3555 C C . ARG A 1 445 ? 89.673 22.191 -190.806 1.00 67.75 445 ARG A C 1
ATOM 3557 O O . ARG A 1 445 ? 90.568 22.501 -191.594 1.00 67.75 445 ARG A O 1
ATOM 3564 N N . ALA A 1 446 ? 88.879 21.136 -191.009 1.00 59.94 446 ALA A N 1
ATOM 3565 C CA . ALA A 1 446 ? 88.982 20.260 -192.176 1.00 59.94 446 ALA A CA 1
ATOM 3566 C C . ALA A 1 446 ? 88.578 20.959 -193.493 1.00 59.94 446 ALA A C 1
ATOM 3568 O O . ALA A 1 446 ? 89.209 20.721 -194.524 1.00 59.94 446 ALA A O 1
ATOM 3569 N N . PHE A 1 447 ? 87.584 21.854 -193.474 1.00 66.88 447 PHE A N 1
ATOM 3570 C CA . PHE A 1 447 ? 87.202 22.686 -194.624 1.00 66.88 447 PHE A CA 1
ATOM 3571 C C . PHE A 1 447 ? 88.287 23.716 -194.983 1.00 66.88 447 PHE A C 1
ATOM 3573 O O . PHE A 1 447 ? 88.687 23.820 -196.146 1.00 66.88 447 PHE A O 1
ATOM 3580 N N . LYS A 1 448 ? 88.843 24.423 -193.987 1.00 67.06 448 LYS A N 1
ATOM 3581 C CA . LYS A 1 448 ? 89.945 25.387 -194.172 1.00 67.06 448 LYS A CA 1
ATOM 3582 C C . LYS A 1 448 ? 91.194 24.715 -194.760 1.00 67.06 448 LYS A C 1
ATOM 3584 O O . LYS A 1 448 ? 91.827 25.279 -195.652 1.00 67.06 448 LYS A O 1
ATOM 3589 N N . ALA A 1 449 ? 91.503 23.489 -194.329 1.00 60.69 449 ALA A N 1
ATOM 3590 C CA . ALA A 1 449 ? 92.593 22.687 -194.886 1.00 60.69 449 ALA A CA 1
ATOM 3591 C C . ALA A 1 449 ? 92.350 22.282 -196.357 1.00 60.69 449 ALA A C 1
ATOM 3593 O O . ALA A 1 449 ? 93.275 22.344 -197.166 1.00 60.69 449 ALA A O 1
ATOM 3594 N N . ARG A 1 450 ? 91.109 21.943 -196.744 1.00 58.88 450 ARG A N 1
ATOM 3595 C CA . ARG A 1 450 ? 90.752 21.579 -198.133 1.00 58.88 450 ARG A CA 1
ATOM 3596 C C . ARG A 1 450 ? 90.715 22.788 -199.079 1.00 58.88 450 ARG A C 1
ATOM 3598 O O . ARG A 1 450 ? 91.175 22.679 -200.213 1.00 58.88 450 ARG A O 1
ATOM 3605 N N . ARG A 1 451 ? 90.284 23.965 -198.605 1.00 58.81 451 ARG A N 1
ATOM 3606 C CA . ARG A 1 451 ? 90.223 25.211 -199.403 1.00 58.81 451 ARG A CA 1
ATOM 3607 C C . ARG A 1 451 ? 91.606 25.813 -199.704 1.00 58.81 451 ARG A C 1
ATOM 3609 O O . ARG A 1 451 ? 91.796 26.428 -200.751 1.00 58.81 451 ARG A O 1
ATOM 3616 N N . LEU A 1 452 ? 92.598 25.593 -198.836 1.00 59.38 452 LEU A N 1
ATOM 3617 C CA . LEU A 1 452 ? 93.997 25.994 -199.069 1.00 59.38 452 LEU A CA 1
ATOM 3618 C C . LEU A 1 452 ? 94.759 25.048 -200.023 1.00 59.38 452 LEU A C 1
ATOM 3620 O O . LEU A 1 452 ? 95.751 25.462 -200.622 1.00 59.38 452 LEU A O 1
ATOM 3624 N N . LEU A 1 453 ? 94.279 23.814 -200.223 1.00 55.84 453 LEU A N 1
ATOM 3625 C CA . LEU A 1 453 ? 94.865 22.833 -201.151 1.00 55.84 453 LEU A CA 1
ATOM 3626 C C . LEU A 1 453 ? 94.421 23.030 -202.617 1.00 55.84 453 LEU A C 1
ATOM 3628 O O . LEU A 1 453 ? 95.151 22.636 -203.525 1.00 55.84 453 LEU A O 1
ATOM 3632 N N . GLN A 1 454 ? 93.291 23.704 -202.868 1.00 52.59 454 GLN A N 1
ATOM 3633 C CA . GLN A 1 454 ? 92.765 23.965 -204.220 1.00 52.59 454 GLN A CA 1
ATOM 3634 C C . GLN A 1 454 ? 93.514 25.105 -204.945 1.00 52.59 454 GLN A C 1
ATOM 3636 O O . GLN A 1 454 ? 93.793 24.992 -206.133 1.00 52.59 454 GLN A O 1
ATOM 3641 N N . LYS A 1 455 ? 93.974 26.145 -204.226 1.00 52.06 455 LYS A N 1
ATOM 3642 C CA . LYS A 1 455 ? 94.766 27.259 -204.804 1.00 52.06 455 LYS A CA 1
ATOM 3643 C C . LYS A 1 455 ? 96.250 26.931 -205.065 1.00 52.06 455 LYS A C 1
ATOM 3645 O O . LYS A 1 455 ? 96.944 27.718 -205.699 1.00 52.06 455 LYS A O 1
ATOM 3650 N N . LYS A 1 456 ? 96.756 25.776 -204.608 1.00 45.31 456 LYS A N 1
ATOM 3651 C CA . LYS A 1 456 ? 98.160 25.346 -204.806 1.00 45.31 456 LYS A CA 1
ATOM 3652 C C . LYS A 1 456 ? 98.360 24.281 -205.896 1.00 45.31 456 LYS A C 1
ATOM 3654 O O . LYS A 1 456 ? 99.508 23.976 -206.213 1.00 45.31 456 LYS A O 1
ATOM 3659 N N . LYS A 1 457 ? 97.293 23.747 -206.509 1.00 44.31 457 LYS A N 1
ATOM 3660 C CA . LYS A 1 457 ? 97.386 22.676 -207.526 1.00 44.31 457 LYS A CA 1
ATOM 3661 C C . LYS A 1 457 ? 97.516 23.174 -208.976 1.00 44.31 457 LYS A C 1
ATOM 3663 O O . LYS A 1 457 ? 97.860 22.378 -209.840 1.00 44.31 457 LYS A O 1
ATOM 3668 N N . GLU A 1 458 ? 97.350 24.475 -209.231 1.00 44.69 458 GLU A N 1
ATOM 3669 C CA . GLU A 1 458 ? 97.444 25.038 -210.590 1.00 44.69 458 GLU A CA 1
ATOM 3670 C C . GLU A 1 458 ? 98.826 25.630 -210.942 1.00 44.69 458 GLU A C 1
ATOM 3672 O O . GLU A 1 458 ? 99.168 25.715 -212.114 1.00 44.69 458 GLU A O 1
ATOM 3677 N N . LYS A 1 459 ? 99.688 25.972 -209.965 1.00 38.75 459 LYS A N 1
ATOM 3678 C CA . LYS A 1 459 ? 100.974 26.657 -210.258 1.00 38.75 459 LYS A CA 1
ATOM 3679 C C . LYS A 1 459 ? 102.276 25.904 -209.964 1.00 38.75 459 LYS A C 1
ATOM 3681 O O . LYS A 1 459 ? 103.336 26.434 -210.273 1.00 38.75 459 LYS A O 1
ATOM 3686 N N . LEU A 1 460 ? 102.256 24.660 -209.471 1.00 36.97 460 LEU A N 1
ATOM 3687 C CA . LEU A 1 460 ? 103.491 23.874 -209.261 1.00 36.97 460 LEU A CA 1
ATOM 3688 C C . LEU A 1 460 ? 103.419 22.428 -209.791 1.00 36.97 460 LEU A C 1
ATOM 3690 O O . LEU A 1 460 ? 103.995 21.507 -209.216 1.00 36.97 460 LEU A O 1
ATOM 3694 N N . ARG A 1 461 ? 102.929 22.283 -211.036 1.00 54.19 461 ARG A N 1
ATOM 3695 C CA . ARG A 1 461 ? 103.556 21.418 -212.066 1.00 54.19 461 ARG A CA 1
ATOM 3696 C C . ARG A 1 461 ? 104.896 22.044 -212.531 1.00 54.19 461 ARG A C 1
ATOM 3698 O O . ARG A 1 461 ? 105.176 22.183 -213.715 1.00 54.19 461 ARG A O 1
ATOM 3705 N N . LYS A 1 462 ? 105.718 22.428 -211.541 1.00 34.09 462 LYS A N 1
ATOM 3706 C CA . LYS A 1 462 ? 107.149 22.763 -211.583 1.00 34.09 462 LYS A CA 1
ATOM 3707 C C . LYS A 1 462 ? 107.749 22.456 -210.188 1.00 34.09 462 LYS A C 1
ATOM 3709 O O . LYS A 1 462 ? 107.908 23.330 -209.359 1.00 34.09 462 LYS A O 1
ATOM 3714 N N . LYS A 1 463 ? 108.127 21.187 -209.975 1.00 33.16 463 LYS A N 1
ATOM 3715 C CA . LYS A 1 463 ? 109.099 20.647 -208.982 1.00 33.16 463 LYS A CA 1
ATOM 3716 C C . LYS A 1 463 ? 108.745 20.447 -207.476 1.00 33.16 463 LYS A C 1
ATOM 3718 O O . LYS A 1 463 ? 108.450 21.383 -206.749 1.00 33.16 463 LYS A O 1
ATOM 3723 N N . ARG A 1 464 ? 109.116 19.214 -207.040 1.00 29.56 464 ARG A N 1
ATOM 3724 C CA . ARG A 1 464 ? 109.664 18.706 -205.738 1.00 29.56 464 ARG A CA 1
ATOM 3725 C C . ARG A 1 464 ? 108.673 18.174 -204.678 1.00 29.56 464 ARG A C 1
ATOM 3727 O O . ARG A 1 464 ? 107.790 18.890 -204.244 1.00 29.56 464 ARG A O 1
ATOM 3734 N N . ARG A 1 465 ? 108.703 16.850 -204.392 1.00 28.27 465 ARG A N 1
ATOM 3735 C CA . ARG A 1 465 ? 109.539 16.045 -203.427 1.00 28.27 465 ARG A CA 1
ATOM 3736 C C . ARG A 1 465 ? 109.000 16.151 -201.981 1.00 28.27 465 ARG A C 1
ATOM 3738 O O . ARG A 1 465 ? 108.672 17.251 -201.586 1.00 28.27 465 ARG A O 1
ATOM 3745 N N . LYS A 1 466 ? 109.014 15.163 -201.071 1.00 25.59 466 LYS A N 1
ATOM 3746 C CA . LYS A 1 466 ? 109.230 13.693 -200.992 1.00 25.59 466 LYS A CA 1
ATOM 3747 C C . LYS A 1 466 ? 109.308 13.383 -199.467 1.00 25.59 466 LYS A C 1
ATOM 3749 O O . LYS A 1 466 ? 109.999 14.129 -198.786 1.00 25.59 466 LYS A O 1
ATOM 3754 N N . GLY A 1 467 ? 108.738 12.272 -198.976 1.00 25.42 467 GLY A N 1
ATOM 3755 C CA . GLY A 1 467 ? 109.138 11.569 -197.723 1.00 25.42 467 GLY A CA 1
ATOM 3756 C C . GLY A 1 467 ? 108.196 11.736 -196.510 1.00 25.42 467 GLY A C 1
ATOM 3757 O O . GLY A 1 467 ? 107.749 12.847 -196.273 1.00 25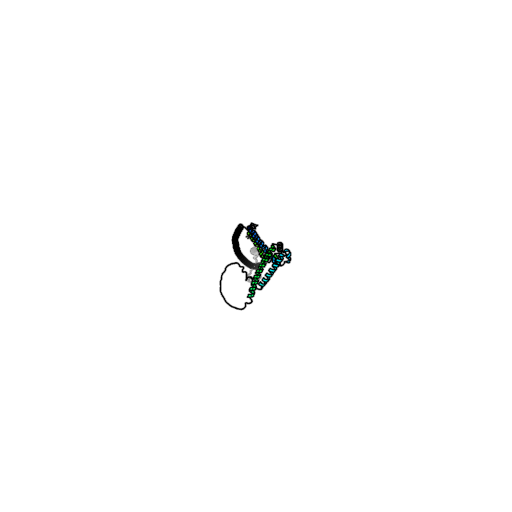.42 467 GLY A O 1
ATOM 3758 N N . LYS A 1 468 ? 107.707 10.702 -195.790 1.00 28.17 468 LYS A N 1
ATOM 3759 C CA . LYS A 1 468 ? 108.230 9.428 -195.192 1.00 28.17 468 LYS A CA 1
ATOM 3760 C C . LYS A 1 468 ? 108.744 9.560 -193.739 1.00 28.17 468 LYS A C 1
ATOM 3762 O O . LYS A 1 468 ? 109.616 10.375 -193.483 1.00 28.17 468 LYS A O 1
ATOM 3767 N N . GLY A 1 469 ? 108.305 8.618 -192.882 1.00 26.00 469 GLY A N 1
ATOM 3768 C CA . GLY A 1 469 ? 108.851 8.236 -191.553 1.00 26.00 469 GLY A CA 1
ATOM 3769 C C . GLY A 1 469 ? 107.736 8.192 -190.490 1.00 26.00 469 GLY A C 1
ATOM 3770 O O . GLY A 1 469 ? 107.091 9.211 -190.312 1.00 26.00 469 GLY A O 1
ATOM 3771 N N . LYS A 1 470 ? 107.286 7.098 -189.845 1.00 34.22 470 LYS A N 1
ATOM 3772 C CA . LYS A 1 470 ? 107.818 5.807 -189.326 1.00 34.22 470 LYS A CA 1
ATOM 3773 C C . LYS A 1 470 ? 108.594 5.922 -187.995 1.00 34.22 470 LYS A C 1
ATOM 3775 O O . LYS A 1 470 ? 109.704 6.435 -188.044 1.00 34.22 470 LYS A O 1
ATOM 3780 N N . LYS A 1 471 ? 108.035 5.346 -186.900 1.00 30.33 471 LYS A N 1
ATOM 3781 C CA . LYS A 1 471 ? 108.646 4.620 -185.730 1.00 30.33 471 LYS A CA 1
ATOM 3782 C C . LYS A 1 471 ? 107.833 4.817 -184.419 1.00 30.33 471 LYS A C 1
ATOM 3784 O O . LYS A 1 471 ? 107.482 5.944 -184.114 1.00 30.33 471 LYS A O 1
ATOM 3789 N N . THR A 1 472 ? 107.254 3.763 -183.819 1.00 36.97 472 THR A N 1
ATOM 3790 C CA . THR A 1 472 ? 107.715 2.897 -182.684 1.00 36.97 472 THR A CA 1
ATOM 3791 C C . THR A 1 472 ? 107.905 3.585 -181.324 1.00 36.97 472 THR A C 1
ATOM 3793 O O . THR A 1 472 ? 108.656 4.548 -181.247 1.00 36.97 472 THR A O 1
ATOM 3796 N N . GLY A 1 473 ? 107.365 2.995 -180.246 1.00 28.22 473 GLY A N 1
ATOM 3797 C CA . GLY A 1 473 ? 107.762 3.298 -178.861 1.00 28.22 473 GLY A CA 1
ATOM 3798 C C . GLY A 1 473 ? 106.878 2.634 -177.796 1.00 28.22 473 GLY A C 1
ATOM 3799 O O . GLY A 1 473 ? 105.662 2.628 -177.927 1.00 28.22 473 GLY A O 1
ATOM 3800 N N . MET A 1 474 ? 107.510 2.064 -176.770 1.00 36.72 474 MET A 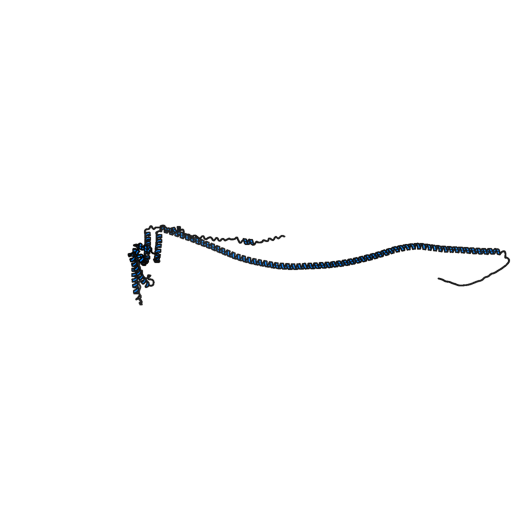N 1
ATOM 3801 C CA . MET A 1 474 ? 106.987 1.176 -175.722 1.00 36.72 474 MET A CA 1
ATOM 3802 C C . MET A 1 474 ? 107.058 1.865 -174.331 1.00 36.72 474 MET A C 1
ATOM 3804 O O . MET A 1 474 ? 107.891 2.743 -174.147 1.00 36.72 474 MET A O 1
ATOM 3808 N N . LEU A 1 475 ? 106.274 1.365 -173.360 1.00 34.81 475 LEU A N 1
ATOM 3809 C CA . LEU A 1 475 ? 106.546 1.222 -171.903 1.00 34.81 475 LEU A CA 1
ATOM 3810 C C . LEU A 1 475 ? 106.771 2.422 -170.925 1.00 34.81 475 LEU A C 1
ATOM 3812 O O . LEU A 1 475 ? 107.819 3.052 -170.894 1.00 34.81 475 LEU A O 1
ATOM 3816 N N . SER A 1 476 ? 105.887 2.448 -169.905 1.00 37.19 476 SER A N 1
ATOM 3817 C CA . SER A 1 476 ? 106.160 2.332 -168.441 1.00 37.19 476 SER A CA 1
ATOM 3818 C C . SER A 1 476 ? 106.093 3.541 -167.464 1.00 37.19 476 SER A C 1
ATOM 3820 O O . SER A 1 476 ? 106.774 4.542 -167.624 1.00 37.19 476 SER A O 1
ATOM 3822 N N . LYS A 1 477 ? 105.358 3.274 -166.357 1.00 39.28 477 LYS A N 1
ATOM 3823 C CA . LYS A 1 477 ? 105.632 3.480 -164.903 1.00 39.28 477 LYS A CA 1
ATOM 3824 C C . LYS A 1 477 ? 105.388 4.819 -164.142 1.00 39.28 477 LYS A C 1
ATOM 3826 O O . LYS A 1 477 ? 105.930 5.861 -164.463 1.00 39.28 477 LYS A O 1
ATOM 3831 N N . LEU A 1 478 ? 104.724 4.617 -162.981 1.00 34.25 478 LEU A N 1
ATOM 3832 C CA . LEU A 1 478 ? 104.847 5.202 -161.616 1.00 34.25 478 LEU A CA 1
ATOM 3833 C C . LEU A 1 478 ? 104.490 6.679 -161.288 1.00 34.25 478 LEU A C 1
ATOM 3835 O O . LEU A 1 478 ? 105.184 7.595 -161.700 1.00 34.25 478 LEU A O 1
ATOM 3839 N N . GLY A 1 479 ? 103.616 6.854 -160.270 1.00 37.25 479 GLY A N 1
ATOM 3840 C CA . GLY A 1 479 ? 104.019 7.520 -159.007 1.00 37.25 479 GLY A CA 1
ATOM 3841 C C . GLY A 1 479 ? 103.116 8.592 -158.339 1.00 37.25 479 GLY A C 1
ATOM 3842 O O . GLY A 1 479 ? 103.159 9.737 -158.758 1.00 37.25 479 GLY A O 1
ATOM 3843 N N . ARG A 1 480 ? 102.532 8.232 -157.163 1.00 41.78 480 ARG A N 1
ATOM 3844 C CA . ARG A 1 480 ? 102.335 8.999 -155.875 1.00 41.78 480 ARG A CA 1
ATOM 3845 C C . ARG A 1 480 ? 101.369 10.225 -155.848 1.00 41.78 480 ARG A C 1
ATOM 3847 O O . ARG A 1 480 ? 101.335 10.978 -156.798 1.00 41.78 480 ARG A O 1
ATOM 3854 N N . LYS A 1 481 ? 100.601 10.561 -154.778 1.00 38.69 481 LYS A N 1
ATOM 3855 C CA . LYS A 1 481 ? 100.832 10.542 -153.298 1.00 38.69 481 LYS A CA 1
ATOM 3856 C C . LYS A 1 481 ? 99.544 10.946 -152.489 1.00 38.69 481 LYS A C 1
ATOM 3858 O O . LYS A 1 481 ? 98.801 11.768 -152.997 1.00 38.69 481 LYS A O 1
ATOM 3863 N N . ARG A 1 482 ? 99.389 10.440 -151.236 1.00 39.97 482 ARG A N 1
ATOM 3864 C CA . ARG A 1 482 ? 98.836 10.999 -149.937 1.00 39.97 482 ARG A CA 1
ATOM 3865 C C . ARG A 1 482 ? 97.755 12.124 -149.951 1.00 39.97 482 ARG A C 1
ATOM 3867 O O . ARG A 1 482 ? 97.943 13.095 -150.661 1.00 39.97 482 ARG A O 1
ATOM 3874 N N . ARG A 1 483 ? 96.742 12.178 -149.052 1.00 40.34 483 ARG A N 1
ATOM 3875 C CA . ARG A 1 483 ? 96.777 12.261 -147.558 1.00 40.34 483 ARG A CA 1
ATOM 3876 C C . ARG A 1 483 ? 95.322 12.256 -146.979 1.00 40.34 483 ARG A C 1
ATOM 3878 O O . ARG A 1 483 ? 94.506 12.930 -147.584 1.00 40.34 483 ARG A O 1
ATOM 3885 N N . ARG A 1 484 ? 95.114 11.613 -145.809 1.00 48.34 484 ARG A N 1
ATOM 3886 C CA . ARG A 1 484 ? 93.938 11.570 -144.884 1.00 48.34 484 ARG A CA 1
ATOM 3887 C C . ARG A 1 484 ? 92.551 11.241 -145.435 1.00 48.34 484 ARG A C 1
ATOM 3889 O O . ARG A 1 484 ? 92.025 12.032 -146.237 1.00 48.34 484 ARG A O 1
#